Protein AF-A0A9R0Y7V6-F1 (afdb_monomer_lite)

Organism: Triticum turgidum subsp. durum (NCBI:txid4567)

Foldseek 3Di:
DPPDDDDDDPVVVVFQVVQQVLQVVLQVVLLVQQEFFDFLVNSQVVSQVSLVVVVKAQQQPCDVHQPTSKAKAKDPRPTRHHGDRDTDHQFIKIKIKTWIGTPLDIHTDIAIHGYHDNPPPLSCVLVVVVRVLVVVLQVQLVVQAADPDDNVVSVVSSVPSDPPVRVVSVVVPPPDDDDDDDDDDDDHDDDDPVNVVNNVSSVVSPVVDDDDDDDHHDPCVVVVVVVVVVDPDQDPVLLVLVLVVLVVLQVVCPPPQDLVNSVVSVVVVLVVLLVQLVCCCPDPDDPSNDDVVNSVNSNCCSVPVVVVSCVVSVNDRDDPPPPPPPPVDDPDDDDDDPPFPDDDADPQFAKAPLWDKDFAFLDWLVPPFDPGPNRLVVVLVVQQVPPDVPRARFFKKKAQCDCQAFDDPPPDGGHHRRITGGDDPDIDIPDHFADDPVRCVVVVPHDGTGRMMMGGGDD

Structure (mmCIF, N/CA/C/O backbone):
data_AF-A0A9R0Y7V6-F1
#
_entry.id   AF-A0A9R0Y7V6-F1
#
loop_
_atom_site.group_PDB
_atom_site.id
_atom_site.type_symbol
_atom_site.label_atom_id
_atom_site.label_alt_id
_atom_site.label_comp_id
_atom_site.label_asym_id
_atom_site.label_entity_id
_atom_site.label_seq_id
_atom_site.pdbx_PDB_ins_code
_atom_site.Cartn_x
_atom_site.Cartn_y
_atom_site.Cartn_z
_atom_site.occupancy
_atom_site.B_iso_or_equiv
_atom_site.auth_seq_id
_atom_site.auth_comp_id
_atom_site.auth_asym_id
_atom_site.auth_atom_id
_atom_site.pdbx_PDB_model_num
ATOM 1 N N . MET A 1 1 ? 1.507 26.975 -12.258 1.00 38.66 1 MET A N 1
ATOM 2 C CA . MET A 1 1 ? 0.428 26.614 -13.207 1.00 38.66 1 MET A CA 1
ATOM 3 C C . MET A 1 1 ? -0.887 26.986 -12.515 1.00 38.66 1 MET A C 1
ATOM 5 O O . MET A 1 1 ? -0.854 27.965 -11.778 1.00 38.66 1 MET A O 1
ATOM 9 N N . ASN A 1 2 ? -2.036 26.341 -12.754 1.00 37.69 2 ASN A N 1
ATOM 10 C CA . ASN A 1 2 ? -3.198 26.537 -11.872 1.00 37.69 2 ASN A CA 1
ATOM 11 C C . ASN A 1 2 ? -3.051 25.575 -10.688 1.00 37.69 2 ASN A C 1
ATOM 13 O O . ASN A 1 2 ? -3.513 24.443 -10.749 1.00 37.69 2 ASN A O 1
ATOM 17 N N . ASP A 1 3 ? -2.354 26.028 -9.648 1.00 45.00 3 ASP A N 1
ATOM 18 C CA . ASP A 1 3 ? -1.799 25.178 -8.585 1.00 45.00 3 ASP A CA 1
ATOM 19 C C . ASP A 1 3 ? -2.845 24.848 -7.491 1.00 45.00 3 ASP A C 1
ATOM 21 O O . ASP A 1 3 ? -2.666 25.162 -6.315 1.00 45.00 3 ASP A O 1
ATOM 25 N N . GLY A 1 4 ? -3.989 24.276 -7.888 1.00 49.12 4 GLY A N 1
ATOM 26 C CA . GLY A 1 4 ? -5.107 23.931 -6.999 1.00 49.12 4 GLY A CA 1
ATOM 27 C C . GLY A 1 4 ? -5.725 22.559 -7.304 1.00 49.12 4 GLY A C 1
ATOM 28 O O . GLY A 1 4 ? -5.550 22.052 -8.410 1.00 49.12 4 GLY A O 1
ATOM 29 N N . PRO A 1 5 ? -6.451 21.952 -6.343 1.00 57.53 5 PRO A N 1
ATOM 30 C CA . PRO A 1 5 ? -7.029 20.616 -6.495 1.00 57.53 5 PRO A CA 1
ATOM 31 C C . PRO A 1 5 ? -8.067 20.565 -7.622 1.00 57.53 5 PRO A C 1
ATOM 33 O O . PRO A 1 5 ? -8.820 21.524 -7.822 1.00 57.53 5 PRO A O 1
ATOM 36 N N . GLU A 1 6 ? -8.143 19.434 -8.329 1.00 72.50 6 GLU A N 1
ATOM 37 C CA . GLU A 1 6 ? -9.124 19.257 -9.400 1.00 72.50 6 GLU A CA 1
ATOM 38 C C . GLU A 1 6 ? -10.553 19.274 -8.835 1.00 72.50 6 GLU A C 1
ATOM 40 O O . GLU A 1 6 ? -10.913 18.519 -7.930 1.00 72.50 6 GLU A O 1
ATOM 45 N N . ILE A 1 7 ? -11.392 20.147 -9.394 1.00 77.25 7 ILE A N 1
ATOM 46 C CA . ILE A 1 7 ? -12.826 20.181 -9.111 1.00 77.25 7 ILE A CA 1
ATOM 47 C C . ILE A 1 7 ? -13.523 19.511 -10.290 1.00 77.25 7 ILE A C 1
ATOM 49 O O . ILE A 1 7 ? -13.836 20.166 -11.285 1.00 77.25 7 ILE A O 1
ATOM 53 N N . HIS A 1 8 ? -13.744 18.202 -10.179 1.00 77.69 8 HIS A N 1
ATOM 54 C CA . HIS A 1 8 ? -14.448 17.441 -11.207 1.00 77.69 8 HIS A CA 1
ATOM 55 C C . HIS A 1 8 ? -15.867 17.983 -11.443 1.00 77.69 8 HIS A C 1
ATOM 57 O O . HIS A 1 8 ? -16.583 18.357 -10.506 1.00 77.69 8 HIS A O 1
ATOM 63 N N . ASP A 1 9 ? -16.283 17.975 -12.707 1.00 82.62 9 ASP A N 1
ATOM 64 C CA . ASP A 1 9 ? -17.654 18.255 -13.115 1.00 82.62 9 ASP A CA 1
ATOM 65 C C . ASP A 1 9 ? -18.591 17.065 -12.820 1.00 82.62 9 ASP A C 1
ATOM 67 O O . ASP A 1 9 ? -18.187 16.022 -12.295 1.00 82.62 9 ASP A O 1
ATOM 71 N N . GLU A 1 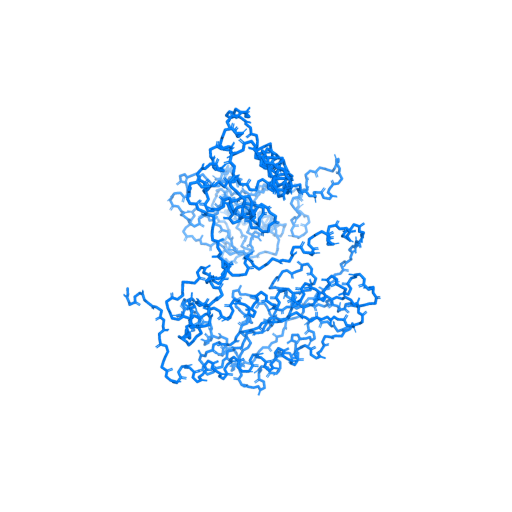10 ? -19.877 17.210 -13.151 1.00 90.19 10 GLU A N 1
ATOM 72 C CA . GLU A 1 10 ? -20.874 16.154 -12.923 1.00 90.19 10 GLU A CA 1
ATOM 73 C C . GLU A 1 10 ? -20.488 14.836 -13.615 1.00 90.19 10 GLU A C 1
ATOM 75 O O . GLU A 1 10 ? -20.657 13.765 -13.028 1.00 90.19 10 GLU A O 1
ATOM 80 N N . LYS A 1 11 ? -19.883 14.912 -14.808 1.00 88.69 11 LYS A N 1
ATOM 81 C CA . LYS A 1 11 ? -19.431 13.754 -15.585 1.00 88.69 11 LYS A CA 1
ATOM 82 C C . LYS A 1 11 ? -18.254 13.041 -14.916 1.00 88.69 11 LYS A C 1
ATOM 84 O O . LYS A 1 11 ? -18.290 11.819 -14.783 1.00 88.69 11 LYS A O 1
ATOM 89 N N . GLY A 1 12 ? -17.231 13.770 -14.468 1.00 82.56 12 GLY A N 1
ATOM 90 C CA . GLY A 1 12 ? -16.103 13.190 -13.737 1.00 82.56 12 GLY A CA 1
ATOM 91 C C . GLY A 1 12 ? -16.556 12.518 -12.440 1.00 82.56 12 GLY A C 1
ATOM 92 O O . GLY A 1 12 ? -16.155 11.394 -12.141 1.00 82.56 12 GLY A O 1
ATOM 93 N N . ILE A 1 13 ? -17.495 13.142 -11.721 1.00 82.56 13 ILE A N 1
ATOM 94 C CA . ILE A 1 13 ? -18.112 12.559 -10.523 1.00 82.56 13 ILE A CA 1
ATOM 95 C C . ILE A 1 13 ? -18.897 11.275 -10.851 1.00 82.56 13 ILE A C 1
ATOM 97 O O . ILE A 1 13 ? -18.851 10.316 -10.077 1.00 82.56 13 ILE A O 1
ATOM 101 N N . GLU A 1 14 ? -19.614 11.210 -11.975 1.00 88.38 14 GLU A N 1
ATOM 102 C CA . GLU A 1 14 ? -20.292 9.984 -12.421 1.00 88.38 14 GLU A CA 1
ATOM 103 C C . GLU A 1 14 ? -19.314 8.864 -12.794 1.00 88.38 14 GLU A C 1
ATOM 105 O O . GLU A 1 14 ? -19.520 7.720 -12.376 1.00 88.38 14 GLU A O 1
ATOM 110 N N . CYS A 1 15 ? -18.220 9.177 -13.492 1.00 85.56 15 CYS A N 1
ATOM 111 C CA . CYS A 1 15 ? -17.187 8.193 -13.809 1.00 85.56 15 CYS A CA 1
ATOM 112 C C . CYS A 1 15 ? -16.486 7.657 -12.549 1.00 85.56 15 CYS A C 1
ATOM 114 O O . CYS A 1 15 ? -16.358 6.441 -12.415 1.00 85.56 15 CYS A O 1
ATOM 116 N N . MET A 1 16 ? -16.131 8.517 -11.585 1.00 84.31 16 MET A N 1
ATOM 117 C CA . MET A 1 16 ? -15.582 8.089 -10.286 1.00 84.31 16 MET A CA 1
ATOM 118 C C . MET A 1 16 ? -16.558 7.217 -9.481 1.00 84.31 16 MET A C 1
ATOM 120 O O . MET A 1 16 ? -16.159 6.258 -8.821 1.00 84.31 16 MET A O 1
ATOM 124 N N . ARG A 1 17 ? -17.867 7.510 -9.532 1.00 82.81 17 ARG A N 1
ATOM 125 C CA . ARG A 1 17 ? -18.884 6.639 -8.914 1.00 82.81 17 ARG A CA 1
ATOM 126 C C . ARG A 1 17 ? -18.935 5.269 -9.586 1.00 82.81 17 ARG A C 1
ATOM 128 O O . ARG A 1 17 ? -19.175 4.281 -8.897 1.00 82.81 17 ARG A O 1
ATOM 135 N N . ALA A 1 18 ? -18.735 5.198 -10.902 1.00 87.00 18 ALA A N 1
ATOM 136 C CA . ALA A 1 18 ? -18.706 3.937 -11.634 1.00 87.00 18 ALA A CA 1
ATOM 137 C C . ALA A 1 18 ? -17.448 3.111 -11.307 1.00 87.00 18 ALA A C 1
ATOM 139 O O . ALA A 1 18 ? -17.585 1.933 -10.975 1.00 87.00 18 ALA A O 1
ATOM 140 N N . SER A 1 19 ? -16.256 3.721 -11.327 1.00 84.88 19 SER A N 1
ATOM 141 C CA . SER A 1 19 ? -14.996 3.047 -10.980 1.00 84.88 19 SER A CA 1
ATOM 142 C C . SER A 1 19 ? -14.996 2.565 -9.525 1.00 84.88 19 SER A C 1
ATOM 144 O O . SER A 1 19 ? -14.777 1.381 -9.275 1.00 84.88 19 SER A O 1
ATOM 146 N N . GLY A 1 20 ? -15.341 3.430 -8.563 1.00 83.38 20 GLY A N 1
ATOM 147 C CA . GLY A 1 20 ? -15.403 3.071 -7.141 1.00 83.38 20 GLY A CA 1
ATOM 148 C C . GLY A 1 20 ? -16.452 1.998 -6.829 1.00 83.38 20 GLY A C 1
ATOM 149 O O . GLY A 1 20 ? -16.217 1.111 -6.008 1.00 83.38 20 GLY A O 1
ATOM 150 N N . LYS A 1 21 ? -17.599 2.010 -7.526 1.00 88.38 21 LYS A N 1
ATOM 151 C CA . LYS A 1 21 ? -18.605 0.944 -7.408 1.00 88.38 21 LYS A CA 1
ATOM 152 C C . LYS A 1 21 ? -18.070 -0.397 -7.913 1.00 88.38 21 LYS A C 1
ATOM 154 O O . LYS A 1 21 ? -18.309 -1.407 -7.253 1.00 88.38 21 LYS A O 1
ATOM 159 N N . LEU A 1 22 ? -17.362 -0.416 -9.045 1.00 89.38 22 LEU A N 1
ATOM 160 C CA . LEU A 1 22 ? -16.763 -1.641 -9.571 1.00 89.38 22 LEU A CA 1
ATOM 161 C C . LEU A 1 22 ? -15.669 -2.171 -8.632 1.00 89.38 22 LEU A C 1
ATOM 163 O O . LEU A 1 22 ? -15.694 -3.355 -8.307 1.00 89.38 22 LEU A O 1
ATOM 167 N N . ALA A 1 23 ? -14.782 -1.310 -8.124 1.00 89.50 23 ALA A N 1
ATOM 168 C CA . ALA A 1 23 ? -13.759 -1.696 -7.148 1.00 89.50 23 ALA A CA 1
ATOM 169 C C . ALA A 1 23 ? -14.377 -2.365 -5.907 1.00 89.50 23 ALA A C 1
ATOM 171 O O . ALA A 1 23 ? -13.987 -3.469 -5.535 1.00 89.50 23 ALA A O 1
ATOM 172 N N . ALA A 1 24 ? -15.437 -1.779 -5.339 1.00 84.62 24 ALA A N 1
ATOM 173 C CA . ALA A 1 24 ? -16.161 -2.365 -4.209 1.00 84.62 24 ALA A CA 1
ATOM 174 C C . ALA A 1 24 ? -16.863 -3.701 -4.544 1.00 84.62 24 ALA A C 1
ATOM 176 O O . ALA A 1 24 ? -16.978 -4.574 -3.682 1.00 84.62 24 ALA A O 1
ATOM 177 N N . GLN A 1 25 ? -17.338 -3.888 -5.782 1.00 89.25 25 GLN A N 1
ATOM 178 C CA . GLN A 1 25 ? -17.901 -5.167 -6.237 1.00 89.25 25 GLN A CA 1
ATOM 179 C C . GLN A 1 25 ? -16.821 -6.248 -6.373 1.00 89.25 25 GLN A C 1
ATOM 181 O O . GLN A 1 25 ? -17.048 -7.380 -5.947 1.00 89.25 25 GLN A O 1
ATOM 186 N N . VAL A 1 26 ? -15.655 -5.891 -6.916 1.00 92.56 26 VAL A N 1
ATOM 187 C CA . VAL A 1 26 ? -14.498 -6.782 -7.075 1.00 92.56 26 VAL A CA 1
ATOM 188 C C . VAL A 1 26 ? -13.900 -7.156 -5.716 1.00 92.56 26 VAL A C 1
ATOM 190 O O . VAL A 1 26 ? -13.700 -8.338 -5.460 1.00 92.56 26 VAL A O 1
ATOM 193 N N . LEU A 1 27 ? -13.719 -6.200 -4.799 1.00 94.25 27 LEU A N 1
ATOM 194 C CA . LEU A 1 27 ? -13.271 -6.462 -3.425 1.00 94.25 27 LEU A CA 1
ATOM 195 C C . LEU A 1 27 ? -14.228 -7.402 -2.681 1.00 94.25 27 LEU A C 1
ATOM 197 O O . LEU A 1 27 ? -13.796 -8.342 -2.014 1.00 94.25 27 LEU A O 1
ATOM 201 N N . LYS A 1 28 ? -15.545 -7.195 -2.830 1.00 86.56 28 LYS A N 1
ATOM 202 C CA . LYS A 1 28 ? -16.546 -8.097 -2.249 1.00 86.56 28 LYS A CA 1
ATOM 203 C C . LYS A 1 28 ? -16.444 -9.511 -2.826 1.00 86.56 28 LYS A C 1
ATOM 205 O O . LYS A 1 28 ? -16.614 -10.465 -2.076 1.00 86.56 28 LYS A O 1
ATOM 210 N N . PHE A 1 29 ? -16.200 -9.650 -4.129 1.00 94.50 29 PHE A N 1
ATOM 211 C CA . PHE A 1 29 ? -15.989 -10.949 -4.768 1.00 94.50 29 PHE A CA 1
ATOM 212 C C . PHE A 1 29 ? -14.699 -11.618 -4.273 1.00 94.50 29 PHE A C 1
ATOM 214 O O . PHE A 1 29 ? -14.762 -12.762 -3.828 1.00 94.50 29 PHE A O 1
ATOM 221 N N . ALA A 1 30 ? -13.576 -10.895 -4.240 1.00 93.31 30 ALA A N 1
ATOM 222 C CA . ALA A 1 30 ? -12.298 -11.387 -3.725 1.00 93.31 30 ALA A CA 1
ATOM 223 C C . ALA A 1 30 ? -12.431 -11.939 -2.295 1.00 93.31 30 ALA A C 1
ATOM 225 O O . ALA A 1 30 ? -11.994 -13.051 -2.011 1.00 93.31 30 ALA A O 1
ATOM 226 N N . GLY A 1 31 ? -13.153 -11.221 -1.427 1.00 87.38 31 GLY A N 1
ATOM 227 C CA . GLY A 1 31 ? -13.466 -11.663 -0.067 1.00 87.38 31 GLY A CA 1
ATOM 228 C C . GLY A 1 31 ? -14.272 -12.966 0.037 1.00 87.38 31 GLY A C 1
ATOM 229 O O . GLY A 1 31 ? -14.225 -13.608 1.078 1.00 87.38 31 GLY A O 1
ATOM 230 N N . THR A 1 32 ? -14.991 -13.392 -1.012 1.00 91.75 32 THR A N 1
ATOM 231 C CA . THR A 1 32 ? -15.666 -14.712 -1.031 1.00 91.75 32 THR A CA 1
ATOM 232 C C . THR A 1 32 ? -14.737 -15.873 -1.383 1.00 91.75 32 THR A C 1
ATOM 234 O O . THR A 1 32 ? -15.095 -17.026 -1.152 1.00 91.75 32 THR A O 1
ATOM 237 N N . LEU A 1 33 ? -13.553 -15.580 -1.930 1.00 94.75 33 LEU A N 1
ATOM 238 C CA . LEU A 1 33 ? -12.556 -16.582 -2.305 1.00 94.75 33 LEU A CA 1
ATOM 239 C C . LEU A 1 33 ? -11.663 -16.977 -1.120 1.00 94.75 33 LEU A C 1
ATOM 241 O O . LEU A 1 33 ? -11.157 -18.095 -1.103 1.00 94.75 33 LEU A O 1
ATOM 245 N N . VAL A 1 34 ? -11.514 -16.095 -0.124 1.00 91.62 34 VAL A N 1
ATOM 246 C CA . VAL A 1 34 ? -10.680 -16.281 1.077 1.00 91.62 34 VAL A CA 1
ATOM 247 C C . VAL A 1 34 ? -11.137 -17.504 1.883 1.00 91.62 34 VAL A C 1
ATOM 249 O O . VAL A 1 34 ? -12.106 -17.443 2.635 1.00 91.62 34 VAL A O 1
ATOM 252 N N . ASN A 1 35 ? -10.434 -18.623 1.708 1.00 88.25 35 ASN A N 1
ATOM 253 C CA . ASN A 1 35 ? -10.667 -19.899 2.385 1.00 88.25 35 ASN A CA 1
ATOM 254 C C . ASN A 1 35 ? -9.322 -20.631 2.565 1.00 88.25 35 ASN A C 1
ATOM 256 O O . ASN A 1 35 ? -8.442 -20.461 1.716 1.00 88.25 35 ASN A O 1
ATOM 260 N N . PRO A 1 36 ? -9.153 -21.484 3.593 1.00 92.94 36 PRO A N 1
ATOM 261 C CA . PRO A 1 36 ? -7.915 -22.234 3.779 1.00 92.94 36 PRO A CA 1
ATOM 262 C C . PRO A 1 36 ? -7.565 -23.083 2.549 1.00 92.94 36 PRO A C 1
ATOM 264 O O . PRO A 1 36 ? -8.415 -23.776 1.986 1.00 92.94 36 PRO A O 1
ATOM 267 N N . GLY A 1 37 ? -6.302 -23.025 2.133 1.00 92.56 37 GLY A N 1
ATOM 268 C CA . GLY A 1 37 ? -5.758 -23.737 0.980 1.00 92.56 37 GLY A CA 1
ATOM 269 C C . GLY A 1 37 ? -5.760 -22.968 -0.346 1.00 92.56 37 GLY A C 1
ATOM 270 O O . GLY A 1 37 ? -5.005 -23.365 -1.231 1.00 92.56 37 GLY A O 1
ATOM 271 N N . ILE A 1 38 ? -6.528 -21.878 -0.502 1.00 96.56 38 ILE A N 1
ATOM 272 C CA . ILE A 1 38 ? -6.455 -21.049 -1.722 1.00 96.56 38 ILE A CA 1
ATOM 273 C C . ILE A 1 38 ? -5.149 -20.251 -1.743 1.00 96.56 38 ILE A C 1
ATOM 275 O O . ILE A 1 38 ? -4.744 -19.711 -0.716 1.00 96.56 38 ILE A O 1
ATOM 279 N N . THR A 1 39 ? -4.490 -20.139 -2.892 1.00 95.88 39 THR A N 1
ATOM 280 C CA . THR A 1 39 ? -3.319 -19.261 -3.038 1.00 95.88 39 THR A CA 1
ATOM 281 C C . THR A 1 39 ? -3.720 -17.810 -3.292 1.00 95.88 39 THR A C 1
ATOM 283 O O . THR A 1 39 ? -4.778 -17.519 -3.857 1.00 95.88 39 THR A O 1
ATOM 286 N N . THR A 1 40 ? -2.861 -16.866 -2.908 1.00 92.50 40 THR A N 1
ATOM 287 C CA . THR A 1 40 ? -3.078 -15.447 -3.229 1.00 92.50 40 THR A CA 1
ATOM 288 C C . THR A 1 40 ? -3.025 -15.193 -4.744 1.00 92.50 40 THR A C 1
ATOM 290 O O . THR A 1 40 ? -3.797 -14.381 -5.252 1.00 92.50 40 THR A O 1
ATOM 293 N N . ASP A 1 41 ? -2.217 -15.949 -5.494 1.00 96.12 41 ASP A N 1
ATOM 294 C CA . ASP A 1 41 ? -2.190 -15.955 -6.964 1.00 96.12 41 ASP A CA 1
ATOM 295 C C . ASP A 1 41 ? -3.511 -16.439 -7.610 1.00 96.12 41 ASP A C 1
ATOM 297 O O . ASP A 1 41 ? -3.919 -15.914 -8.647 1.00 96.12 41 ASP A O 1
ATOM 301 N N . GLU A 1 42 ? -4.239 -17.382 -7.002 1.00 97.75 42 GLU A N 1
ATOM 302 C CA . GLU A 1 42 ? -5.595 -17.755 -7.449 1.00 97.75 42 GLU A CA 1
ATOM 303 C C . GLU A 1 42 ? -6.617 -16.635 -7.205 1.00 97.75 42 GLU A C 1
ATOM 305 O O . GLU A 1 42 ? -7.479 -16.396 -8.059 1.00 97.75 42 GLU A O 1
ATOM 310 N N . ILE A 1 43 ? -6.494 -15.904 -6.090 1.00 96.62 43 ILE A N 1
ATOM 311 C CA . ILE A 1 43 ? -7.301 -14.702 -5.824 1.00 96.62 43 ILE A CA 1
ATOM 312 C C . ILE A 1 43 ? -6.993 -13.621 -6.874 1.00 96.62 43 ILE A C 1
ATOM 314 O O . ILE A 1 43 ? -7.927 -13.074 -7.461 1.00 96.62 43 ILE A O 1
ATOM 318 N N . ASP A 1 44 ? -5.715 -13.354 -7.172 1.00 97.94 44 ASP A N 1
ATOM 319 C CA . ASP A 1 44 ? -5.293 -12.404 -8.216 1.00 97.94 44 ASP A CA 1
ATOM 320 C C . ASP A 1 44 ? -5.860 -12.761 -9.591 1.00 97.94 44 ASP A C 1
ATOM 322 O O . ASP A 1 44 ? -6.456 -11.905 -10.242 1.00 97.94 44 ASP A O 1
ATOM 326 N N . LYS A 1 45 ? -5.758 -14.027 -10.012 1.00 96.38 45 LYS A N 1
ATOM 327 C CA . LYS A 1 45 ? -6.309 -14.507 -11.291 1.00 96.38 45 LYS A CA 1
ATOM 328 C C . LYS A 1 45 ? -7.819 -14.283 -11.391 1.00 96.38 45 LYS A C 1
ATOM 330 O O . LYS A 1 45 ? -8.305 -13.801 -12.417 1.00 96.38 45 LYS A O 1
ATOM 335 N N . ALA A 1 46 ? -8.566 -14.600 -10.334 1.00 96.88 46 ALA A N 1
ATOM 336 C CA . ALA A 1 46 ? -10.013 -14.409 -10.304 1.00 96.88 46 ALA A CA 1
ATOM 337 C C . ALA A 1 46 ? -10.401 -12.917 -10.297 1.00 96.88 46 ALA A C 1
ATOM 339 O O . ALA A 1 46 ? -11.316 -12.508 -11.017 1.00 96.88 46 ALA A O 1
ATOM 340 N N . VAL A 1 47 ? -9.684 -12.092 -9.527 1.00 96.62 47 VAL A N 1
ATOM 341 C CA . VAL A 1 47 ? -9.862 -10.633 -9.475 1.00 96.62 47 VAL A CA 1
ATOM 342 C C . VAL A 1 47 ? -9.534 -9.987 -10.822 1.00 96.62 47 VAL A C 1
ATOM 344 O O . VAL A 1 47 ? -10.341 -9.208 -11.329 1.00 96.62 47 VAL A O 1
ATOM 347 N N . HIS A 1 48 ? -8.409 -10.355 -11.442 1.00 96.56 48 HIS A N 1
ATOM 348 C CA . HIS A 1 48 ? -8.014 -9.916 -12.779 1.00 96.56 48 HIS A CA 1
ATOM 349 C C . HIS A 1 48 ? -9.130 -10.182 -13.788 1.00 96.56 48 HIS A C 1
ATOM 351 O O . HIS A 1 48 ? -9.579 -9.257 -14.465 1.00 96.56 48 HIS A O 1
ATOM 357 N N . GLN A 1 49 ? -9.618 -11.426 -13.852 1.00 94.06 49 GLN A N 1
ATOM 358 C CA . GLN A 1 49 ? -10.662 -11.802 -14.801 1.00 94.06 49 GLN A CA 1
ATOM 359 C C . GLN A 1 49 ? -11.943 -10.987 -14.580 1.00 94.06 49 GLN A C 1
ATOM 361 O O . GLN A 1 49 ? -12.463 -10.415 -15.533 1.00 94.06 49 GLN A O 1
ATOM 366 N N . MET A 1 50 ? -12.400 -10.828 -13.330 1.00 96.25 50 MET A N 1
ATOM 367 C CA . MET A 1 50 ? -13.588 -10.020 -13.035 1.00 96.25 50 MET A CA 1
ATOM 368 C C . MET A 1 50 ? -13.422 -8.547 -13.449 1.00 96.25 50 MET A C 1
ATOM 370 O O . MET A 1 50 ? -14.374 -7.943 -13.949 1.00 96.25 50 MET A O 1
ATOM 374 N N . ILE A 1 51 ? -12.239 -7.954 -13.261 1.00 90.25 51 ILE A N 1
ATOM 375 C CA . ILE A 1 51 ? -11.959 -6.569 -13.673 1.00 90.25 51 ILE A CA 1
ATOM 376 C C . ILE A 1 51 ? -12.019 -6.439 -15.204 1.00 90.25 51 ILE A C 1
ATOM 378 O O . ILE A 1 51 ? -12.692 -5.537 -15.713 1.00 90.25 51 ILE A O 1
ATOM 382 N N . ILE A 1 52 ? -11.378 -7.362 -15.931 1.00 94.12 52 ILE A N 1
ATOM 383 C CA . ILE A 1 52 ? -11.367 -7.395 -17.402 1.00 94.12 52 ILE A CA 1
ATOM 384 C C . ILE A 1 52 ? -12.777 -7.626 -17.970 1.00 94.12 52 ILE A C 1
ATOM 386 O O . ILE A 1 52 ? -13.189 -6.905 -18.882 1.00 94.12 52 ILE A O 1
ATOM 390 N N . ASP A 1 53 ? -13.550 -8.556 -17.400 1.00 93.25 53 ASP A N 1
ATOM 391 C CA . ASP A 1 53 ? -14.926 -8.871 -17.819 1.00 93.25 53 ASP A CA 1
ATOM 392 C C . ASP A 1 53 ? -15.884 -7.679 -17.646 1.00 93.25 53 ASP A C 1
ATOM 394 O O . ASP A 1 53 ? -16.844 -7.525 -18.403 1.00 93.25 53 ASP A O 1
ATOM 398 N N . ASN A 1 54 ? -15.608 -6.794 -16.682 1.00 92.25 54 ASN A N 1
ATOM 399 C CA . ASN A 1 54 ? -16.348 -5.544 -16.479 1.00 92.25 54 ASN A CA 1
ATOM 400 C C . ASN A 1 54 ? -15.800 -4.370 -17.320 1.00 92.25 54 ASN A C 1
ATOM 402 O O . ASN A 1 54 ? -16.200 -3.222 -17.121 1.00 92.25 54 ASN A O 1
ATOM 406 N N . GLY A 1 55 ? -14.900 -4.638 -18.272 1.00 89.69 55 GLY A N 1
ATOM 407 C CA . GLY A 1 55 ? -14.351 -3.647 -19.201 1.00 89.69 55 GLY A CA 1
ATOM 408 C C . GLY A 1 55 ? -13.330 -2.685 -18.587 1.00 89.69 55 GLY A C 1
ATOM 409 O O . GLY A 1 55 ? -12.942 -1.722 -19.249 1.00 89.69 55 GLY A O 1
ATOM 410 N N . ALA A 1 56 ? -12.889 -2.936 -17.355 1.00 93.00 56 ALA A N 1
ATOM 411 C CA . ALA A 1 56 ? -11.910 -2.127 -16.643 1.00 93.00 56 ALA A CA 1
ATOM 412 C C . ALA A 1 56 ? -10.485 -2.687 -16.793 1.00 93.00 56 ALA A C 1
ATOM 414 O O . ALA A 1 56 ? -10.265 -3.761 -17.352 1.00 93.00 56 ALA A O 1
ATOM 415 N N . TYR A 1 57 ? -9.504 -1.939 -16.292 1.00 89.31 57 TYR A N 1
ATOM 416 C CA . TYR A 1 57 ? -8.104 -2.349 -16.201 1.00 89.31 57 TYR A CA 1
ATOM 417 C C . TYR A 1 57 ? -7.676 -2.480 -14.723 1.00 89.31 57 TYR A C 1
ATOM 419 O O . TYR A 1 57 ? -8.000 -1.587 -13.934 1.00 89.31 57 TYR A O 1
ATOM 427 N N . PRO A 1 58 ? -6.976 -3.557 -14.313 1.00 90.06 58 PRO A N 1
ATOM 428 C CA . PRO A 1 58 ? -6.469 -3.700 -12.948 1.00 90.06 58 PRO A CA 1
ATOM 429 C C . PRO A 1 58 ? -5.309 -2.732 -12.719 1.00 90.06 58 PRO A C 1
ATOM 431 O O . PRO A 1 58 ? -4.235 -2.875 -13.295 1.00 90.06 58 PRO A O 1
ATOM 434 N N . SER A 1 59 ? -5.519 -1.710 -11.894 1.00 85.75 59 SER A N 1
ATOM 435 C CA . SER A 1 59 ? -4.592 -0.576 -11.823 1.00 85.75 59 SER A CA 1
ATOM 436 C C . SER A 1 59 ? -3.214 -0.906 -11.239 1.00 85.75 59 SER A C 1
ATOM 438 O O . SER A 1 59 ? -2.259 -0.309 -11.743 1.00 85.75 59 SER A O 1
ATOM 440 N N . PRO A 1 60 ? -3.048 -1.811 -10.250 1.00 86.31 60 PRO A N 1
ATOM 441 C CA . PRO A 1 60 ? -1.724 -2.188 -9.753 1.00 86.31 60 PRO A CA 1
ATOM 442 C C . PRO A 1 60 ? -0.839 -2.799 -10.843 1.00 86.31 60 PRO A C 1
ATOM 444 O O . PRO A 1 60 ? 0.374 -2.617 -10.819 1.00 86.31 60 PRO A O 1
ATOM 447 N N . LEU A 1 61 ? -1.430 -3.450 -11.849 1.00 80.38 61 LEU A N 1
ATOM 448 C CA . LEU A 1 61 ? -0.678 -4.157 -12.876 1.00 80.38 61 LEU A CA 1
ATOM 449 C C . LEU A 1 61 ? 0.216 -3.191 -13.671 1.00 80.38 61 LEU A C 1
ATOM 451 O O . LEU A 1 61 ? -0.249 -2.189 -14.223 1.00 80.38 61 LEU A O 1
ATOM 455 N N . GLY A 1 62 ? 1.519 -3.476 -13.694 1.00 73.25 62 GLY A N 1
ATOM 456 C CA . GLY A 1 62 ? 2.544 -2.650 -14.336 1.00 73.25 62 GLY A CA 1
ATOM 457 C C . GLY A 1 62 ? 2.847 -1.321 -13.629 1.00 73.25 62 GLY A C 1
ATOM 458 O O . GLY A 1 62 ? 3.742 -0.594 -14.068 1.00 73.25 62 GLY A O 1
ATOM 459 N N . TYR A 1 63 ? 2.154 -0.978 -12.538 1.00 69.69 63 TYR A N 1
ATOM 460 C CA . TYR A 1 63 ? 2.373 0.274 -11.817 1.00 69.69 63 TYR A CA 1
ATOM 461 C C . TYR A 1 63 ? 3.727 0.253 -11.108 1.00 69.69 63 TYR A C 1
ATOM 463 O O . TYR A 1 63 ? 3.952 -0.565 -10.223 1.00 69.69 63 TYR A O 1
ATOM 471 N N . CYS A 1 64 ? 4.656 1.116 -11.528 1.00 75.50 64 CYS A N 1
ATOM 472 C CA . CYS A 1 64 ? 6.046 1.103 -11.051 1.00 75.50 64 CYS A CA 1
ATOM 473 C C . CYS A 1 64 ? 6.721 -0.287 -11.140 1.00 75.50 64 CYS A C 1
ATOM 475 O O . CYS A 1 64 ? 7.601 -0.600 -10.347 1.00 75.50 64 CYS A O 1
ATOM 477 N N . GLY A 1 65 ? 6.308 -1.119 -12.107 1.00 70.75 65 GLY A N 1
ATOM 478 C CA . GLY A 1 65 ? 6.795 -2.495 -12.266 1.00 70.75 65 GLY A CA 1
ATOM 479 C C . GLY A 1 65 ? 6.070 -3.553 -11.422 1.00 70.75 65 GLY A C 1
ATOM 480 O O . GLY A 1 65 ? 6.437 -4.722 -11.503 1.00 70.75 65 GLY A O 1
ATOM 481 N N . PHE A 1 66 ? 5.036 -3.190 -10.653 1.00 71.62 66 PHE A N 1
ATOM 482 C CA . PHE A 1 66 ? 4.276 -4.139 -9.837 1.00 71.62 66 PHE A CA 1
ATOM 483 C C . PHE A 1 66 ? 3.646 -5.250 -10.714 1.00 71.62 66 PHE A C 1
ATOM 485 O O . PHE A 1 66 ? 2.955 -4.948 -11.695 1.00 71.62 66 PHE A O 1
ATOM 492 N N . PRO A 1 67 ? 3.890 -6.542 -10.412 1.00 80.69 67 PRO A N 1
ATOM 493 C CA . PRO A 1 67 ? 3.681 -7.626 -11.377 1.00 80.69 67 PRO A CA 1
ATOM 494 C C . PRO A 1 67 ? 2.261 -8.215 -11.393 1.00 80.69 67 PRO A C 1
ATOM 496 O O . PRO A 1 67 ? 1.995 -9.122 -12.183 1.00 80.69 67 PRO A O 1
ATOM 499 N N . LYS A 1 68 ? 1.367 -7.749 -10.513 1.00 92.38 68 LYS A N 1
ATOM 500 C CA . LYS A 1 68 ? 0.060 -8.362 -10.225 1.00 92.38 68 LYS A CA 1
ATOM 501 C C . LYS A 1 68 ? -1.096 -7.367 -10.314 1.00 92.38 68 LYS A C 1
ATOM 503 O O . LYS A 1 68 ? -0.895 -6.165 -10.439 1.00 92.38 68 LYS A O 1
ATOM 508 N N . SER A 1 69 ? -2.318 -7.883 -10.301 1.00 89.69 69 SER A N 1
ATOM 509 C CA . SER A 1 69 ? -3.563 -7.151 -10.573 1.00 89.69 69 SER A CA 1
ATOM 510 C C . SER A 1 69 ? -4.238 -6.608 -9.313 1.00 89.69 69 SER A C 1
ATOM 512 O O . SER A 1 69 ? -5.096 -5.731 -9.406 1.00 89.69 69 SER A O 1
ATOM 514 N N . VAL A 1 70 ? -3.856 -7.141 -8.154 1.00 93.81 70 VAL A N 1
ATOM 515 C CA . VAL A 1 70 ? -4.371 -6.837 -6.815 1.00 93.81 70 VAL A CA 1
ATOM 516 C C . VAL A 1 70 ? -3.211 -6.936 -5.813 1.00 93.81 70 VAL A C 1
ATOM 518 O O . VAL A 1 70 ? -2.236 -7.637 -6.091 1.00 93.81 70 VAL A O 1
ATOM 521 N N . CYS A 1 71 ? -3.299 -6.278 -4.655 1.00 93.44 71 CYS A N 1
ATOM 522 C CA . CYS A 1 71 ? -2.387 -6.563 -3.539 1.00 93.44 71 CYS A CA 1
ATOM 523 C C . CYS A 1 71 ? -3.051 -7.536 -2.555 1.00 93.44 71 CYS A C 1
ATOM 525 O O . CYS A 1 71 ? -4.242 -7.410 -2.264 1.00 93.44 71 CYS A O 1
ATOM 527 N N . THR A 1 72 ? -2.278 -8.475 -2.013 1.00 92.69 72 THR A N 1
ATOM 528 C CA . THR A 1 72 ? -2.708 -9.451 -1.000 1.00 92.69 72 THR A CA 1
ATOM 529 C C . THR A 1 72 ? -1.718 -9.459 0.157 1.00 92.69 72 THR A C 1
ATOM 531 O O . THR A 1 72 ? -0.648 -10.061 0.077 1.00 92.69 72 THR A O 1
ATOM 534 N N . SER A 1 73 ? -2.078 -8.778 1.237 1.00 88.38 73 SER A N 1
ATOM 535 C CA . SER A 1 73 ? -1.232 -8.556 2.406 1.00 88.38 73 SER A CA 1
ATOM 536 C C . SER A 1 73 ? -1.698 -9.437 3.564 1.00 88.38 73 SER A C 1
ATOM 538 O O . SER A 1 73 ? -2.708 -9.153 4.206 1.00 88.38 73 SER A O 1
ATOM 540 N N . VAL A 1 74 ? -0.987 -10.546 3.782 1.00 83.94 74 VAL A N 1
ATOM 541 C CA . VAL A 1 74 ? -1.301 -11.553 4.808 1.00 83.94 74 VAL A CA 1
ATOM 542 C C . VAL A 1 74 ? -0.547 -11.257 6.110 1.00 83.94 74 VAL A C 1
ATOM 544 O O . VAL A 1 74 ? 0.644 -10.956 6.073 1.00 83.94 74 VAL A O 1
ATOM 547 N N . ASN A 1 75 ? -1.238 -11.379 7.247 1.00 83.62 75 ASN A N 1
ATOM 548 C CA . ASN A 1 75 ? -0.708 -11.279 8.613 1.00 83.62 75 ASN A CA 1
ATOM 549 C C . ASN A 1 75 ? 0.180 -10.042 8.873 1.00 83.62 75 ASN A C 1
ATOM 551 O O . ASN A 1 75 ? -0.343 -8.940 9.024 1.00 83.62 75 ASN A O 1
ATOM 555 N N . GLU A 1 76 ? 1.500 -10.216 8.982 1.00 72.94 76 GLU A N 1
ATOM 556 C CA . GLU A 1 76 ? 2.479 -9.155 9.244 1.00 72.94 76 GLU A CA 1
ATOM 557 C C . GLU A 1 76 ? 2.754 -8.240 8.038 1.00 72.94 76 GLU A C 1
ATOM 559 O O . GLU A 1 76 ? 3.327 -7.160 8.193 1.00 72.94 76 GLU A O 1
ATOM 564 N N . CYS A 1 77 ? 2.330 -8.633 6.833 1.00 70.25 77 CYS A N 1
ATOM 565 C CA . CYS A 1 77 ? 2.429 -7.793 5.648 1.00 70.25 77 CYS A CA 1
ATOM 566 C C . CYS A 1 77 ? 1.471 -6.596 5.772 1.00 70.25 77 CYS A C 1
ATOM 568 O O . CYS A 1 77 ? 0.255 -6.758 5.722 1.00 70.25 77 CYS A O 1
ATOM 570 N N . ILE A 1 78 ? 2.017 -5.384 5.917 1.00 68.94 78 ILE A N 1
ATOM 571 C CA . ILE A 1 78 ? 1.231 -4.163 6.171 1.00 68.94 78 ILE A CA 1
ATOM 572 C C . ILE A 1 78 ? 0.410 -3.741 4.940 1.00 68.94 78 ILE A C 1
ATOM 574 O O . ILE A 1 78 ? -0.775 -3.433 5.058 1.00 68.94 78 ILE A O 1
ATOM 578 N N . CYS A 1 79 ? 1.044 -3.692 3.767 1.00 71.12 79 CYS A N 1
ATOM 579 C CA . CYS A 1 79 ? 0.435 -3.319 2.489 1.00 71.12 79 CYS A CA 1
ATOM 580 C C . CYS A 1 79 ? 1.296 -3.817 1.314 1.00 71.12 79 CYS A C 1
ATOM 582 O O . CYS A 1 79 ? 2.406 -4.311 1.520 1.00 71.12 79 CYS A O 1
ATOM 584 N N . HIS A 1 80 ? 0.783 -3.686 0.085 1.00 83.62 80 HIS A N 1
ATOM 585 C CA . HIS A 1 80 ? 1.480 -4.023 -1.170 1.00 83.62 80 HIS A CA 1
ATOM 586 C C . HIS A 1 80 ? 2.043 -5.457 -1.259 1.00 83.62 80 HIS A C 1
ATOM 588 O O . HIS A 1 80 ? 2.976 -5.709 -2.023 1.00 83.62 80 HIS A O 1
ATOM 594 N N . GLY A 1 81 ? 1.475 -6.412 -0.513 1.00 85.44 81 GLY A N 1
ATOM 595 C CA . GLY A 1 81 ? 1.837 -7.822 -0.640 1.00 85.44 81 GLY A CA 1
ATOM 596 C C . GLY A 1 81 ? 1.569 -8.314 -2.063 1.00 85.44 81 GLY A C 1
ATOM 597 O O . GLY A 1 81 ? 0.481 -8.094 -2.598 1.00 85.44 81 GLY A O 1
ATOM 598 N N . ILE A 1 82 ? 2.567 -8.937 -2.689 1.00 91.19 82 ILE A N 1
ATOM 599 C CA . ILE A 1 82 ? 2.473 -9.437 -4.064 1.00 91.19 82 ILE A CA 1
ATOM 600 C C . ILE A 1 82 ? 1.806 -10.823 -4.035 1.00 91.19 82 ILE A C 1
ATOM 602 O O . ILE A 1 82 ? 2.340 -11.710 -3.372 1.00 91.19 82 ILE A O 1
ATOM 606 N N . PRO A 1 83 ? 0.695 -11.039 -4.765 1.00 95.12 83 PRO A N 1
ATOM 607 C CA . PRO A 1 83 ? 0.112 -12.363 -4.959 1.00 95.12 83 PRO A CA 1
ATOM 608 C C . PRO A 1 83 ? 1.123 -13.404 -5.453 1.00 95.12 83 PRO A C 1
ATOM 610 O O . PRO A 1 83 ? 1.801 -13.204 -6.465 1.00 95.12 83 PRO A O 1
ATOM 613 N N . ASP A 1 84 ? 1.193 -14.530 -4.753 1.00 86.56 84 ASP A N 1
ATOM 614 C CA . ASP A 1 84 ? 2.175 -15.591 -4.928 1.00 86.56 84 ASP A CA 1
ATOM 615 C C . ASP A 1 84 ? 1.566 -16.991 -4.698 1.00 86.56 84 ASP A C 1
ATOM 617 O O . ASP A 1 84 ? 0.354 -17.179 -4.566 1.00 86.56 84 ASP A O 1
ATOM 621 N N . SER A 1 85 ? 2.422 -18.014 -4.683 1.00 92.12 85 SER A N 1
ATOM 622 C CA . SER A 1 85 ? 2.008 -19.403 -4.487 1.00 92.12 85 SER A CA 1
ATOM 623 C C . SER A 1 85 ? 1.740 -19.789 -3.024 1.00 92.12 85 SER A C 1
ATOM 625 O O . SER A 1 85 ? 1.622 -20.984 -2.752 1.00 92.12 85 SER A O 1
ATOM 627 N N . ARG A 1 86 ? 1.699 -18.850 -2.064 1.00 87.00 86 ARG A N 1
ATOM 628 C CA . ARG A 1 86 ? 1.408 -19.165 -0.657 1.00 87.00 86 ARG A CA 1
ATOM 629 C C . ARG A 1 86 ? -0.080 -19.519 -0.516 1.00 87.00 86 ARG A C 1
ATOM 631 O O . ARG A 1 86 ? -0.918 -18.642 -0.740 1.00 87.00 86 ARG A O 1
ATOM 638 N N . PRO A 1 87 ? -0.442 -20.755 -0.117 1.00 90.88 87 PRO A N 1
ATOM 639 C CA . PRO A 1 87 ? -1.812 -21.054 0.278 1.00 90.88 87 PRO A CA 1
ATOM 640 C C . PRO A 1 87 ? -2.145 -20.305 1.574 1.00 90.88 87 PRO A C 1
ATOM 642 O O . PRO A 1 87 ? -1.290 -20.159 2.448 1.00 90.88 87 PRO A O 1
ATOM 645 N N . LEU A 1 88 ? -3.378 -19.826 1.713 1.00 88.81 88 LEU A N 1
ATOM 646 C CA . LEU A 1 88 ? -3.863 -19.273 2.972 1.00 88.81 88 LEU A CA 1
ATOM 647 C C . LEU A 1 88 ? -4.043 -20.390 4.001 1.00 88.81 88 LEU A C 1
ATOM 649 O O . LEU A 1 88 ? -4.560 -21.464 3.685 1.00 88.81 88 LEU A O 1
ATOM 653 N N . GLU A 1 89 ? -3.630 -20.132 5.233 1.00 86.50 89 GLU A N 1
ATOM 654 C CA . GLU A 1 89 ? -3.790 -21.046 6.357 1.00 86.50 89 GLU A CA 1
ATOM 655 C C . GLU A 1 89 ? -5.058 -20.706 7.150 1.00 86.50 89 GLU A C 1
ATOM 657 O O . GLU A 1 89 ? -5.595 -19.596 7.088 1.00 86.50 89 GLU A O 1
ATOM 662 N N . ASP A 1 90 ? -5.571 -21.692 7.877 1.00 84.69 90 ASP A N 1
ATOM 663 C CA . ASP A 1 90 ? -6.708 -21.507 8.775 1.00 84.69 90 ASP A CA 1
ATOM 664 C C . ASP A 1 90 ? -6.295 -20.614 9.956 1.00 84.69 90 ASP A C 1
ATOM 666 O O . ASP A 1 90 ? -5.298 -20.874 10.634 1.00 84.69 90 ASP A O 1
ATOM 670 N N . GLY A 1 91 ? -7.023 -19.516 10.161 1.00 78.38 91 GLY A N 1
ATOM 671 C CA . GLY A 1 91 ? -6.648 -18.467 11.107 1.00 78.38 91 GLY A CA 1
ATOM 672 C C . GLY A 1 91 ? -5.750 -17.352 10.553 1.00 78.38 91 GLY A C 1
ATOM 673 O O . GLY A 1 91 ? -5.375 -16.475 11.332 1.00 78.38 91 GLY A O 1
ATOM 674 N N . ASP A 1 92 ? -5.415 -17.326 9.256 1.00 81.19 92 ASP A N 1
ATOM 675 C CA . ASP A 1 92 ? -4.780 -16.151 8.632 1.00 81.19 92 ASP A CA 1
ATOM 676 C C . ASP A 1 92 ? -5.724 -14.931 8.631 1.00 81.19 92 ASP A C 1
ATOM 678 O O . ASP A 1 92 ? -6.947 -15.057 8.499 1.00 81.19 92 ASP A O 1
ATOM 682 N N . ILE A 1 93 ? -5.147 -13.726 8.665 1.00 81.75 93 ILE A N 1
ATOM 683 C CA . ILE A 1 93 ? -5.826 -12.505 8.205 1.00 81.75 93 ILE A CA 1
ATOM 684 C C . ILE A 1 93 ? -5.206 -12.025 6.897 1.00 81.75 93 ILE A C 1
ATOM 686 O O . ILE A 1 93 ? -3.989 -12.050 6.736 1.00 81.75 93 ILE A O 1
ATOM 690 N N . ILE A 1 94 ? -6.034 -11.557 5.967 1.00 87.31 94 ILE A N 1
ATOM 691 C CA . ILE A 1 94 ? -5.585 -11.060 4.662 1.00 87.31 94 ILE A CA 1
ATOM 692 C C . ILE A 1 94 ? -6.275 -9.743 4.323 1.00 87.31 94 ILE A C 1
ATOM 694 O O . ILE A 1 94 ? -7.498 -9.683 4.206 1.00 87.31 94 ILE A O 1
ATOM 698 N N . ASN A 1 95 ? -5.493 -8.684 4.131 1.00 91.81 95 ASN A N 1
ATOM 699 C CA . ASN A 1 95 ? -5.949 -7.490 3.435 1.00 91.81 95 ASN A CA 1
ATOM 700 C C . ASN A 1 95 ? -5.873 -7.720 1.920 1.00 91.81 95 ASN A C 1
ATOM 702 O O . ASN A 1 95 ? -4.851 -8.180 1.410 1.00 91.81 95 ASN A O 1
ATOM 706 N N . ILE A 1 96 ? -6.960 -7.415 1.214 1.00 93.94 96 ILE A N 1
ATOM 707 C CA . ILE A 1 96 ? -7.002 -7.400 -0.250 1.00 93.94 96 ILE A CA 1
ATOM 708 C C . ILE A 1 96 ? -7.257 -5.960 -0.680 1.00 93.94 96 ILE A C 1
ATOM 710 O O . ILE A 1 96 ? -8.240 -5.363 -0.233 1.00 93.94 96 ILE A O 1
ATOM 714 N N . ASP A 1 97 ? -6.394 -5.427 -1.545 1.00 96.00 97 ASP A N 1
ATOM 715 C CA . ASP A 1 97 ? -6.446 -4.042 -2.022 1.00 96.00 97 ASP A CA 1
ATOM 716 C C . ASP A 1 97 ? -6.732 -3.980 -3.525 1.00 96.00 97 ASP A C 1
ATOM 718 O O . ASP A 1 97 ? -5.973 -4.519 -4.338 1.00 96.00 97 ASP A O 1
ATOM 722 N N . VAL A 1 98 ? -7.865 -3.371 -3.886 1.00 92.56 98 VAL A N 1
ATOM 723 C CA . VAL A 1 98 ? -8.455 -3.422 -5.225 1.00 92.56 98 VAL A CA 1
ATOM 724 C C . VAL A 1 98 ? -8.571 -2.023 -5.814 1.00 92.56 98 VAL A C 1
ATOM 726 O O . VAL A 1 98 ? -9.501 -1.273 -5.507 1.00 92.56 98 VAL A O 1
ATOM 729 N N . THR A 1 99 ? -7.712 -1.745 -6.792 1.00 92.69 99 THR A N 1
ATOM 730 C CA . THR A 1 99 ? -7.774 -0.526 -7.601 1.00 92.69 99 THR A CA 1
ATOM 731 C C . THR A 1 99 ? -8.149 -0.848 -9.052 1.00 92.69 99 THR A C 1
ATOM 733 O O . THR A 1 99 ? -7.387 -1.478 -9.788 1.00 92.69 99 THR A O 1
ATOM 736 N N . VAL A 1 100 ? -9.292 -0.364 -9.540 1.00 86.00 100 VAL A N 1
ATOM 737 C CA . VAL A 1 100 ? -9.737 -0.540 -10.941 1.00 86.00 100 VAL A CA 1
ATOM 738 C C . VAL A 1 100 ? -9.658 0.772 -11.713 1.00 86.00 100 VAL A C 1
ATOM 740 O O . VAL A 1 100 ? -9.875 1.840 -11.150 1.00 86.00 100 VAL A O 1
ATOM 743 N N . TYR A 1 101 ? -9.388 0.698 -13.012 1.00 86.19 101 TYR A N 1
ATOM 744 C CA . TYR A 1 101 ? -9.403 1.836 -13.926 1.00 86.19 101 TYR A CA 1
ATOM 745 C C . TYR A 1 101 ? -10.519 1.658 -14.959 1.00 86.19 101 TYR A C 1
ATOM 747 O O . TYR A 1 101 ? -10.515 0.695 -15.727 1.00 86.19 101 TYR A O 1
ATOM 755 N N . LEU A 1 102 ? -11.489 2.574 -14.964 1.00 85.06 102 LEU A N 1
ATOM 756 C CA . LEU A 1 102 ? -12.701 2.507 -15.781 1.00 85.06 102 LEU A CA 1
ATOM 757 C C . LEU A 1 102 ? -13.078 3.907 -16.289 1.00 85.06 102 LEU A C 1
ATOM 759 O O . LEU A 1 102 ? -13.141 4.860 -15.517 1.00 85.06 102 LEU A O 1
ATOM 763 N N . ASN A 1 103 ? -13.378 4.031 -17.586 1.00 86.38 103 ASN A N 1
ATOM 764 C CA . ASN A 1 103 ? -13.874 5.267 -18.218 1.00 86.38 103 ASN A CA 1
ATOM 765 C C . ASN A 1 103 ? -13.011 6.529 -17.984 1.00 86.38 103 ASN A C 1
ATOM 767 O O . ASN A 1 103 ? -13.546 7.638 -17.964 1.00 86.38 103 ASN A O 1
ATOM 771 N N . GLY A 1 104 ? -11.695 6.376 -17.806 1.00 82.38 104 GLY A N 1
ATOM 772 C CA . GLY A 1 104 ? -10.772 7.481 -17.516 1.00 82.38 104 GLY A CA 1
ATOM 773 C C . GLY A 1 104 ? -10.374 7.623 -16.044 1.00 82.38 104 GLY A C 1
ATOM 774 O O . GLY A 1 104 ? -9.426 8.345 -15.759 1.00 82.38 104 GLY A O 1
ATOM 775 N N . TYR A 1 105 ? -11.053 6.932 -15.122 1.00 88.38 105 TYR A N 1
ATOM 776 C CA . TYR A 1 105 ? -10.947 7.179 -13.683 1.00 88.38 105 TYR A CA 1
ATOM 777 C C . TYR A 1 105 ? -10.573 5.923 -12.903 1.00 88.38 105 TYR A C 1
ATOM 779 O O . TYR A 1 105 ? -11.032 4.817 -13.201 1.00 88.38 105 TYR A O 1
ATOM 787 N N . HIS A 1 106 ? -9.771 6.114 -11.859 1.00 86.19 106 HIS A N 1
ATOM 788 C CA . HIS A 1 106 ? -9.487 5.074 -10.880 1.00 86.19 106 HIS A CA 1
ATOM 789 C C . HIS A 1 106 ? -10.624 4.959 -9.854 1.00 86.19 106 HIS A C 1
ATOM 791 O O . HIS A 1 106 ? -11.377 5.905 -9.615 1.00 86.19 106 HIS A O 1
ATOM 797 N N . GLY A 1 107 ? -10.788 3.774 -9.281 1.00 85.31 107 GLY A N 1
ATOM 798 C CA . GLY A 1 107 ? -11.633 3.506 -8.123 1.00 85.31 107 GLY A CA 1
ATOM 799 C C . GLY A 1 107 ? -10.889 2.532 -7.229 1.00 85.31 107 GLY A C 1
ATOM 800 O O . GLY A 1 107 ? -10.411 1.518 -7.732 1.00 85.31 107 GLY A O 1
ATOM 801 N N . ASP A 1 108 ? -10.759 2.866 -5.950 1.00 93.88 108 ASP A N 1
ATOM 802 C CA . ASP A 1 108 ? -9.776 2.259 -5.054 1.00 93.88 108 ASP A CA 1
ATOM 803 C C . ASP A 1 108 ? -10.400 1.912 -3.700 1.00 93.88 108 ASP A C 1
ATOM 805 O O . ASP A 1 108 ? -11.171 2.712 -3.160 1.00 93.88 108 ASP A O 1
ATOM 809 N N . THR A 1 109 ? -10.139 0.708 -3.187 1.00 86.44 109 THR A N 1
ATOM 810 C CA . THR A 1 109 ? -10.624 0.254 -1.875 1.00 86.44 109 THR A CA 1
ATOM 811 C C . THR A 1 109 ? -9.969 -1.062 -1.450 1.00 86.44 109 THR A C 1
ATOM 813 O O . THR A 1 109 ? -9.895 -2.011 -2.230 1.00 86.44 109 THR A O 1
ATOM 816 N N . SER A 1 110 ? -9.659 -1.178 -0.156 1.00 93.00 110 SER A N 1
ATOM 817 C CA . SER A 1 110 ? -9.220 -2.425 0.478 1.00 93.00 110 SER A CA 1
ATOM 818 C C . SER A 1 110 ? -10.116 -2.856 1.639 1.00 93.00 110 SER A C 1
ATOM 820 O O . SER A 1 110 ? -10.917 -2.078 2.167 1.00 93.00 110 SER A O 1
ATOM 822 N N . ALA A 1 111 ? -9.999 -4.124 2.034 1.00 83.25 111 ALA A N 1
ATOM 823 C CA . ALA A 1 111 ? -10.567 -4.648 3.273 1.00 83.25 111 ALA A CA 1
ATOM 824 C C . ALA A 1 111 ? -9.763 -5.851 3.777 1.00 83.25 111 ALA A C 1
ATOM 826 O O . ALA A 1 111 ? -9.190 -6.599 2.986 1.00 83.25 111 ALA A O 1
ATOM 827 N N . THR A 1 112 ? -9.767 -6.052 5.097 1.00 82.62 112 THR A N 1
ATOM 828 C CA . THR A 1 112 ? -9.152 -7.216 5.747 1.00 82.62 112 THR A CA 1
ATOM 829 C C . THR A 1 112 ? -10.201 -8.283 6.047 1.00 82.62 112 THR A C 1
ATOM 831 O O . THR A 1 112 ? -11.225 -8.001 6.673 1.00 82.62 112 THR A O 1
ATOM 834 N N . PHE A 1 113 ? -9.926 -9.507 5.607 1.00 83.50 113 PHE A N 1
ATOM 835 C CA . PHE A 1 113 ? -10.755 -10.697 5.759 1.00 83.50 113 PHE A CA 1
ATOM 836 C C . PHE A 1 113 ? -10.088 -11.699 6.710 1.00 83.50 113 PHE A C 1
ATOM 838 O O . PHE A 1 113 ? -8.869 -11.681 6.888 1.00 83.50 113 PHE A O 1
ATOM 845 N N . LEU A 1 114 ? -10.897 -12.572 7.312 1.00 82.50 114 LEU A N 1
ATOM 846 C CA . LEU A 1 114 ? -10.435 -13.714 8.103 1.00 82.50 114 LEU A CA 1
ATOM 847 C C . LEU A 1 114 ? -10.459 -14.961 7.214 1.00 82.50 114 LEU A C 1
ATOM 849 O O . LEU A 1 114 ? -11.426 -15.154 6.476 1.00 82.50 114 LEU A O 1
ATOM 853 N N . CYS A 1 115 ? -9.426 -15.793 7.292 1.00 85.00 115 CYS A N 1
ATOM 854 C CA . CYS A 1 115 ? -9.354 -17.059 6.578 1.00 85.00 115 CYS A CA 1
ATOM 855 C C . CYS A 1 115 ? -9.791 -18.217 7.482 1.00 85.00 115 CYS A C 1
ATOM 857 O O . CYS A 1 115 ? -9.162 -18.477 8.507 1.00 85.00 115 CYS A O 1
ATOM 859 N N . GLY A 1 116 ? -10.855 -18.916 7.080 1.00 79.94 116 GLY A N 1
ATOM 860 C CA . GLY A 1 116 ? -11.351 -20.098 7.786 1.00 79.94 116 GLY A CA 1
ATOM 861 C C . GLY A 1 116 ? -11.947 -19.802 9.165 1.00 79.94 116 GLY A C 1
ATOM 862 O O . GLY A 1 116 ? -12.508 -18.726 9.399 1.00 79.94 116 GLY A O 1
ATOM 863 N N . ASP A 1 117 ? -11.858 -20.778 10.065 1.00 69.12 117 ASP A N 1
ATOM 864 C CA . ASP A 1 117 ? -12.361 -20.673 11.430 1.00 69.12 117 ASP A CA 1
ATOM 865 C C . ASP A 1 117 ? -11.199 -20.373 12.378 1.00 69.12 117 ASP A C 1
ATOM 867 O O . ASP A 1 117 ? -10.375 -21.219 12.702 1.00 69.12 117 ASP A O 1
ATOM 871 N N . VAL A 1 118 ? -11.137 -19.135 12.877 1.00 58.59 118 VAL A N 1
ATOM 872 C CA . VAL A 1 118 ? -10.153 -18.787 13.908 1.00 58.59 118 VAL A CA 1
ATOM 873 C C . VAL A 1 118 ? -10.549 -19.495 15.213 1.00 58.59 118 VAL A C 1
ATOM 875 O O . VAL A 1 118 ? -11.379 -18.983 15.971 1.00 58.59 118 VAL A O 1
ATOM 878 N N . ASP A 1 119 ? -10.026 -20.703 15.421 1.00 47.41 119 ASP A N 1
ATOM 879 C CA . ASP A 1 119 ? -10.427 -21.640 16.485 1.00 47.41 119 ASP A CA 1
ATOM 880 C C . ASP A 1 119 ? -9.870 -21.282 17.872 1.00 47.41 119 ASP A C 1
ATOM 882 O O . ASP A 1 119 ? -10.452 -21.618 18.904 1.00 47.41 119 ASP A O 1
ATOM 886 N N . ASP A 1 120 ? -8.750 -20.562 17.917 1.00 56.47 120 ASP A N 1
ATOM 887 C CA . ASP A 1 120 ? -8.186 -20.043 19.160 1.00 56.47 120 ASP A CA 1
ATOM 888 C C . ASP A 1 120 ? -8.938 -18.766 19.559 1.00 56.47 120 ASP A C 1
ATOM 890 O O . ASP A 1 120 ? -8.781 -17.712 18.941 1.00 56.47 120 ASP A O 1
ATOM 894 N N . GLU A 1 121 ? -9.766 -18.862 20.601 1.00 53.44 121 GLU A N 1
ATOM 895 C CA . GLU A 1 121 ? -10.643 -17.788 21.080 1.00 53.44 121 GLU A CA 1
ATOM 896 C C . GLU A 1 121 ? -9.873 -16.489 21.402 1.00 53.44 121 GLU A C 1
ATOM 898 O O . GLU A 1 121 ? -10.403 -15.394 21.204 1.00 53.44 121 GLU A O 1
ATOM 903 N N . ALA A 1 122 ? -8.594 -16.582 21.795 1.00 44.56 122 ALA A N 1
ATOM 904 C CA . ALA A 1 122 ? -7.737 -15.421 22.028 1.00 44.56 122 ALA A CA 1
ATOM 905 C C . ALA A 1 122 ? -7.194 -14.809 20.724 1.00 44.56 122 ALA A C 1
ATOM 907 O O . ALA A 1 122 ? -7.183 -13.581 20.588 1.00 44.56 122 ALA A O 1
ATOM 908 N N . LYS A 1 123 ? -6.797 -15.629 19.738 1.00 52.47 123 LYS A N 1
ATOM 909 C CA . LYS A 1 123 ? -6.399 -15.136 18.403 1.00 52.47 123 LYS A CA 1
ATOM 910 C C . LYS A 1 123 ? -7.588 -14.546 17.655 1.00 52.47 123 LYS A C 1
ATOM 912 O O . LYS A 1 123 ? -7.466 -13.452 17.113 1.00 52.47 123 LYS A O 1
ATOM 917 N N . LYS A 1 124 ? -8.748 -15.211 17.703 1.00 52.81 124 LYS A N 1
ATOM 918 C CA . LYS A 1 124 ? -10.021 -14.730 17.150 1.00 52.81 124 LYS A CA 1
ATOM 919 C C . LYS A 1 124 ? -10.366 -13.376 17.739 1.00 52.81 124 LYS A C 1
ATOM 921 O O . LYS A 1 124 ? -10.640 -12.448 16.986 1.00 52.81 124 LYS A O 1
ATOM 926 N N . LEU A 1 125 ? -10.276 -13.237 19.064 1.00 52.25 125 LEU A N 1
ATOM 927 C CA . LEU A 1 125 ? -10.490 -11.964 19.737 1.00 52.25 125 LEU A CA 1
ATOM 928 C C . LEU A 1 125 ? -9.527 -10.893 19.208 1.00 52.25 125 LEU A C 1
ATOM 930 O O . LEU A 1 125 ? -10.004 -9.865 18.747 1.00 52.25 125 LEU A O 1
ATOM 934 N N . VAL A 1 126 ? -8.213 -11.141 19.197 1.00 51.69 126 VAL A N 1
ATOM 935 C CA . VAL A 1 126 ? -7.182 -10.198 18.713 1.00 51.69 126 VAL A CA 1
ATOM 936 C C . VAL A 1 126 ? -7.371 -9.793 17.246 1.00 51.69 126 VAL A C 1
ATOM 938 O O . VAL A 1 126 ? -7.341 -8.603 16.930 1.00 51.69 126 VAL A O 1
ATOM 941 N N . GLN A 1 127 ? -7.596 -10.752 16.350 1.00 56.69 127 GLN A N 1
ATOM 942 C CA . GLN A 1 127 ? -7.744 -10.518 14.913 1.00 56.69 127 GLN A CA 1
ATOM 943 C C . GLN A 1 127 ? -9.052 -9.794 14.586 1.00 56.69 127 GLN A C 1
ATOM 945 O O . GLN A 1 127 ? -9.025 -8.760 13.917 1.00 56.69 127 GLN A O 1
ATOM 950 N N . VAL A 1 128 ? -10.188 -10.268 15.115 1.00 58.12 128 VAL A N 1
ATOM 951 C CA . VAL A 1 128 ? -11.494 -9.600 14.963 1.00 58.12 128 VAL A CA 1
ATOM 952 C C . VAL A 1 128 ? -11.415 -8.175 15.498 1.00 58.12 128 VAL A C 1
ATOM 954 O O . VAL A 1 128 ? -11.875 -7.246 14.842 1.00 58.12 128 VAL A O 1
ATOM 957 N N . ILE A 1 129 ? -10.783 -7.977 16.653 1.00 56.91 129 ILE A N 1
ATOM 958 C CA . ILE A 1 129 ? -10.547 -6.655 17.225 1.00 56.91 129 ILE A CA 1
ATOM 959 C C . ILE A 1 129 ? -9.690 -5.774 16.305 1.00 56.91 129 ILE A C 1
ATOM 961 O O . ILE A 1 129 ? -10.043 -4.614 16.109 1.00 56.91 129 ILE A O 1
ATOM 965 N N . SER A 1 130 ? -8.594 -6.284 15.740 1.00 56.53 130 SER A N 1
ATOM 966 C CA . SER A 1 130 ? -7.717 -5.510 14.849 1.00 56.53 130 SER A CA 1
ATOM 967 C C . SER A 1 130 ? -8.461 -5.047 13.591 1.00 56.53 130 SER A C 1
ATOM 969 O O . SER A 1 130 ? -8.413 -3.868 13.225 1.00 56.53 130 SER A O 1
ATOM 971 N N . VAL A 1 131 ? -9.259 -5.943 12.997 1.00 61.22 131 VAL A N 1
ATOM 972 C CA . VAL A 1 131 ? -10.142 -5.639 11.860 1.00 61.22 131 VAL A CA 1
ATOM 973 C C . VAL A 1 131 ? -11.217 -4.615 12.253 1.00 61.22 131 VAL A C 1
ATOM 975 O O . VAL A 1 131 ? -11.431 -3.642 11.529 1.00 61.22 131 VAL A O 1
ATOM 978 N N . LEU A 1 132 ? -11.864 -4.774 13.415 1.00 61.06 132 LEU A N 1
ATOM 979 C CA . LEU A 1 132 ? -12.897 -3.851 13.903 1.00 61.06 132 LEU A CA 1
ATOM 980 C C . LEU A 1 132 ? -12.345 -2.462 14.240 1.00 61.06 132 LEU A C 1
ATOM 982 O O . LEU A 1 132 ? -12.968 -1.469 13.876 1.00 61.06 132 LEU A O 1
ATOM 986 N N . VAL A 1 133 ? -11.188 -2.368 14.901 1.00 62.28 133 VAL A N 1
ATOM 987 C CA . VAL A 1 133 ? -10.557 -1.086 15.249 1.00 62.28 133 VAL A CA 1
ATOM 988 C C . VAL A 1 133 ? -10.072 -0.376 13.993 1.00 62.28 133 VAL A C 1
ATOM 990 O O . VAL A 1 133 ? -10.345 0.813 13.842 1.00 62.28 133 VAL A O 1
ATOM 993 N N . THR A 1 134 ? -9.441 -1.086 13.055 1.00 66.25 134 THR A N 1
ATOM 994 C CA . THR A 1 134 ? -9.070 -0.531 11.740 1.00 66.25 134 THR A CA 1
ATOM 995 C C . THR A 1 134 ? -10.302 0.002 11.006 1.00 66.25 134 THR A C 1
ATOM 997 O O . THR A 1 134 ? -10.315 1.153 10.564 1.00 66.25 134 THR A O 1
ATOM 1000 N N . LYS A 1 135 ? -11.387 -0.782 10.965 1.00 70.44 135 LYS A N 1
ATOM 1001 C CA . LYS A 1 135 ? -12.650 -0.366 10.352 1.00 70.44 135 LYS A CA 1
ATOM 1002 C C . LYS A 1 135 ? -13.283 0.847 11.039 1.00 70.44 135 LYS A C 1
ATOM 1004 O O . LYS A 1 135 ? -13.688 1.779 10.354 1.00 70.44 135 LYS A O 1
ATOM 1009 N N . GLU A 1 136 ? -13.370 0.870 12.367 1.00 69.06 136 GLU A N 1
ATOM 1010 C CA . GLU A 1 136 ? -13.973 1.989 13.100 1.00 69.06 136 GLU A CA 1
ATOM 1011 C C . GLU A 1 136 ? -13.111 3.262 13.005 1.00 69.06 136 GLU A C 1
ATOM 1013 O O . GLU A 1 136 ? -13.651 4.369 12.961 1.00 69.06 136 GLU A O 1
ATOM 1018 N N . SER A 1 137 ? -11.784 3.117 12.900 1.00 71.31 137 SER A N 1
ATOM 1019 C CA . SER A 1 137 ? -10.853 4.220 12.618 1.00 71.31 137 SER A CA 1
ATOM 1020 C C . SER A 1 137 ? -11.137 4.842 11.251 1.00 71.31 137 SER A C 1
ATOM 1022 O O . SER A 1 137 ? -11.287 6.061 11.147 1.00 71.31 137 SER A O 1
ATOM 1024 N N . LEU A 1 138 ? -11.274 4.001 10.219 1.00 74.69 138 LEU A N 1
ATOM 1025 C CA . LEU A 1 138 ? -11.614 4.407 8.856 1.00 74.69 138 LEU A CA 1
ATOM 1026 C C . LEU A 1 138 ? -13.009 5.047 8.784 1.00 74.69 138 LEU A C 1
ATOM 1028 O O . LEU A 1 138 ? -13.154 6.150 8.263 1.00 74.69 138 LEU A O 1
ATOM 1032 N N . ASP A 1 139 ? -14.030 4.412 9.365 1.00 72.00 139 ASP A N 1
ATOM 1033 C CA . ASP A 1 139 ? -15.401 4.938 9.379 1.00 72.00 139 ASP A CA 1
ATOM 1034 C C . ASP A 1 139 ? -15.460 6.311 10.095 1.00 72.00 139 ASP A C 1
ATOM 1036 O O . ASP A 1 139 ? -16.183 7.216 9.664 1.00 72.00 139 ASP A O 1
ATOM 1040 N N . LYS A 1 140 ? -14.648 6.526 11.145 1.00 72.31 140 LYS A N 1
ATOM 1041 C CA . LYS A 1 140 ? -14.505 7.832 11.821 1.00 72.31 140 LYS A CA 1
ATOM 1042 C C . LYS A 1 140 ? -13.760 8.860 10.983 1.00 72.31 140 LYS A C 1
ATOM 1044 O O . LYS A 1 140 ? -14.218 10.002 10.924 1.00 72.31 140 LYS A O 1
ATOM 1049 N N . ALA A 1 141 ? -12.672 8.474 10.325 1.00 72.62 141 ALA A N 1
ATOM 1050 C CA . ALA A 1 141 ? -11.944 9.323 9.388 1.00 72.62 141 ALA A CA 1
ATOM 1051 C C . ALA A 1 141 ? -12.864 9.821 8.259 1.00 72.62 141 ALA A C 1
ATOM 1053 O O . ALA A 1 141 ? -13.004 11.027 8.062 1.00 72.62 141 ALA A O 1
ATOM 1054 N N . ILE A 1 142 ? -13.605 8.912 7.617 1.00 72.94 142 ILE A N 1
ATOM 1055 C CA . ILE A 1 142 ? -14.608 9.233 6.590 1.00 72.94 142 ILE A CA 1
ATOM 1056 C C . ILE A 1 142 ? -15.686 10.180 7.146 1.00 72.94 142 ILE A C 1
ATOM 1058 O O . ILE A 1 142 ? -16.089 11.131 6.473 1.00 72.94 142 ILE A O 1
ATOM 1062 N N . SER A 1 143 ? -16.139 9.971 8.391 1.00 75.62 143 SER A N 1
ATOM 1063 C CA . SER A 1 143 ? -17.209 10.780 8.997 1.00 75.62 143 SER A CA 1
ATOM 1064 C C . SER A 1 143 ? -16.881 12.274 9.149 1.00 75.62 143 SER A C 1
ATOM 1066 O O . SER A 1 143 ? -17.806 13.087 9.258 1.00 75.62 143 SER A O 1
ATOM 1068 N N . ILE A 1 144 ? -15.594 12.653 9.146 1.00 73.19 144 ILE A N 1
ATOM 1069 C CA . ILE A 1 144 ? -15.164 14.049 9.310 1.00 73.19 144 ILE A CA 1
ATOM 1070 C C . ILE A 1 144 ? -14.891 14.790 7.992 1.00 73.19 144 ILE A C 1
ATOM 1072 O O . ILE A 1 144 ? -14.692 16.003 8.039 1.00 73.19 144 ILE A O 1
ATOM 1076 N N . CYS A 1 145 ? -14.908 14.129 6.829 1.00 70.56 145 CYS A N 1
ATOM 1077 C CA . CYS A 1 145 ? -14.582 14.745 5.534 1.00 70.56 145 CYS A CA 1
ATOM 1078 C C . CYS A 1 145 ? -15.623 15.821 5.122 1.00 70.56 145 CYS A C 1
ATOM 1080 O O . CYS A 1 145 ? -16.668 15.539 4.524 1.00 70.56 145 CYS A O 1
ATOM 1082 N N . ALA A 1 146 ? -15.369 17.090 5.482 1.00 69.31 146 ALA A N 1
ATOM 1083 C CA . ALA A 1 146 ? -16.374 18.167 5.492 1.00 69.31 146 ALA A CA 1
ATOM 1084 C C . ALA A 1 146 ? -15.857 19.575 5.092 1.00 69.31 146 ALA A C 1
ATOM 1086 O O . ALA A 1 146 ? -14.649 19.782 5.043 1.00 69.31 146 ALA A O 1
ATOM 1087 N N . PRO A 1 147 ? -16.722 20.574 4.774 1.00 73.06 147 PRO A N 1
ATOM 1088 C CA . PRO A 1 147 ? -16.276 21.825 4.180 1.00 73.06 147 PRO A CA 1
ATOM 1089 C C . PRO A 1 147 ? -15.511 22.702 5.148 1.00 73.06 147 PRO A C 1
ATOM 1091 O O . PRO A 1 147 ? -16.047 23.098 6.188 1.00 73.06 147 PRO A O 1
ATOM 1094 N N . GLY A 1 148 ? -14.277 23.019 4.759 1.00 68.50 148 GLY A N 1
ATOM 1095 C CA . GLY A 1 148 ? -13.294 23.652 5.632 1.00 68.50 148 GLY A CA 1
ATOM 1096 C C . GLY A 1 148 ? -12.701 22.703 6.679 1.00 68.50 148 GLY A C 1
ATOM 1097 O O . GLY A 1 148 ? -12.309 23.172 7.742 1.00 68.50 148 GLY A O 1
ATOM 1098 N N . VAL A 1 149 ? -12.682 21.388 6.430 1.00 60.94 149 VAL A N 1
ATOM 1099 C CA . VAL A 1 149 ? -11.870 20.438 7.205 1.00 60.94 149 VAL A CA 1
ATOM 1100 C C . VAL A 1 149 ? -10.521 20.272 6.519 1.00 60.94 149 VAL A C 1
ATOM 1102 O O . VAL A 1 149 ? -10.454 19.976 5.329 1.00 60.94 149 VAL A O 1
ATOM 1105 N N . GLU A 1 150 ? -9.463 20.496 7.290 1.00 70.88 150 GLU A N 1
ATOM 1106 C CA . GLU A 1 150 ? -8.071 20.305 6.887 1.00 70.88 150 GLU A CA 1
ATOM 1107 C C . GLU A 1 150 ? -7.750 18.805 6.781 1.00 70.88 150 GLU A C 1
ATOM 1109 O O . GLU A 1 150 ? -8.167 18.017 7.635 1.00 70.88 150 GLU A O 1
ATOM 1114 N N . ILE A 1 151 ? -6.980 18.415 5.760 1.00 70.94 151 ILE A N 1
ATOM 1115 C CA . ILE A 1 151 ? -6.631 17.009 5.472 1.00 70.94 151 ILE A CA 1
ATOM 1116 C C . ILE A 1 151 ? -5.909 16.356 6.665 1.00 70.94 151 ILE A C 1
ATOM 1118 O O . ILE A 1 151 ? -6.207 15.221 7.031 1.00 70.94 151 ILE A O 1
ATOM 1122 N N . ASN A 1 152 ? -5.049 17.099 7.372 1.00 74.81 152 ASN A N 1
ATOM 1123 C CA . ASN A 1 152 ? -4.348 16.616 8.572 1.00 74.81 152 ASN A CA 1
ATOM 1124 C C . ASN A 1 152 ? -5.290 16.102 9.690 1.00 74.81 152 ASN A C 1
ATOM 1126 O O . ASN A 1 152 ? -4.879 15.283 10.517 1.00 74.81 152 ASN A O 1
ATOM 1130 N N . ARG A 1 153 ? -6.565 16.525 9.722 1.00 70.12 153 ARG A N 1
ATOM 1131 C CA . ARG A 1 153 ? -7.539 16.071 10.727 1.00 70.12 153 ARG A CA 1
ATOM 1132 C C . ARG A 1 153 ? -7.992 14.637 10.483 1.00 70.12 153 ARG A C 1
ATOM 1134 O O . ARG A 1 153 ? -8.442 14.012 11.442 1.00 70.12 153 ARG A O 1
ATOM 1141 N N . ILE A 1 154 ? -7.850 14.114 9.261 1.00 69.25 154 ILE A N 1
ATOM 1142 C CA . ILE A 1 154 ? -8.095 12.705 8.913 1.00 69.25 154 ILE A CA 1
ATOM 1143 C C . ILE A 1 154 ? -7.110 11.838 9.704 1.00 69.25 154 ILE A C 1
ATOM 1145 O O . ILE A 1 154 ? -7.529 11.080 10.581 1.00 69.25 154 ILE A O 1
ATOM 1149 N N . GLY A 1 155 ? -5.805 12.072 9.522 1.00 64.88 155 GLY A N 1
ATOM 1150 C CA . GLY A 1 155 ? -4.748 11.416 10.298 1.00 64.88 155 GLY A CA 1
ATOM 1151 C C . GLY A 1 155 ? -4.897 11.628 11.808 1.00 64.88 155 GLY A C 1
ATOM 1152 O O . GLY A 1 155 ? -4.823 10.668 12.574 1.00 64.88 155 GLY A O 1
ATOM 1153 N N . ARG A 1 156 ? -5.216 12.853 12.259 1.00 71.88 156 ARG A N 1
ATOM 1154 C CA . ARG A 1 156 ? -5.453 13.125 13.690 1.00 71.88 156 ARG A CA 1
ATOM 1155 C C . ARG A 1 156 ? -6.666 12.368 14.252 1.00 71.88 156 ARG A C 1
ATOM 1157 O O . ARG A 1 156 ? -6.636 11.971 15.409 1.00 71.88 156 ARG A O 1
ATOM 1164 N N . THR A 1 157 ? -7.721 12.150 13.467 1.00 70.88 157 THR A N 1
ATOM 1165 C CA . THR A 1 157 ? -8.919 11.399 13.896 1.00 70.88 157 THR A CA 1
ATOM 1166 C C . THR A 1 157 ? -8.638 9.905 14.018 1.00 70.88 157 THR A C 1
ATOM 1168 O O . THR A 1 157 ? -9.109 9.293 14.973 1.00 70.88 157 THR A O 1
ATOM 1171 N N . ILE A 1 158 ? -7.836 9.346 13.108 1.00 68.12 158 ILE A N 1
ATOM 1172 C CA . ILE A 1 158 ? -7.344 7.964 13.193 1.00 68.12 158 ILE A CA 1
ATOM 1173 C C . ILE A 1 158 ? -6.454 7.813 14.435 1.00 68.12 158 ILE A C 1
ATOM 1175 O O . ILE A 1 158 ? -6.735 6.988 15.297 1.00 68.12 158 ILE A O 1
ATOM 1179 N N . HIS A 1 159 ? -5.444 8.675 14.585 1.00 64.38 159 HIS A N 1
ATOM 1180 C CA . HIS A 1 159 ? -4.487 8.624 15.695 1.00 64.38 159 HIS A CA 1
ATOM 1181 C C . HIS A 1 159 ? -5.131 8.825 17.080 1.00 64.38 159 HIS A C 1
ATOM 1183 O O . HIS A 1 159 ? -4.741 8.178 18.049 1.00 64.38 159 HIS A O 1
ATOM 1189 N N . LEU A 1 160 ? -6.128 9.711 17.193 1.00 60.12 160 LEU A N 1
ATOM 1190 C CA . LEU A 1 160 ? -6.835 9.965 18.453 1.00 60.12 160 LEU A CA 1
ATOM 1191 C C . LEU A 1 160 ? -7.934 8.943 18.771 1.00 60.12 160 LEU A C 1
ATOM 1193 O O . LEU A 1 160 ? -8.534 9.047 19.845 1.00 60.12 160 LEU A O 1
ATOM 1197 N N . PHE A 1 161 ? -8.247 7.991 17.884 1.00 54.03 161 PHE A N 1
ATOM 1198 C CA . PHE A 1 161 ? -9.202 6.940 18.220 1.00 54.03 161 PHE A CA 1
ATOM 1199 C C . PHE A 1 161 ? -8.519 5.897 19.124 1.00 54.03 161 PHE A C 1
ATOM 1201 O O . PHE A 1 161 ? -7.605 5.219 18.667 1.00 54.03 161 PHE A O 1
ATOM 1208 N N . PRO A 1 162 ? -8.908 5.756 20.410 1.00 49.62 162 PRO A N 1
ATOM 1209 C CA . PRO A 1 162 ? -8.089 5.033 21.370 1.00 49.62 162 PRO A CA 1
ATOM 1210 C C . PRO A 1 162 ? -8.583 3.597 21.586 1.00 49.62 162 PRO A C 1
ATOM 1212 O O . PRO A 1 162 ? -9.626 3.402 22.219 1.00 49.62 162 PRO A O 1
ATOM 1215 N N . PRO A 1 163 ? -7.798 2.571 21.220 1.00 48.00 163 PRO A N 1
ATOM 1216 C CA . PRO A 1 163 ? -8.050 1.204 21.634 1.00 48.00 163 PRO A CA 1
ATOM 1217 C C . PRO A 1 163 ? -7.342 0.966 22.991 1.00 48.00 163 PRO A C 1
ATOM 1219 O O . PRO A 1 163 ? -6.464 0.123 23.140 1.00 48.00 163 PRO A O 1
ATOM 1222 N N . GLN A 1 164 ? -7.688 1.750 24.021 1.00 41.03 164 GLN A N 1
ATOM 1223 C CA . GLN A 1 164 ? -6.986 1.724 25.324 1.00 41.03 164 GLN A CA 1
ATOM 1224 C C . GLN A 1 164 ? -7.164 0.408 26.108 1.00 41.03 164 GLN A C 1
ATOM 1226 O O . GLN A 1 164 ? -6.332 0.084 26.948 1.00 41.03 164 GLN A O 1
ATOM 1231 N N . PHE A 1 165 ? -8.205 -0.376 25.813 1.00 38.81 165 PHE A N 1
ATOM 1232 C CA . PHE A 1 165 ? -8.394 -1.734 26.354 1.00 38.81 165 PHE A CA 1
ATOM 1233 C C . PHE A 1 165 ? -7.617 -2.822 25.584 1.00 38.81 165 PHE A C 1
ATOM 1235 O O . PHE A 1 165 ? -7.574 -3.975 26.010 1.00 38.81 165 PHE A O 1
ATOM 1242 N N . LEU A 1 166 ? -7.026 -2.475 24.439 1.00 42.12 166 LEU A N 1
ATOM 1243 C CA . LEU A 1 166 ? -6.445 -3.427 23.492 1.00 42.12 166 LEU A CA 1
ATOM 1244 C C . LEU A 1 166 ? -4.964 -3.666 23.729 1.00 42.12 166 LEU A C 1
ATOM 1246 O O . LEU A 1 166 ? -4.553 -4.819 23.784 1.00 42.12 166 LEU A O 1
ATOM 1250 N N . TRP A 1 167 ? -4.167 -2.599 23.867 1.00 39.09 167 TRP A N 1
ATOM 1251 C CA . TRP A 1 167 ? -2.713 -2.751 23.983 1.00 39.09 167 TRP A CA 1
ATOM 1252 C C . TRP A 1 167 ? -2.330 -3.589 25.207 1.00 39.09 167 TRP A C 1
ATOM 1254 O O . TRP A 1 167 ? -1.574 -4.544 25.072 1.00 39.09 167 TRP A O 1
ATOM 1264 N N . ALA A 1 168 ? -2.991 -3.356 26.345 1.00 35.72 168 ALA A N 1
ATOM 1265 C CA . ALA A 1 168 ? -2.838 -4.157 27.565 1.00 35.72 168 ALA A CA 1
ATOM 1266 C C . ALA A 1 168 ? -3.293 -5.634 27.438 1.00 35.72 168 ALA A C 1
ATOM 1268 O O . ALA A 1 168 ? -3.032 -6.441 28.335 1.00 35.72 168 ALA A O 1
ATOM 1269 N N . THR A 1 169 ? -3.999 -5.984 26.356 1.00 37.16 169 THR A N 1
ATOM 1270 C CA . THR A 1 169 ? -4.421 -7.355 26.028 1.00 37.16 169 THR A CA 1
ATOM 1271 C C . THR A 1 169 ? -3.456 -8.001 25.025 1.00 37.16 169 THR A C 1
ATOM 1273 O O . THR A 1 169 ? -3.065 -9.152 25.207 1.00 37.16 169 THR A O 1
ATOM 1276 N N . LEU A 1 170 ? -3.019 -7.250 24.008 1.00 38.69 170 LEU A N 1
ATOM 1277 C CA . LEU A 1 170 ? -2.077 -7.684 22.968 1.00 38.69 170 LEU A CA 1
ATOM 1278 C C . LEU A 1 170 ? -0.682 -7.992 23.532 1.00 38.69 170 LEU A C 1
ATOM 1280 O O . LEU A 1 170 ? -0.102 -9.029 23.213 1.00 38.69 170 LEU A O 1
ATOM 1284 N N . GLU A 1 171 ? -0.191 -7.146 24.441 1.00 34.94 171 GLU A N 1
ATOM 1285 C CA . GLU A 1 171 ? 1.117 -7.274 25.105 1.00 34.94 171 GLU A CA 1
ATOM 1286 C C . GLU A 1 171 ? 1.261 -8.579 25.920 1.00 34.94 171 GLU A C 1
ATOM 1288 O O . GLU A 1 171 ? 2.368 -9.039 26.186 1.00 34.94 171 GLU A O 1
ATOM 1293 N N . LYS A 1 172 ? 0.144 -9.232 26.273 1.00 33.38 172 LYS A N 1
ATOM 1294 C CA . LYS A 1 172 ? 0.124 -10.516 26.999 1.00 33.38 172 LYS A CA 1
ATOM 1295 C C . LYS A 1 172 ? 0.081 -11.762 26.111 1.00 33.38 172 LYS A C 1
ATOM 1297 O O . LYS A 1 172 ? 0.243 -12.858 26.640 1.00 33.38 172 LYS A O 1
ATOM 1302 N N . LEU A 1 173 ? -0.182 -11.622 24.810 1.00 35.16 173 LEU A N 1
ATOM 1303 C CA . LEU A 1 173 ? -0.486 -12.751 23.918 1.00 35.16 173 LEU A CA 1
ATOM 1304 C C . LEU A 1 173 ? 0.617 -13.068 22.898 1.00 35.16 173 LEU A C 1
ATOM 1306 O O . LEU A 1 173 ? 0.688 -14.197 22.423 1.00 35.16 173 LEU A O 1
ATOM 1310 N N . PHE A 1 174 ? 1.501 -12.119 22.583 1.00 36.75 174 PHE A N 1
ATOM 1311 C CA . PHE A 1 174 ? 2.420 -12.226 21.437 1.00 36.75 174 PHE A CA 1
ATOM 1312 C C . PHE A 1 174 ? 3.721 -13.025 21.664 1.00 36.75 174 PHE A C 1
ATOM 1314 O O . PHE A 1 174 ? 4.639 -12.969 20.851 1.00 36.75 174 PHE A O 1
ATOM 1321 N N . LEU A 1 175 ? 3.812 -13.804 22.744 1.00 29.02 175 LEU A N 1
ATOM 1322 C CA . LEU A 1 175 ? 5.042 -14.488 23.167 1.00 29.02 175 LEU A CA 1
ATOM 1323 C C . LEU A 1 175 ? 5.055 -16.005 22.892 1.00 29.02 175 LEU A C 1
ATOM 1325 O O . LEU A 1 175 ? 5.498 -16.761 23.754 1.00 29.02 175 LEU A O 1
ATOM 1329 N N . HIS A 1 176 ? 4.632 -16.483 21.706 1.00 29.50 176 HIS A N 1
ATOM 1330 C CA . HIS A 1 176 ? 5.026 -17.832 21.239 1.00 29.50 176 HIS A CA 1
ATOM 1331 C C . HIS A 1 176 ? 4.934 -18.113 19.715 1.00 29.50 176 HIS A C 1
ATOM 1333 O O . HIS A 1 176 ? 3.851 -18.309 19.174 1.00 29.50 176 HIS A O 1
ATOM 1339 N N . LYS A 1 177 ? 6.122 -18.336 19.120 1.00 29.12 177 LYS A N 1
ATOM 1340 C CA . LYS A 1 177 ? 6.467 -19.249 17.999 1.00 29.12 177 LYS A CA 1
ATOM 1341 C C . LYS A 1 177 ? 5.899 -19.017 16.586 1.00 29.12 177 LYS A C 1
ATOM 1343 O O . LYS A 1 177 ? 4.746 -19.335 16.321 1.00 29.12 177 LYS A O 1
ATOM 1348 N N . LEU A 1 178 ? 6.817 -18.775 15.641 1.00 27.70 178 LEU A N 1
ATOM 1349 C CA . LEU A 1 178 ? 6.751 -19.240 14.244 1.00 27.70 178 LEU A CA 1
ATOM 1350 C C . LEU A 1 178 ? 8.133 -19.773 13.793 1.00 27.70 178 LEU A C 1
ATOM 1352 O O . LEU A 1 178 ? 9.150 -19.442 14.401 1.00 27.70 178 LEU A O 1
ATOM 1356 N N . GLN A 1 179 ? 8.168 -20.631 12.765 1.00 26.30 179 GLN A N 1
ATOM 1357 C CA . GLN A 1 179 ? 9.388 -21.107 12.085 1.00 26.30 179 GLN A CA 1
ATOM 1358 C C . GLN A 1 179 ? 9.183 -21.121 10.553 1.00 26.30 179 GLN A C 1
ATOM 1360 O O . GLN A 1 179 ? 8.048 -21.313 10.117 1.00 26.30 179 GLN A O 1
ATOM 1365 N N . PRO A 1 180 ? 10.239 -20.964 9.726 1.00 27.16 180 PRO A N 1
ATOM 1366 C CA . PRO A 1 180 ? 10.095 -20.704 8.287 1.00 27.16 180 PRO A CA 1
ATOM 1367 C C . PRO A 1 180 ? 10.314 -21.929 7.375 1.00 27.16 180 PRO A C 1
ATOM 1369 O O . PRO A 1 180 ? 11.142 -22.791 7.678 1.00 27.16 180 PRO A O 1
ATOM 1372 N N . LYS A 1 181 ? 9.692 -21.940 6.177 1.00 26.98 181 LYS A N 1
ATOM 1373 C CA . LYS A 1 181 ? 10.163 -22.706 4.995 1.00 26.98 181 LYS A CA 1
ATOM 1374 C C . LYS A 1 181 ? 9.894 -22.016 3.638 1.00 26.98 181 LYS A C 1
ATOM 1376 O O . LYS A 1 181 ? 8.825 -21.478 3.394 1.00 26.98 181 LYS A O 1
ATOM 1381 N N . ARG A 1 182 ? 10.907 -22.111 2.762 1.00 29.06 182 ARG A N 1
ATOM 1382 C CA . ARG A 1 182 ? 11.014 -21.758 1.317 1.00 29.06 182 ARG A CA 1
ATOM 1383 C C . ARG A 1 182 ? 10.251 -22.759 0.405 1.00 29.06 182 ARG A C 1
ATOM 1385 O O . ARG A 1 182 ? 9.944 -23.840 0.895 1.00 29.06 182 ARG A O 1
ATOM 1392 N N . THR A 1 183 ? 9.999 -22.608 -0.913 1.00 30.19 183 THR A N 1
ATOM 1393 C CA . THR A 1 183 ? 10.152 -21.571 -1.988 1.00 30.19 183 THR A CA 1
ATOM 1394 C C . THR A 1 183 ? 9.385 -22.057 -3.242 1.00 30.19 183 THR A C 1
ATOM 1396 O O . THR A 1 183 ? 9.300 -23.270 -3.434 1.00 30.19 183 THR A O 1
ATOM 1399 N N . GLY A 1 184 ? 8.964 -21.172 -4.163 1.00 25.33 184 GLY A N 1
ATOM 1400 C CA . GLY A 1 184 ? 8.379 -21.537 -5.473 1.00 25.33 184 GLY A CA 1
ATOM 1401 C C . GLY A 1 184 ? 8.653 -20.500 -6.581 1.00 25.33 184 GLY A C 1
ATOM 1402 O O . GLY A 1 184 ? 8.851 -19.329 -6.278 1.00 25.33 184 GLY A O 1
ATOM 1403 N N . ARG A 1 185 ? 8.725 -20.923 -7.856 1.00 24.56 185 ARG A N 1
ATOM 1404 C CA . ARG A 1 185 ? 9.016 -20.053 -9.025 1.00 24.56 185 ARG A CA 1
ATOM 1405 C C . ARG A 1 185 ? 7.746 -19.424 -9.617 1.00 24.56 185 ARG A C 1
ATOM 1407 O O . ARG A 1 185 ? 6.701 -20.063 -9.633 1.00 24.56 185 ARG A O 1
ATOM 1414 N N . VAL A 1 186 ? 7.885 -18.223 -10.184 1.00 29.30 186 VAL A N 1
ATOM 1415 C CA . VAL A 1 186 ? 6.822 -17.473 -10.882 1.00 29.30 186 VAL A CA 1
ATOM 1416 C C . VAL A 1 186 ? 6.864 -17.741 -12.394 1.00 29.30 186 VAL A C 1
ATOM 1418 O O . VAL A 1 186 ? 7.938 -17.696 -12.994 1.00 29.30 186 VAL A O 1
ATOM 1421 N N . GLU A 1 187 ? 5.704 -17.965 -13.020 1.00 27.05 187 GLU A N 1
ATOM 1422 C CA . GLU A 1 187 ? 5.529 -17.941 -14.483 1.00 27.05 187 GLU A CA 1
ATOM 1423 C C . GLU A 1 187 ? 4.870 -16.626 -14.938 1.00 27.05 187 GLU A C 1
ATOM 1425 O O . GLU A 1 187 ? 4.024 -16.063 -14.242 1.00 27.05 187 GLU A O 1
ATOM 1430 N N . VAL A 1 188 ? 5.257 -16.130 -16.119 1.00 29.22 188 VAL A N 1
ATOM 1431 C CA . VAL A 1 188 ? 4.801 -14.840 -16.666 1.00 29.22 188 VAL A CA 1
ATOM 1432 C C . VAL A 1 188 ? 3.666 -15.048 -17.671 1.00 29.22 188 VAL A C 1
ATOM 1434 O O . VAL A 1 188 ? 3.820 -15.766 -18.658 1.00 29.22 188 VAL A O 1
ATOM 1437 N N . VAL A 1 189 ? 2.533 -14.379 -17.441 1.00 34.19 189 VAL A N 1
ATOM 1438 C CA . VAL A 1 189 ? 1.347 -14.411 -18.315 1.00 34.19 189 VAL A CA 1
ATOM 1439 C C . VAL A 1 189 ? 1.522 -13.456 -19.507 1.00 34.19 189 VAL A C 1
ATOM 1441 O O . VAL A 1 189 ? 2.069 -12.364 -19.359 1.00 34.19 189 VAL A O 1
ATOM 1444 N N . GLN A 1 190 ? 1.051 -13.857 -20.693 1.00 28.72 190 GLN A N 1
ATOM 1445 C CA . GLN A 1 190 ? 1.073 -13.034 -21.912 1.00 28.72 190 GLN A CA 1
ATOM 1446 C C . GLN A 1 190 ? -0.246 -12.267 -22.112 1.00 28.72 190 GLN A C 1
ATOM 1448 O O . GLN A 1 190 ? -1.324 -12.805 -21.861 1.00 28.72 190 GLN A O 1
ATOM 1453 N N . TYR A 1 191 ? -0.159 -11.028 -22.607 1.00 39.00 191 TYR A N 1
ATOM 1454 C CA . TYR A 1 191 ? -1.293 -10.109 -22.787 1.00 39.00 191 TYR A CA 1
ATOM 1455 C C . TYR A 1 191 ? -1.647 -9.875 -24.261 1.00 39.00 191 TYR A C 1
ATOM 1457 O O . TYR A 1 191 ? -0.806 -10.000 -25.150 1.00 39.00 191 TYR A O 1
ATOM 1465 N N . THR A 1 192 ? -2.896 -9.479 -24.515 1.00 49.81 192 THR A N 1
ATOM 1466 C CA . THR A 1 192 ? -3.382 -9.050 -25.840 1.00 49.81 192 THR A CA 1
ATOM 1467 C C . THR A 1 192 ? -3.084 -7.570 -26.117 1.00 49.81 192 THR A C 1
ATOM 1469 O O . THR A 1 192 ? -2.951 -6.772 -25.190 1.00 49.81 192 THR A O 1
ATOM 1472 N N . GLU A 1 193 ? -3.032 -7.166 -27.393 1.00 43.34 193 GLU A N 1
ATOM 1473 C CA . GLU A 1 193 ? -2.729 -5.776 -27.797 1.00 43.34 193 GLU A CA 1
ATOM 1474 C C . GLU A 1 193 ? -3.686 -4.734 -27.187 1.00 43.34 193 GLU A C 1
ATOM 1476 O O . GLU A 1 193 ? -3.257 -3.660 -26.774 1.00 43.34 193 GLU A O 1
ATOM 1481 N N . GLU A 1 194 ? -4.977 -5.054 -27.063 1.00 40.00 194 GLU A N 1
ATOM 1482 C CA . GLU A 1 194 ? -5.974 -4.160 -26.453 1.00 40.00 194 GLU A CA 1
ATOM 1483 C C . GLU A 1 194 ? -5.801 -4.048 -24.926 1.00 40.00 194 GLU A C 1
ATOM 1485 O O . GLU A 1 194 ? -6.072 -2.992 -24.354 1.00 40.00 194 GLU A O 1
ATOM 1490 N N . GLN A 1 195 ? -5.295 -5.091 -24.254 1.00 41.19 195 GLN A N 1
ATOM 1491 C CA . GLN A 1 195 ? -4.892 -4.987 -22.846 1.00 41.19 195 GLN A CA 1
ATOM 1492 C C . GLN A 1 195 ? -3.654 -4.095 -22.710 1.00 41.19 195 GLN A C 1
ATOM 1494 O O . GLN A 1 195 ? -3.682 -3.168 -21.906 1.00 41.19 195 GLN A O 1
ATOM 1499 N N . ILE A 1 196 ? -2.621 -4.305 -23.537 1.00 43.06 196 ILE A N 1
ATOM 1500 C CA . ILE A 1 196 ? -1.399 -3.477 -23.560 1.00 43.06 196 ILE A CA 1
ATOM 1501 C C . ILE A 1 196 ? -1.755 -2.000 -23.773 1.00 43.06 196 ILE A C 1
ATOM 1503 O O . ILE A 1 196 ? -1.327 -1.142 -23.006 1.00 43.06 196 ILE A O 1
ATOM 1507 N N . ARG A 1 197 ? -2.642 -1.697 -24.723 1.00 51.03 197 ARG A N 1
ATOM 1508 C CA . ARG A 1 197 ? -3.113 -0.330 -24.974 1.00 51.03 197 ARG A CA 1
ATOM 1509 C C . ARG A 1 197 ? -3.787 0.316 -23.755 1.00 51.03 197 ARG A C 1
ATOM 1511 O O . ARG A 1 197 ? -3.634 1.514 -23.536 1.00 51.03 197 ARG A O 1
ATOM 1518 N N . ARG A 1 198 ? -4.524 -0.454 -22.943 1.00 44.00 198 ARG A N 1
ATOM 1519 C CA . ARG A 1 198 ? -5.151 0.035 -21.696 1.00 44.00 198 ARG A CA 1
ATOM 1520 C C . ARG A 1 198 ? -4.140 0.217 -20.561 1.00 44.00 198 ARG A C 1
ATOM 1522 O O . ARG A 1 198 ? -4.298 1.154 -19.780 1.00 44.00 198 ARG A O 1
ATOM 1529 N N . VAL A 1 199 ? -3.095 -0.617 -20.506 1.00 40.94 199 VAL A N 1
ATOM 1530 C CA . VAL A 1 199 ? -1.923 -0.414 -19.630 1.00 40.94 199 VAL A CA 1
ATOM 1531 C C . VAL A 1 199 ? -1.287 0.940 -19.959 1.00 40.94 199 VAL A C 1
ATOM 1533 O O . VAL A 1 199 ? -1.146 1.788 -19.082 1.00 40.94 199 VAL A O 1
ATOM 1536 N N . GLU A 1 200 ? -0.961 1.172 -21.233 1.00 47.84 200 GLU A N 1
ATOM 1537 C CA . GLU A 1 200 ? -0.316 2.397 -21.719 1.00 47.84 200 GLU A CA 1
ATOM 1538 C C . GLU A 1 200 ? -1.177 3.647 -21.484 1.00 47.84 200 GLU A C 1
ATOM 1540 O O . GLU A 1 200 ? -0.664 4.665 -21.019 1.00 47.84 200 GLU A O 1
ATOM 1545 N N . GLU A 1 201 ? -2.487 3.565 -21.732 1.00 45.50 201 GLU A N 1
ATOM 1546 C CA . GLU A 1 201 ? -3.455 4.635 -21.455 1.00 45.50 201 GLU A CA 1
ATOM 1547 C C . GLU A 1 201 ? -3.504 4.986 -19.958 1.00 45.50 201 GLU A C 1
ATOM 1549 O O . GLU A 1 201 ? -3.423 6.158 -19.587 1.00 45.50 201 GLU A O 1
ATOM 1554 N N . SER A 1 202 ? -3.573 3.975 -19.083 1.00 41.94 202 SER A N 1
ATOM 1555 C CA . SER A 1 202 ? -3.611 4.175 -17.630 1.00 41.94 202 SER A CA 1
ATOM 1556 C C . SER A 1 202 ? -2.279 4.701 -17.080 1.00 41.94 202 SER A C 1
ATOM 1558 O O . SER A 1 202 ? -2.280 5.554 -16.192 1.00 41.94 202 SER A O 1
ATOM 1560 N N . ILE A 1 203 ? -1.141 4.255 -17.626 1.00 41.19 203 ILE A N 1
ATOM 1561 C CA . ILE A 1 203 ? 0.187 4.798 -17.302 1.00 41.19 203 ILE A CA 1
ATOM 1562 C C . ILE A 1 203 ? 0.309 6.250 -17.775 1.00 41.19 203 ILE A C 1
ATOM 1564 O O . ILE A 1 203 ? 0.863 7.069 -17.043 1.00 41.19 203 ILE A O 1
ATOM 1568 N N . ARG A 1 204 ? -0.209 6.598 -18.962 1.00 54.06 204 ARG A N 1
ATOM 1569 C CA . ARG A 1 204 ? -0.190 7.984 -19.450 1.00 54.06 204 ARG A CA 1
ATOM 1570 C C . ARG A 1 204 ? -0.998 8.892 -18.525 1.00 54.06 204 ARG A C 1
ATOM 1572 O O . ARG A 1 204 ? -0.453 9.873 -18.038 1.00 54.06 204 ARG A O 1
ATOM 1579 N N . ILE A 1 205 ? -2.230 8.511 -18.196 1.00 47.41 205 ILE A N 1
ATOM 1580 C CA . ILE A 1 205 ? -3.110 9.312 -17.334 1.00 47.41 205 ILE A CA 1
ATOM 1581 C C . ILE A 1 205 ? -2.555 9.446 -15.908 1.00 47.41 205 ILE A C 1
ATOM 1583 O O . ILE A 1 205 ? -2.616 10.530 -15.340 1.00 47.41 205 ILE A O 1
ATOM 1587 N N . ARG A 1 206 ? -1.909 8.410 -15.352 1.00 42.25 206 ARG A N 1
ATOM 1588 C CA . ARG A 1 206 ? -1.202 8.514 -14.058 1.00 42.25 206 ARG A CA 1
ATOM 1589 C C . ARG A 1 206 ? 0.081 9.348 -14.104 1.00 42.25 206 ARG A C 1
ATOM 1591 O O . ARG A 1 206 ? 0.472 9.898 -13.086 1.00 42.25 206 ARG A O 1
ATOM 1598 N N . ARG A 1 207 ? 0.742 9.462 -15.260 1.00 39.19 207 ARG A N 1
ATOM 1599 C CA . ARG A 1 207 ? 1.858 10.408 -15.465 1.00 39.19 207 ARG A CA 1
ATOM 1600 C C . ARG A 1 207 ? 1.380 11.843 -15.699 1.00 39.19 207 ARG A C 1
ATOM 1602 O O . ARG A 1 207 ? 2.160 12.769 -15.509 1.00 39.19 207 ARG A O 1
ATOM 1609 N N . GLU A 1 208 ? 0.132 12.016 -16.126 1.00 44.62 208 GLU A N 1
ATOM 1610 C CA . GLU A 1 208 ? -0.520 13.312 -16.343 1.00 44.62 208 GLU A CA 1
ATOM 1611 C C . GLU A 1 208 ? -1.241 13.837 -15.079 1.00 44.62 208 GLU A C 1
ATOM 1613 O O . GLU A 1 208 ? -1.525 15.032 -15.013 1.00 44.62 208 GLU A O 1
ATOM 1618 N N . ALA A 1 209 ? -1.496 12.990 -14.070 1.00 36.91 209 ALA A N 1
ATOM 1619 C CA . ALA A 1 209 ? -2.212 13.334 -12.837 1.00 36.91 209 ALA A CA 1
ATOM 1620 C C . ALA A 1 209 ? -1.385 13.070 -11.557 1.00 36.91 209 ALA A C 1
ATOM 1622 O O . ALA A 1 209 ? -1.221 11.924 -11.137 1.00 36.91 209 ALA A O 1
ATOM 1623 N N . GLU A 1 210 ? -0.923 14.136 -10.892 1.00 30.81 210 GLU A N 1
ATOM 1624 C CA . GLU A 1 210 ? -0.387 14.062 -9.521 1.00 30.81 210 GLU A CA 1
ATOM 1625 C C . GLU A 1 210 ? -1.529 13.947 -8.478 1.00 30.81 210 GLU A C 1
ATOM 1627 O O . GLU A 1 210 ? -2.584 14.563 -8.656 1.00 30.81 210 GLU A O 1
ATOM 1632 N N . PRO A 1 211 ? -1.365 13.173 -7.384 1.00 35.94 211 PRO A N 1
ATOM 1633 C CA . PRO A 1 211 ? -2.477 12.812 -6.496 1.00 35.94 211 PRO A CA 1
ATOM 1634 C C . PRO A 1 211 ? -2.728 13.813 -5.349 1.00 35.94 211 PRO A C 1
ATOM 1636 O O . PRO A 1 211 ? -1.850 14.018 -4.512 1.00 35.94 211 PRO A O 1
ATOM 1639 N N . VAL A 1 212 ? -3.955 14.356 -5.223 1.00 34.44 212 VAL A N 1
ATOM 1640 C CA . VAL A 1 212 ? -4.419 15.071 -4.005 1.00 34.44 212 VAL A CA 1
ATOM 1641 C C . VAL A 1 212 ? -5.930 14.879 -3.726 1.00 34.44 212 VAL A C 1
ATOM 1643 O O . VAL A 1 212 ? -6.772 15.074 -4.598 1.00 34.44 212 VAL A O 1
ATOM 1646 N N . GLU A 1 213 ? -6.265 14.533 -2.478 1.00 38.47 213 GLU A N 1
ATOM 1647 C CA . GLU A 1 213 ? -7.607 14.308 -1.882 1.00 38.47 213 GLU A CA 1
ATOM 1648 C C . GLU A 1 213 ? -8.379 15.602 -1.486 1.00 38.47 213 GLU A C 1
ATOM 1650 O O . GLU A 1 213 ? -7.809 16.690 -1.473 1.00 38.47 213 GLU A O 1
ATOM 1655 N N . LEU A 1 214 ? -9.602 15.574 -0.915 1.00 29.44 214 LEU A N 1
ATOM 1656 C CA . LEU A 1 214 ? -10.916 15.033 -1.346 1.00 29.44 214 LEU A CA 1
ATOM 1657 C C . LEU A 1 214 ? -12.043 15.730 -0.522 1.00 29.44 214 LEU A C 1
ATOM 1659 O O . LEU A 1 214 ? -11.768 16.350 0.512 1.00 29.44 214 LEU A O 1
ATOM 1663 N N . VAL A 1 215 ? -13.313 15.710 -0.988 1.00 35.91 215 VAL A N 1
ATOM 1664 C CA . VAL A 1 215 ? -14.292 16.783 -0.663 1.00 35.91 215 VAL A CA 1
ATOM 1665 C C . VAL A 1 215 ? -15.784 16.385 -0.545 1.00 35.91 215 VAL A C 1
ATOM 1667 O O . VAL A 1 215 ? -16.242 15.572 -1.336 1.00 35.91 215 VAL A O 1
ATOM 1670 N N . GLN A 1 216 ? -16.691 16.971 0.282 1.00 37.94 216 GLN A N 1
ATOM 1671 C CA . GLN A 1 216 ? -16.707 17.655 1.616 1.00 37.94 216 GLN A CA 1
ATOM 1672 C C . GLN A 1 216 ? -18.221 17.906 2.040 1.00 37.94 216 GLN A C 1
ATOM 1674 O O . GLN A 1 216 ? -18.926 18.623 1.331 1.00 37.94 216 GLN A O 1
ATOM 1679 N N . VAL A 1 217 ? -18.774 17.434 3.192 1.00 32.38 217 VAL A N 1
ATOM 1680 C CA . VAL A 1 217 ? -20.222 17.608 3.620 1.00 32.38 217 VAL A CA 1
ATOM 1681 C C . VAL A 1 217 ? -20.578 18.556 4.819 1.00 32.38 217 VAL A C 1
ATOM 1683 O O . VAL A 1 217 ? -20.190 18.349 5.964 1.00 32.38 217 VAL A O 1
ATOM 1686 N N . LYS A 1 218 ? -21.426 19.588 4.606 1.00 36.75 218 LYS A N 1
ATOM 1687 C CA . LYS A 1 218 ? -21.695 20.723 5.551 1.00 36.75 218 LYS A CA 1
ATOM 1688 C C . LYS A 1 218 ? -22.768 20.520 6.654 1.00 36.75 218 LYS A C 1
ATOM 1690 O O . LYS A 1 218 ? -22.994 21.437 7.447 1.00 36.75 218 LYS A O 1
ATOM 1695 N N . LYS A 1 219 ? -23.483 19.384 6.706 1.00 40.22 219 LYS A N 1
ATOM 1696 C CA . LYS A 1 219 ? -24.742 19.241 7.491 1.00 40.22 219 LYS A CA 1
ATOM 1697 C C . LYS A 1 219 ? -24.595 18.824 8.968 1.00 40.22 219 LYS A C 1
ATOM 1699 O O . LYS A 1 219 ? -25.482 19.146 9.756 1.00 40.22 219 LYS A O 1
ATOM 1704 N N . LEU A 1 220 ? -23.504 18.169 9.375 1.00 40.44 220 LEU A N 1
ATOM 1705 C CA . LEU A 1 220 ? -23.373 17.583 10.726 1.00 40.44 220 LEU A CA 1
ATOM 1706 C C . LEU A 1 220 ? -22.930 18.570 11.831 1.00 40.44 220 LEU A C 1
ATOM 1708 O O . LEU A 1 220 ? -23.102 18.282 13.017 1.00 40.44 220 LEU A O 1
ATOM 1712 N N . ARG A 1 221 ? -22.450 19.774 11.471 1.00 40.28 221 ARG A N 1
ATOM 1713 C CA . ARG A 1 221 ? -21.951 20.817 12.404 1.00 40.28 221 ARG A CA 1
ATOM 1714 C C . ARG A 1 221 ? -22.863 21.103 13.611 1.00 40.28 221 ARG A C 1
ATOM 1716 O O . ARG A 1 221 ? -22.368 21.377 14.699 1.00 40.28 221 ARG A O 1
ATOM 1723 N N . LYS A 1 222 ? -24.192 21.041 13.443 1.00 40.59 222 LYS A N 1
ATOM 1724 C CA . LYS A 1 222 ? -25.161 21.339 14.520 1.00 40.59 222 LYS A CA 1
ATOM 1725 C C . LYS A 1 222 ? -25.274 20.243 15.587 1.00 40.59 222 LYS A C 1
ATOM 1727 O O . LYS A 1 222 ? -25.740 20.536 16.685 1.00 40.59 222 LYS A O 1
ATOM 1732 N N . VAL A 1 223 ? -24.872 19.008 15.280 1.00 41.72 223 VAL A N 1
ATOM 1733 C CA . VAL A 1 223 ? -24.872 17.893 16.242 1.00 41.72 223 VAL A CA 1
ATOM 1734 C C . VAL A 1 223 ? -23.591 17.932 17.077 1.00 41.72 223 VAL A C 1
ATOM 1736 O O . VAL A 1 223 ? -23.664 17.896 18.302 1.00 41.72 223 VAL A O 1
ATOM 1739 N N . PHE A 1 224 ? -22.434 18.136 16.440 1.00 36.31 224 PHE A N 1
ATOM 1740 C CA . PHE A 1 224 ? -21.145 18.214 17.139 1.00 36.31 224 PHE A CA 1
ATOM 1741 C C . PHE A 1 224 ? -21.044 19.391 18.119 1.00 36.31 224 PHE A C 1
ATOM 1743 O O . PHE A 1 224 ? -20.569 19.196 19.233 1.00 36.31 224 PHE A O 1
ATOM 1750 N N . ALA A 1 225 ? -21.625 20.554 17.803 1.00 47.62 225 ALA A N 1
ATOM 1751 C CA . ALA A 1 225 ? -21.687 21.695 18.728 1.00 47.62 225 ALA A CA 1
ATOM 1752 C C . ALA A 1 225 ? -22.452 21.416 20.052 1.00 47.62 225 ALA A C 1
ATOM 1754 O O . ALA A 1 225 ? -22.396 22.225 20.982 1.00 47.62 225 ALA A O 1
ATOM 1755 N N . ARG A 1 226 ? -23.189 20.295 20.163 1.00 44.97 226 ARG A N 1
ATOM 1756 C CA . ARG A 1 226 ? -23.777 19.811 21.431 1.00 44.97 226 ARG A CA 1
ATOM 1757 C C . ARG A 1 226 ? -22.839 18.898 22.227 1.00 44.97 226 ARG A C 1
ATOM 1759 O O . ARG A 1 226 ? -22.885 18.943 23.452 1.00 44.97 226 ARG A O 1
ATOM 1766 N N . GLU A 1 227 ? -22.014 18.097 21.558 1.00 42.19 227 GLU A N 1
ATOM 1767 C CA . GLU A 1 227 ? -21.041 17.191 22.193 1.00 42.19 227 GLU A CA 1
ATOM 1768 C C . GLU A 1 227 ? -19.755 17.924 22.598 1.00 42.19 227 GLU A C 1
ATOM 1770 O O . GLU A 1 227 ? -19.228 17.707 23.685 1.00 42.19 227 GLU A O 1
ATOM 1775 N N . GLU A 1 228 ? -19.303 18.885 21.794 1.00 46.28 228 GLU A N 1
ATOM 1776 C CA . GLU A 1 228 ? -18.199 19.790 22.130 1.00 46.28 228 GLU A CA 1
ATOM 1777 C C . GLU A 1 228 ? -18.509 20.582 23.413 1.00 46.28 228 GLU A C 1
ATOM 1779 O O . GLU A 1 228 ? -17.704 20.609 24.340 1.00 46.28 228 GLU A O 1
ATOM 1784 N N . LYS A 1 229 ? -19.758 21.050 23.573 1.00 47.91 229 LYS A N 1
ATOM 1785 C CA . LYS A 1 229 ? -20.279 21.643 24.823 1.00 47.91 229 LYS A CA 1
ATOM 1786 C C . LYS A 1 229 ? -20.258 20.719 26.055 1.00 47.91 229 LYS A C 1
ATOM 1788 O O . LYS A 1 229 ? -20.520 21.198 27.158 1.00 47.91 229 LYS A O 1
ATOM 1793 N N . ARG A 1 230 ? -19.983 19.416 25.910 1.00 47.97 230 ARG A N 1
ATOM 1794 C CA . ARG A 1 230 ? -19.825 18.457 27.024 1.00 47.97 230 ARG A CA 1
ATOM 1795 C C . ARG A 1 230 ? -18.360 18.226 27.422 1.00 47.97 230 ARG A C 1
ATOM 1797 O O . ARG A 1 230 ? -18.112 17.658 28.494 1.00 47.97 230 ARG A O 1
ATOM 1804 N N . ARG A 1 231 ? -17.388 18.703 26.631 1.00 54.72 231 ARG A N 1
ATOM 1805 C CA . ARG A 1 231 ? -15.995 18.864 27.072 1.00 54.72 231 ARG A CA 1
ATOM 1806 C C . ARG A 1 231 ? -15.896 20.155 27.891 1.00 54.72 231 ARG A C 1
ATOM 1808 O O . ARG A 1 231 ? -15.845 21.245 27.341 1.00 54.72 231 ARG A O 1
ATOM 1815 N N . LYS A 1 232 ? -15.874 20.035 29.223 1.00 59.44 232 LYS A N 1
ATOM 1816 C CA . LYS A 1 232 ? -15.307 21.095 30.069 1.00 59.44 232 LYS A CA 1
ATOM 1817 C C . LYS A 1 232 ? -13.788 20.944 30.016 1.00 59.44 232 LYS A C 1
ATOM 1819 O O . LYS A 1 232 ? -13.268 19.973 30.564 1.00 59.44 232 LYS A O 1
ATOM 1824 N N . GLU A 1 233 ? -13.117 21.860 29.328 1.00 64.00 233 GLU A N 1
ATOM 1825 C CA . GLU A 1 233 ? -11.659 22.003 29.382 1.00 64.00 233 GLU A CA 1
ATOM 1826 C C . GLU A 1 233 ? -11.202 22.395 30.796 1.00 64.00 233 GLU A C 1
ATOM 1828 O O . GLU A 1 233 ? -11.996 22.883 31.608 1.00 64.00 233 GLU A O 1
ATOM 1833 N N . LEU A 1 234 ? -9.921 22.175 31.104 1.00 75.25 234 LEU A N 1
ATOM 1834 C CA . LEU A 1 234 ? -9.334 22.711 32.332 1.00 75.25 234 LEU A CA 1
ATOM 1835 C C . LEU A 1 234 ? -9.178 24.236 32.205 1.00 75.25 234 LEU A C 1
ATOM 1837 O O . LEU A 1 234 ? -8.682 24.688 31.170 1.00 75.25 234 LEU A O 1
ATOM 1841 N N . PRO A 1 235 ? -9.540 25.020 33.243 1.00 82.12 235 PRO A N 1
ATOM 1842 C CA . PRO A 1 235 ? -9.265 26.454 33.291 1.00 82.12 235 PRO A CA 1
ATOM 1843 C C . PRO A 1 235 ? -7.786 26.761 33.045 1.00 82.12 235 PRO A C 1
ATOM 1845 O O . PRO A 1 235 ? -6.914 25.980 33.438 1.00 82.12 235 PRO A O 1
ATOM 1848 N N . LEU A 1 236 ? -7.495 27.910 32.433 1.00 74.31 236 LEU A N 1
ATOM 1849 C CA . LEU A 1 236 ? -6.131 28.299 32.069 1.00 74.31 236 LEU A CA 1
ATOM 1850 C C . LEU A 1 236 ? -5.219 28.387 33.302 1.00 74.31 236 LEU A C 1
ATOM 1852 O O . LEU A 1 236 ? -4.090 27.912 33.275 1.00 74.31 236 LEU A O 1
ATOM 1856 N N . GLU A 1 237 ? -5.733 28.890 34.420 1.00 79.56 237 GLU A N 1
ATOM 1857 C CA . GLU A 1 237 ? -5.038 28.979 35.707 1.00 79.56 237 GLU A CA 1
ATOM 1858 C C . GLU A 1 237 ? -4.695 27.595 36.276 1.00 79.56 237 GLU A C 1
ATOM 1860 O O . GLU A 1 237 ? -3.746 27.447 37.046 1.00 79.56 237 GLU A O 1
ATOM 1865 N N . LEU A 1 238 ? -5.487 26.573 35.944 1.00 81.00 238 LEU A N 1
ATOM 1866 C CA . LEU A 1 238 ? -5.249 25.192 36.355 1.00 81.00 238 LEU A CA 1
ATOM 1867 C C . LEU A 1 238 ? -4.259 24.501 35.406 1.00 81.00 238 LEU A C 1
ATOM 1869 O O . LEU A 1 238 ? -3.356 23.822 35.886 1.00 81.00 238 LEU A O 1
ATOM 1873 N N . LYS A 1 239 ? -4.360 24.748 34.091 1.00 80.31 239 LYS A N 1
ATOM 1874 C CA . LYS A 1 239 ? -3.352 24.341 33.094 1.00 80.31 239 LYS A CA 1
ATOM 1875 C C . LYS A 1 239 ? -1.965 24.897 33.445 1.00 80.31 239 LYS A C 1
ATOM 1877 O O . LYS A 1 239 ? -1.010 24.132 33.496 1.00 80.31 239 LYS A O 1
ATOM 1882 N N . LEU A 1 240 ? -1.877 26.188 33.784 1.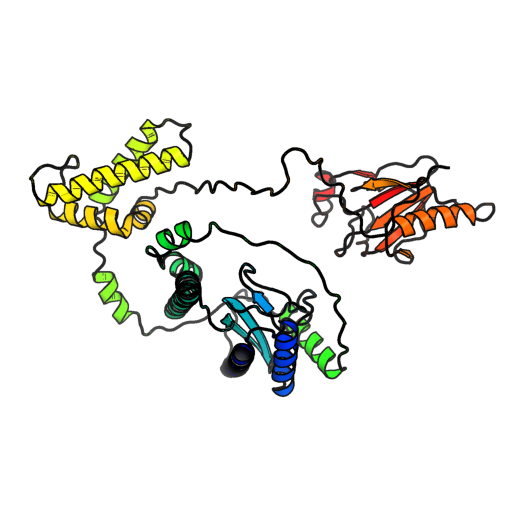00 76.62 240 LEU A N 1
ATOM 1883 C CA . LEU A 1 240 ? -0.631 26.856 34.180 1.00 76.62 240 LEU A CA 1
ATOM 1884 C C . LEU A 1 240 ? -0.034 26.283 35.475 1.00 76.62 240 LEU A C 1
ATOM 1886 O O . LEU A 1 240 ? 1.168 26.041 35.538 1.00 76.62 240 LEU A O 1
ATOM 1890 N N . ARG A 1 241 ? -0.855 26.018 36.504 1.00 82.44 241 ARG A N 1
ATOM 1891 C CA . ARG A 1 241 ? -0.389 25.342 37.732 1.00 82.44 241 ARG A CA 1
ATOM 1892 C C . ARG A 1 241 ? 0.193 23.961 37.425 1.00 82.44 241 ARG A C 1
ATOM 1894 O O . ARG A 1 241 ? 1.296 23.663 37.866 1.00 82.44 241 ARG A O 1
ATOM 1901 N N . VAL A 1 242 ? -0.505 23.158 36.618 1.00 83.88 242 VAL A N 1
ATOM 1902 C CA . VAL A 1 242 ? -0.014 21.842 36.179 1.00 83.88 242 VAL A CA 1
ATOM 1903 C C . VAL A 1 242 ? 1.298 21.968 35.397 1.00 83.88 242 VAL A C 1
ATOM 1905 O O . VAL A 1 242 ? 2.236 21.235 35.692 1.00 83.88 242 VAL A O 1
ATOM 1908 N N . SER A 1 243 ? 1.419 22.913 34.458 1.00 81.62 243 SER A N 1
ATOM 1909 C CA . SER A 1 243 ? 2.666 23.087 33.702 1.00 81.62 243 SER A CA 1
ATOM 1910 C C . SER A 1 243 ? 3.843 23.514 34.582 1.00 81.62 243 SER A C 1
ATOM 1912 O O . SER A 1 243 ? 4.941 23.007 34.382 1.00 81.62 243 SER A O 1
ATOM 1914 N N . TYR A 1 244 ? 3.640 24.393 35.572 1.00 81.19 244 TYR A N 1
ATOM 1915 C CA . TYR A 1 244 ? 4.719 24.801 36.481 1.00 81.19 244 TYR A CA 1
ATOM 1916 C C . TYR A 1 244 ? 5.198 23.657 37.381 1.00 81.19 244 TYR A C 1
ATOM 1918 O O . TYR A 1 244 ? 6.405 23.488 37.537 1.00 81.19 244 TYR A O 1
ATOM 1926 N N . GLU A 1 245 ? 4.284 22.846 37.921 1.00 84.56 245 GLU A N 1
ATOM 1927 C CA . GLU A 1 245 ? 4.636 21.652 38.704 1.00 84.56 245 GLU A CA 1
ATOM 1928 C C . GLU A 1 245 ? 5.426 20.637 37.864 1.00 84.56 245 GLU A C 1
ATOM 1930 O O . GLU A 1 245 ? 6.474 20.147 38.288 1.00 84.56 245 GLU A O 1
ATOM 1935 N N . LEU A 1 246 ? 4.970 20.366 36.638 1.00 84.88 246 LEU A N 1
ATOM 1936 C CA . LEU A 1 246 ? 5.629 19.428 35.729 1.00 84.88 246 LEU A CA 1
ATOM 1937 C C . LEU A 1 246 ? 7.007 19.915 35.269 1.00 84.88 246 LEU A C 1
ATOM 1939 O O . LEU A 1 246 ? 7.968 19.149 35.318 1.00 84.88 246 LEU A O 1
ATOM 1943 N N . VAL A 1 247 ? 7.138 21.188 34.887 1.00 81.69 247 VAL A N 1
ATOM 1944 C CA . VAL A 1 247 ? 8.434 21.794 34.539 1.00 81.69 247 VAL A CA 1
ATOM 1945 C C . VAL A 1 247 ? 9.364 21.825 35.755 1.00 81.69 247 VAL A C 1
ATOM 1947 O O . VAL A 1 247 ? 10.545 21.522 35.622 1.00 81.69 247 VAL A O 1
ATOM 1950 N N . GLY A 1 248 ? 8.851 22.106 36.957 1.00 81.44 248 GLY A N 1
ATOM 1951 C CA . GLY A 1 248 ? 9.624 22.015 38.198 1.00 81.44 248 GLY A CA 1
ATOM 1952 C C . GLY A 1 248 ? 10.147 20.599 38.466 1.00 81.44 248 GLY A C 1
ATOM 1953 O O . GLY A 1 248 ? 11.312 20.431 38.829 1.00 81.44 248 GLY A O 1
ATOM 1954 N N . ARG A 1 249 ? 9.318 19.574 38.226 1.00 84.50 249 ARG A N 1
ATOM 1955 C CA . ARG A 1 249 ? 9.697 18.160 38.369 1.00 84.50 249 ARG A CA 1
ATOM 1956 C C . ARG A 1 249 ? 10.740 17.730 37.333 1.00 84.50 249 ARG A C 1
ATOM 1958 O O . ARG A 1 249 ? 11.672 17.022 37.701 1.00 84.50 249 ARG A O 1
ATOM 1965 N N . LEU A 1 250 ? 10.619 18.186 36.083 1.00 82.19 250 LEU A N 1
ATOM 1966 C CA . LEU A 1 250 ? 11.601 17.939 35.020 1.00 82.19 250 LEU A CA 1
ATOM 1967 C C . LEU A 1 250 ? 12.938 18.643 35.289 1.00 82.19 250 LEU A C 1
ATOM 1969 O O . LEU A 1 250 ? 13.982 18.005 35.214 1.00 82.19 250 LEU A O 1
ATOM 1973 N N . ASN A 1 251 ? 12.921 19.919 35.686 1.00 81.00 251 ASN A N 1
ATOM 1974 C CA . ASN A 1 251 ? 14.134 20.669 36.034 1.00 81.00 251 ASN A CA 1
ATOM 1975 C C . ASN A 1 251 ? 14.895 20.032 37.214 1.00 81.00 251 ASN A C 1
ATOM 1977 O O . ASN A 1 251 ? 16.116 20.148 37.300 1.00 81.00 251 ASN A O 1
ATOM 1981 N N . GLY A 1 252 ? 14.193 19.318 38.103 1.00 79.56 252 GLY A N 1
ATOM 1982 C CA . GLY A 1 252 ? 14.796 18.533 39.185 1.00 79.56 252 GLY A CA 1
ATOM 1983 C C . GLY A 1 252 ? 15.639 17.331 38.730 1.00 79.56 252 GLY A C 1
ATOM 1984 O O . GLY A 1 252 ? 16.393 16.800 39.542 1.00 79.56 252 GLY A O 1
ATOM 1985 N N . LEU A 1 253 ? 15.545 16.912 37.460 1.00 78.06 253 LEU A N 1
ATOM 1986 C CA . LEU A 1 253 ? 16.377 15.854 36.865 1.00 78.06 253 LEU A CA 1
ATOM 1987 C C . LEU A 1 253 ? 17.727 16.380 36.335 1.00 78.06 253 LEU A C 1
ATOM 1989 O O . LEU A 1 253 ? 18.648 15.591 36.124 1.00 78.06 253 LEU A O 1
ATOM 1993 N N . GLY A 1 254 ? 17.855 17.699 36.142 1.00 67.50 254 GLY A N 1
ATOM 1994 C CA . GLY A 1 254 ? 19.010 18.344 35.510 1.00 67.50 254 GLY A CA 1
ATOM 1995 C C . GLY A 1 254 ? 19.067 18.179 33.983 1.00 67.50 254 GLY A C 1
ATOM 1996 O O . GLY A 1 254 ? 18.373 17.348 33.399 1.00 67.50 254 GLY A O 1
ATOM 1997 N N . ASP A 1 255 ? 19.940 18.957 33.336 1.00 63.34 255 ASP A N 1
ATOM 1998 C CA . ASP A 1 255 ? 20.008 19.110 31.867 1.00 63.34 255 ASP A CA 1
ATOM 1999 C C . ASP A 1 255 ? 20.364 17.823 31.082 1.00 63.34 255 ASP A C 1
ATOM 2001 O O . ASP A 1 255 ? 20.280 17.809 29.857 1.00 63.34 255 ASP A O 1
ATOM 2005 N N . ASN A 1 256 ? 20.739 16.737 31.772 1.00 59.81 256 ASN A N 1
ATOM 2006 C CA . ASN A 1 256 ? 21.122 15.442 31.189 1.00 59.81 256 ASN A CA 1
ATOM 2007 C C . ASN A 1 256 ? 20.084 14.316 31.412 1.00 59.81 256 ASN A C 1
ATOM 2009 O O . ASN A 1 256 ? 20.393 13.153 31.150 1.00 59.81 256 ASN A O 1
ATOM 2013 N N . GLY A 1 257 ? 18.882 14.610 31.923 1.00 64.25 257 GLY A N 1
ATOM 2014 C CA . GLY A 1 257 ? 17.853 13.584 32.145 1.00 64.25 257 GLY A CA 1
ATOM 2015 C C . GLY A 1 257 ? 17.366 12.948 30.835 1.00 64.25 257 GLY A C 1
ATOM 2016 O O . GLY A 1 257 ? 16.886 13.662 29.955 1.00 64.25 257 GLY A O 1
ATOM 2017 N N . SER A 1 258 ? 17.452 11.618 30.704 1.00 73.38 258 SER A N 1
ATOM 2018 C CA . SER A 1 258 ? 17.044 10.901 29.481 1.00 73.38 258 SER A CA 1
ATOM 2019 C C . SER A 1 258 ? 15.532 10.965 29.237 1.00 73.38 258 SER A C 1
ATOM 2021 O O . SER A 1 258 ? 14.750 11.178 30.168 1.00 73.38 258 SER A O 1
ATOM 2023 N N . ALA A 1 259 ? 15.079 10.727 27.998 1.00 72.75 259 ALA A N 1
ATOM 2024 C CA . ALA A 1 259 ? 13.649 10.777 27.676 1.00 72.75 259 ALA A CA 1
ATOM 2025 C C . ALA A 1 259 ? 12.822 9.774 28.508 1.00 72.75 259 ALA A C 1
ATOM 2027 O O . ALA A 1 259 ? 11.667 10.046 28.842 1.00 72.75 259 ALA A O 1
ATOM 2028 N N . ILE A 1 260 ? 13.419 8.640 28.894 1.00 75.00 260 ILE A N 1
ATOM 2029 C CA . ILE A 1 260 ? 12.829 7.665 29.822 1.00 75.00 260 ILE A CA 1
ATOM 2030 C C . ILE A 1 260 ? 12.646 8.282 31.218 1.00 75.00 260 ILE A C 1
ATOM 2032 O O . ILE A 1 260 ? 11.526 8.300 31.724 1.00 75.00 260 ILE A O 1
ATOM 2036 N N . GLN A 1 261 ? 13.698 8.863 31.804 1.00 78.44 261 GLN A N 1
ATOM 2037 C CA . GLN A 1 261 ? 13.647 9.481 33.140 1.00 78.44 261 GLN A CA 1
ATOM 2038 C C . GLN A 1 261 ? 12.645 10.643 33.203 1.00 78.44 261 GLN A C 1
ATOM 2040 O O . GLN A 1 261 ? 11.908 10.792 34.180 1.00 78.44 261 GLN A O 1
ATOM 2045 N N . GLN A 1 262 ? 12.566 11.442 32.135 1.00 78.81 262 GLN A N 1
ATOM 2046 C CA . GLN A 1 262 ? 11.575 12.509 32.008 1.00 78.81 262 GLN A CA 1
ATOM 2047 C C . GLN A 1 262 ? 10.141 11.946 31.980 1.00 78.81 262 GLN A C 1
ATOM 2049 O O . GLN A 1 262 ? 9.273 12.457 32.689 1.00 78.81 262 GLN A O 1
ATOM 2054 N N . ARG A 1 263 ? 9.879 10.862 31.227 1.00 78.94 263 ARG A N 1
ATOM 2055 C CA . ARG A 1 263 ? 8.565 10.183 31.207 1.00 78.94 263 ARG A CA 1
ATOM 2056 C C . ARG A 1 263 ? 8.198 9.564 32.556 1.00 78.94 263 ARG A C 1
ATOM 2058 O O . ARG A 1 263 ? 7.047 9.682 32.973 1.00 78.94 263 ARG A O 1
ATOM 2065 N N . GLU A 1 264 ? 9.148 8.942 33.248 1.00 82.69 264 GLU A N 1
ATOM 2066 C CA . GLU A 1 264 ? 8.931 8.360 34.580 1.00 82.69 264 GLU A CA 1
ATOM 2067 C C . GLU A 1 264 ? 8.583 9.433 35.621 1.00 82.69 264 GLU A C 1
ATOM 2069 O O . GLU A 1 264 ? 7.661 9.238 36.416 1.00 82.69 264 GLU A O 1
ATOM 2074 N N . ALA A 1 265 ? 9.242 10.598 35.581 1.00 84.38 265 ALA A N 1
ATOM 2075 C CA . ALA A 1 265 ? 8.877 11.756 36.401 1.00 84.38 265 ALA A CA 1
ATOM 2076 C C . ALA A 1 265 ? 7.469 12.292 36.055 1.00 84.38 265 ALA A C 1
ATOM 2078 O O . ALA A 1 265 ? 6.675 12.549 36.966 1.00 84.38 265 ALA A O 1
ATOM 2079 N N . LEU A 1 266 ? 7.165 12.365 34.749 1.00 86.56 266 LEU A N 1
ATOM 2080 C CA . LEU A 1 266 ? 5.843 12.471 34.104 1.00 86.56 266 LEU A CA 1
ATOM 2081 C C . LEU A 1 266 ? 4.733 11.718 34.843 1.00 86.56 266 LEU A C 1
ATOM 2083 O O . LEU A 1 266 ? 3.818 12.270 35.464 1.00 86.56 266 LEU A O 1
ATOM 2087 N N . GLU A 1 267 ? 4.826 10.402 34.717 1.00 85.38 267 GLU A N 1
ATOM 2088 C CA . GLU A 1 267 ? 3.791 9.474 35.142 1.00 85.38 267 GLU A CA 1
ATOM 2089 C C . GLU A 1 267 ? 3.749 9.330 36.670 1.00 85.38 267 GLU A C 1
ATOM 2091 O O . GLU A 1 267 ? 2.664 9.228 37.243 1.00 85.38 267 GLU A O 1
ATOM 2096 N N . SER A 1 268 ? 4.894 9.436 37.356 1.00 87.56 268 SER A N 1
ATOM 2097 C CA . SER A 1 268 ? 4.944 9.463 38.826 1.00 87.56 268 SER A CA 1
ATOM 2098 C C . SER A 1 268 ? 4.155 10.648 39.387 1.00 87.56 268 SER A C 1
ATOM 2100 O O . SER A 1 268 ? 3.273 10.459 40.227 1.00 87.56 268 SER A O 1
ATOM 2102 N N . TRP A 1 269 ? 4.386 11.861 38.864 1.00 91.62 269 TRP A N 1
ATOM 2103 C CA . TRP A 1 269 ? 3.622 13.051 39.256 1.00 91.62 269 TRP A CA 1
ATOM 2104 C C . TRP A 1 269 ? 2.125 12.895 38.954 1.00 91.62 269 TRP A C 1
ATOM 2106 O O . TRP A 1 269 ? 1.278 13.266 39.772 1.00 91.62 269 TRP A O 1
ATOM 2116 N N . ARG A 1 270 ? 1.772 12.307 37.802 1.00 90.88 270 ARG A N 1
ATOM 2117 C CA . ARG A 1 270 ? 0.375 12.048 37.421 1.00 90.88 270 ARG A CA 1
ATOM 2118 C C . ARG A 1 270 ? -0.307 11.100 38.408 1.00 90.88 270 ARG A C 1
ATOM 2120 O O . ARG A 1 270 ? -1.433 11.373 38.820 1.00 90.88 270 ARG A O 1
ATOM 2127 N N . VAL A 1 271 ? 0.350 10.007 38.800 1.00 87.12 271 VAL A N 1
ATOM 2128 C CA . VAL A 1 271 ? -0.185 9.019 39.753 1.00 87.12 271 VAL A CA 1
ATOM 2129 C C . VAL A 1 271 ? -0.328 9.620 41.156 1.00 87.12 271 VAL A C 1
ATOM 2131 O O . VAL A 1 271 ? -1.376 9.443 41.785 1.00 87.12 271 VAL A O 1
ATOM 2134 N N . GLU A 1 272 ? 0.668 10.383 41.620 1.00 87.19 272 GLU A N 1
ATOM 2135 C CA . GLU A 1 272 ? 0.625 11.148 42.877 1.00 87.19 272 GLU A CA 1
ATOM 2136 C C . GLU A 1 272 ? -0.569 12.126 42.883 1.00 87.19 272 GLU A C 1
ATOM 2138 O O . GLU A 1 272 ? -1.465 12.033 43.729 1.00 87.19 272 GLU A O 1
ATOM 2143 N N . THR A 1 273 ? -0.661 12.986 41.867 1.00 85.00 273 THR A N 1
ATOM 2144 C CA . THR A 1 273 ? -1.695 14.029 41.752 1.00 85.00 273 THR A CA 1
ATOM 2145 C C . THR A 1 273 ? -3.092 13.448 41.525 1.00 85.00 273 THR A C 1
ATOM 2147 O O . THR A 1 273 ? -4.078 13.972 42.042 1.00 85.00 273 THR A O 1
ATOM 2150 N N . LEU A 1 274 ? -3.220 12.322 40.814 1.00 85.75 274 LEU A N 1
ATOM 2151 C CA . LEU A 1 274 ? -4.499 11.627 40.649 1.00 85.75 274 LEU A CA 1
ATOM 2152 C C . LEU A 1 274 ? -4.978 11.012 41.973 1.00 85.75 274 LEU A C 1
ATOM 2154 O O . LEU A 1 274 ? -6.182 11.007 42.246 1.00 85.75 274 LEU A O 1
ATOM 2158 N N . LYS A 1 275 ? -4.061 10.515 42.812 1.00 84.88 275 LYS A N 1
ATOM 2159 C CA . LYS A 1 275 ? -4.371 10.018 44.160 1.00 84.88 275 LYS A CA 1
ATOM 2160 C C . LYS A 1 275 ? -4.801 11.160 45.085 1.00 84.88 275 LYS A C 1
ATOM 2162 O O . LYS A 1 275 ? -5.788 11.000 45.809 1.00 84.88 275 LYS A O 1
ATOM 2167 N N . GLU A 1 276 ? -4.152 12.322 45.007 1.00 81.38 276 GLU A N 1
ATOM 2168 C CA . GLU A 1 276 ? -4.601 13.539 45.696 1.00 81.38 276 GLU A CA 1
ATOM 2169 C C . GLU A 1 276 ? -5.980 13.998 45.207 1.00 81.38 276 GLU A C 1
ATOM 2171 O O . GLU A 1 276 ? -6.890 14.142 46.017 1.00 81.38 276 GLU A O 1
ATOM 2176 N N . ALA A 1 277 ? -6.197 14.133 43.896 1.00 79.31 277 ALA A N 1
ATOM 2177 C CA . ALA A 1 277 ? -7.474 14.575 43.325 1.00 79.31 277 ALA A CA 1
ATOM 2178 C C . ALA A 1 277 ? -8.638 13.602 43.613 1.00 79.31 277 ALA A C 1
ATOM 2180 O O . ALA A 1 277 ? -9.794 14.017 43.713 1.00 79.31 277 ALA A O 1
ATOM 2181 N N . LYS A 1 278 ? -8.351 12.303 43.791 1.00 79.38 278 LYS A N 1
ATOM 2182 C CA . LYS A 1 278 ? -9.319 11.311 44.293 1.00 79.38 278 LYS A CA 1
ATOM 2183 C C . LYS A 1 278 ? -9.616 11.485 45.788 1.00 79.38 278 LYS A C 1
ATOM 2185 O O . LYS A 1 278 ? -10.762 11.292 46.183 1.00 79.38 278 LYS A O 1
ATOM 2190 N N . SER A 1 279 ? -8.629 11.875 46.594 1.00 70.44 279 SER A N 1
ATOM 2191 C CA . SER A 1 279 ? -8.746 12.027 48.057 1.00 70.44 279 SER A CA 1
ATOM 2192 C C . SER A 1 279 ? -9.329 13.384 48.484 1.00 70.44 279 SER A C 1
ATOM 2194 O O . SER A 1 279 ? -10.082 13.459 49.453 1.00 70.44 279 SER A O 1
ATOM 2196 N N . ALA A 1 280 ? -9.069 14.445 47.715 1.00 61.47 280 ALA A N 1
ATOM 2197 C CA . ALA A 1 280 ? -9.626 15.790 47.893 1.00 61.47 280 ALA A CA 1
ATOM 2198 C C . ALA A 1 280 ? -11.149 15.853 47.648 1.00 61.47 280 ALA A C 1
ATOM 2200 O O . ALA A 1 280 ? -11.815 16.813 48.025 1.00 61.47 280 ALA A O 1
ATOM 2201 N N . SER A 1 281 ? -11.731 14.797 47.066 1.00 55.72 281 SER A N 1
ATOM 2202 C CA . SER A 1 281 ? -13.184 14.583 47.035 1.00 55.72 281 SER A CA 1
ATOM 2203 C C . SER A 1 281 ? -13.770 14.184 48.403 1.00 55.72 281 SER A C 1
ATOM 2205 O O . SER A 1 281 ? -14.989 14.031 48.506 1.00 55.72 281 SER A O 1
ATOM 2207 N N . THR A 1 282 ? -12.926 13.979 49.422 1.00 56.09 282 THR A N 1
ATOM 2208 C CA . THR A 1 282 ? -13.295 13.389 50.720 1.00 56.09 282 THR A CA 1
ATOM 2209 C C . THR A 1 282 ? -12.726 14.153 51.926 1.00 56.09 282 THR A C 1
ATOM 2211 O O . THR A 1 282 ? -13.303 14.066 53.007 1.00 56.09 282 THR A O 1
ATOM 2214 N N . GLN A 1 283 ? -11.627 14.908 51.772 1.00 52.69 283 GLN A N 1
ATOM 2215 C CA . GLN A 1 283 ? -11.080 15.810 52.800 1.00 52.69 283 GLN A CA 1
ATOM 2216 C C . GLN A 1 283 ? -10.524 17.119 52.211 1.00 52.69 283 GLN A C 1
ATOM 2218 O O . GLN A 1 283 ? -10.105 17.179 51.060 1.00 52.69 283 GLN A O 1
ATOM 2223 N N . ASN A 1 284 ? -10.514 18.169 53.036 1.00 50.84 284 ASN A N 1
ATOM 2224 C CA . ASN A 1 284 ? -10.391 19.578 52.636 1.00 50.84 284 ASN A CA 1
ATOM 2225 C C . ASN A 1 284 ? -8.942 20.105 52.461 1.00 50.84 284 ASN A C 1
ATOM 2227 O O . ASN A 1 284 ? -8.690 21.285 52.700 1.00 50.84 284 ASN A O 1
ATOM 2231 N N . SER A 1 285 ? -7.979 19.268 52.058 1.00 49.12 285 SER A N 1
ATOM 2232 C CA . SER A 1 285 ? -6.614 19.730 51.749 1.00 49.12 285 SER A CA 1
ATOM 2233 C C . SER A 1 285 ? -5.949 18.921 50.631 1.00 49.12 285 SER A C 1
ATOM 2235 O O . SER A 1 285 ? -5.710 17.725 50.782 1.00 49.12 285 SER A O 1
ATOM 2237 N N . SER A 1 286 ? -5.599 19.607 49.544 1.00 52.81 286 SER A N 1
ATOM 2238 C CA . SER A 1 286 ? -4.737 19.137 48.446 1.00 52.81 286 SER A CA 1
ATOM 2239 C C . SER A 1 286 ? -3.506 20.037 48.359 1.00 52.81 286 SER A C 1
ATOM 2241 O O . SER A 1 286 ? -3.668 21.247 48.547 1.00 52.81 286 SER A O 1
ATOM 2243 N N . ASN A 1 287 ? -2.336 19.519 47.976 1.00 57.28 287 ASN A N 1
ATOM 2244 C CA . ASN A 1 287 ? -1.118 20.337 47.906 1.00 57.28 287 ASN A CA 1
ATOM 2245 C C . ASN A 1 287 ? -1.218 21.482 46.873 1.00 57.28 287 ASN A C 1
ATOM 2247 O O . ASN A 1 287 ? -0.688 22.564 47.104 1.00 57.28 287 ASN A O 1
ATOM 2251 N N . LEU A 1 288 ? -2.002 21.305 45.800 1.00 62.41 288 LEU A N 1
ATOM 2252 C CA . LEU A 1 288 ? -2.283 22.343 44.789 1.00 62.41 288 LEU A CA 1
ATOM 2253 C C . LEU A 1 288 ? -3.355 23.391 45.184 1.00 62.41 288 LEU A C 1
ATOM 2255 O O . LEU A 1 288 ? -3.723 24.226 44.354 1.00 62.41 288 LEU A O 1
ATOM 2259 N N . GLY A 1 289 ? -3.903 23.348 46.406 1.00 67.44 289 GLY A N 1
ATOM 2260 C CA . GLY A 1 289 ? -4.920 24.310 46.868 1.00 67.44 289 GLY A CA 1
ATOM 2261 C C . GLY A 1 289 ? -6.198 24.356 46.013 1.00 67.44 289 GLY A C 1
ATOM 2262 O O . GLY A 1 289 ? -6.737 25.433 45.767 1.00 67.44 289 GLY A O 1
ATOM 2263 N N . LEU A 1 290 ? -6.657 23.206 45.510 1.00 73.44 290 LEU A N 1
ATOM 2264 C CA . LEU A 1 290 ? -7.745 23.113 44.534 1.00 73.44 290 LEU A CA 1
ATOM 2265 C C . LEU A 1 290 ? -9.130 23.228 45.178 1.00 73.44 290 LEU A C 1
ATOM 2267 O O . LEU A 1 290 ? -9.412 22.606 46.202 1.00 73.44 290 LEU A O 1
ATOM 2271 N N . SER A 1 291 ? -10.045 23.931 44.510 1.00 78.69 291 SER A N 1
ATOM 2272 C CA . SER A 1 291 ? -11.476 23.823 44.802 1.00 78.69 291 SER A CA 1
ATOM 2273 C C . SER A 1 291 ? -12.037 22.454 44.389 1.00 78.69 291 SER A C 1
ATOM 2275 O O . SER A 1 291 ? -11.476 21.743 43.553 1.00 78.69 291 SER A O 1
ATOM 2277 N N . SER A 1 292 ? -13.204 22.090 44.929 1.00 76.06 292 SER A N 1
ATOM 2278 C CA . SER A 1 292 ? -13.865 20.811 44.622 1.00 76.06 292 SER A CA 1
ATOM 2279 C C . SER A 1 292 ? -14.186 20.630 43.1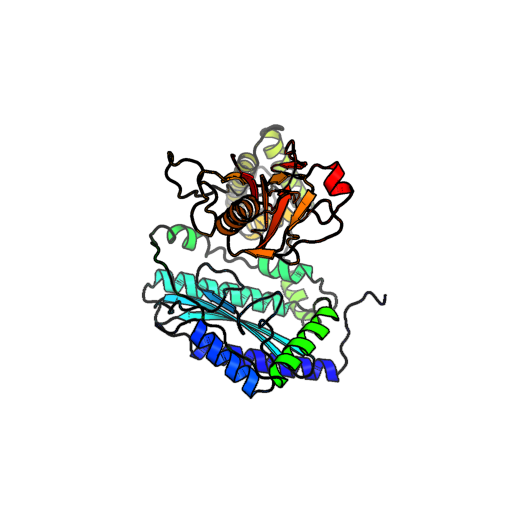25 1.00 76.06 292 SER A C 1
ATOM 2281 O O . SER A 1 292 ? -14.073 19.518 42.601 1.00 76.06 292 SER A O 1
ATOM 2283 N N . GLU A 1 293 ? -14.528 21.703 42.395 1.00 79.75 293 GLU A N 1
ATOM 2284 C CA . GLU A 1 293 ? -14.755 21.608 40.944 1.00 79.75 293 GLU A CA 1
ATOM 2285 C C . GLU A 1 293 ? -13.440 21.451 40.164 1.00 79.75 293 GLU A C 1
ATOM 2287 O O . GLU A 1 293 ? -13.375 20.609 39.265 1.00 79.75 293 GLU A O 1
ATOM 2292 N N . GLU A 1 294 ? -12.376 22.170 40.538 1.00 81.38 294 GLU A N 1
ATOM 2293 C CA . GLU A 1 294 ? -11.047 22.006 39.933 1.00 81.38 294 GLU A CA 1
ATOM 2294 C C . GLU A 1 294 ? -10.483 20.605 40.172 1.00 81.38 294 GLU A C 1
ATOM 2296 O O . GLU A 1 294 ? -10.022 19.976 39.224 1.00 81.38 294 GLU A O 1
ATOM 2301 N N . ALA A 1 295 ? -10.590 20.067 41.391 1.00 81.38 295 ALA A N 1
ATOM 2302 C CA . ALA A 1 295 ? -10.181 18.699 41.703 1.00 81.38 295 ALA A CA 1
ATOM 2303 C C . ALA A 1 295 ? -10.943 17.668 40.850 1.00 81.38 295 ALA A C 1
ATOM 2305 O O . ALA A 1 295 ? -10.356 16.702 40.361 1.00 81.38 295 ALA A O 1
ATOM 2306 N N . ARG A 1 296 ? -12.241 17.890 40.592 1.00 80.62 296 ARG A N 1
ATOM 2307 C CA . ARG A 1 296 ? -13.057 17.011 39.737 1.00 80.62 296 ARG A CA 1
ATOM 2308 C C . ARG A 1 296 ? -12.688 17.112 38.253 1.00 80.62 296 ARG A C 1
ATOM 2310 O O . ARG A 1 296 ? -12.710 16.095 37.556 1.00 80.62 296 ARG A O 1
ATOM 2317 N N . LEU A 1 297 ? -12.364 18.311 37.762 1.00 82.69 297 LEU A N 1
ATOM 2318 C CA . LEU A 1 297 ? -11.891 18.532 36.391 1.00 82.69 297 LEU A CA 1
ATOM 2319 C C . LEU A 1 297 ? -10.486 17.949 36.192 1.00 82.69 297 LEU A C 1
ATOM 2321 O O . LEU A 1 297 ? -10.283 17.184 35.250 1.00 82.69 297 LEU A O 1
ATOM 2325 N N . LEU A 1 298 ? -9.560 18.225 37.114 1.00 84.44 298 LEU A N 1
ATOM 2326 C CA . LEU A 1 298 ? -8.199 17.694 37.103 1.00 84.44 298 LEU A CA 1
ATOM 2327 C C . LEU A 1 298 ? -8.198 16.169 37.199 1.00 84.44 298 LEU A C 1
ATOM 2329 O O . LEU A 1 298 ? -7.577 15.529 36.359 1.00 84.44 298 LEU A O 1
ATOM 2333 N N . LYS A 1 299 ? -8.969 15.571 38.123 1.00 84.56 299 LYS A N 1
ATOM 2334 C CA . LYS A 1 299 ? -9.161 14.112 38.174 1.00 84.56 299 LYS A CA 1
ATOM 2335 C C . LYS A 1 299 ? -9.572 13.571 36.806 1.00 84.56 299 LYS A C 1
ATOM 2337 O O . LYS A 1 299 ? -8.959 12.628 36.325 1.00 84.56 299 LYS A O 1
ATOM 2342 N N . ARG A 1 300 ? -10.583 14.170 36.161 1.00 79.75 300 ARG A N 1
ATOM 2343 C CA . ARG A 1 300 ? -11.053 13.710 34.845 1.00 79.75 300 ARG A CA 1
ATOM 2344 C C . ARG A 1 300 ? -9.964 13.823 33.774 1.00 79.75 300 ARG A C 1
ATOM 2346 O O . ARG A 1 300 ? -9.877 12.939 32.928 1.00 79.75 300 ARG A O 1
ATOM 2353 N N . ALA A 1 301 ? -9.141 14.869 33.806 1.00 82.75 301 ALA A N 1
ATOM 2354 C CA . ALA A 1 301 ? -8.050 15.024 32.852 1.00 82.75 301 ALA A CA 1
ATOM 2355 C C . ALA A 1 301 ? -6.889 14.054 33.108 1.00 82.75 301 ALA A C 1
ATOM 2357 O O . ALA A 1 301 ? -6.476 13.377 32.176 1.00 82.75 301 ALA A O 1
ATOM 2358 N N . LEU A 1 302 ? -6.426 13.902 34.350 1.00 84.31 302 LEU A N 1
ATOM 2359 C CA . LEU A 1 302 ? -5.366 12.950 34.702 1.00 84.31 302 LEU A CA 1
ATOM 2360 C C . LEU A 1 302 ? -5.797 11.489 34.487 1.00 84.31 302 LEU A C 1
ATOM 2362 O O . LEU A 1 302 ? -4.984 10.656 34.091 1.00 84.31 302 LEU A O 1
ATOM 2366 N N . GLU A 1 303 ? -7.068 11.163 34.724 1.00 79.19 303 GLU A N 1
ATOM 2367 C CA . GLU A 1 303 ? -7.596 9.801 34.589 1.00 79.19 303 GLU A CA 1
ATOM 2368 C C . GLU A 1 303 ? -7.915 9.434 33.129 1.00 79.19 303 GLU A C 1
ATOM 2370 O O . GLU A 1 303 ? -7.569 8.335 32.708 1.00 79.19 303 GLU A O 1
ATOM 2375 N N . PHE A 1 304 ? -8.502 10.346 32.336 1.00 69.31 304 PHE A N 1
ATOM 2376 C CA . PHE A 1 304 ? -9.032 10.023 30.996 1.00 69.31 304 PHE A CA 1
ATOM 2377 C C . PHE A 1 304 ? -8.450 10.837 29.825 1.00 69.31 304 PHE A C 1
ATOM 2379 O O . PHE A 1 304 ? -8.545 10.386 28.688 1.00 69.31 304 PHE A O 1
ATOM 2386 N N . ASN A 1 305 ? -7.846 12.008 30.064 1.00 75.75 305 ASN A N 1
ATOM 2387 C CA . ASN A 1 305 ? -7.366 12.914 29.005 1.00 75.75 305 ASN A CA 1
ATOM 2388 C C . ASN A 1 305 ? -5.873 13.287 29.159 1.00 75.75 305 ASN A C 1
ATOM 2390 O O . ASN A 1 305 ? -5.478 14.360 28.715 1.00 75.75 305 ASN A O 1
ATOM 2394 N N . TRP A 1 306 ? -5.047 12.454 29.803 1.00 81.56 306 TRP A N 1
ATOM 2395 C CA . TRP A 1 306 ? -3.692 12.845 30.234 1.00 81.56 306 TRP A CA 1
ATOM 2396 C C . TRP A 1 306 ? -2.803 13.348 29.090 1.00 81.56 306 TRP A C 1
ATOM 2398 O O . TRP A 1 306 ? -2.283 14.456 29.159 1.00 81.56 306 TRP A O 1
ATOM 2408 N N . HIS A 1 307 ? -2.722 12.593 27.994 1.00 69.62 307 HIS A N 1
ATOM 2409 C CA . HIS A 1 307 ? -1.955 12.983 26.807 1.00 69.62 307 HIS A CA 1
ATOM 2410 C C . HIS A 1 307 ? -2.472 14.277 26.159 1.00 69.62 307 HIS A C 1
ATOM 2412 O O . HIS A 1 307 ? -1.678 15.111 25.743 1.00 69.62 307 HIS A O 1
ATOM 2418 N N . ALA A 1 308 ? -3.793 14.491 26.141 1.00 67.81 308 ALA A N 1
ATOM 2419 C CA . ALA A 1 308 ? -4.374 15.740 25.651 1.00 67.81 308 ALA A CA 1
ATOM 2420 C C . ALA A 1 308 ? -4.097 16.920 26.600 1.00 67.81 308 ALA A C 1
ATOM 2422 O O . ALA A 1 308 ? -3.974 18.044 26.136 1.00 67.81 308 ALA A O 1
ATOM 2423 N N . LEU A 1 309 ? -3.961 16.681 27.912 1.00 79.06 309 LEU A N 1
ATOM 2424 C CA . LEU A 1 309 ? -3.522 17.702 28.865 1.00 79.06 309 LEU A CA 1
ATOM 2425 C C . LEU A 1 309 ? -2.045 18.067 28.658 1.00 79.06 309 LEU A C 1
ATOM 2427 O O . LEU A 1 309 ? -1.724 19.247 28.725 1.00 79.06 309 LEU A O 1
ATOM 2431 N N . LEU A 1 310 ? -1.173 17.088 28.386 1.00 77.12 310 LEU A N 1
ATOM 2432 C CA . LEU A 1 310 ? 0.236 17.322 28.040 1.00 77.12 310 LEU A CA 1
ATOM 2433 C C . LEU A 1 310 ? 0.379 18.116 26.728 1.00 77.12 310 LEU A C 1
ATOM 2435 O O . LEU A 1 310 ? 1.145 19.078 26.681 1.00 77.12 310 LEU A O 1
ATOM 2439 N N . GLU A 1 311 ? -0.412 17.777 25.703 1.00 70.06 311 GLU A N 1
ATOM 2440 C CA . GLU A 1 311 ? -0.493 18.533 24.444 1.00 70.06 311 GLU A CA 1
ATOM 2441 C C . GLU A 1 311 ? -0.996 19.973 24.687 1.00 70.06 311 GLU A C 1
ATOM 2443 O O . GLU A 1 311 ? -0.350 20.932 24.270 1.00 70.06 311 GLU A O 1
ATOM 2448 N N . ASP A 1 312 ? -2.090 20.137 25.445 1.00 71.06 312 ASP A N 1
ATOM 2449 C CA . ASP A 1 312 ? -2.697 21.431 25.804 1.00 71.06 312 ASP A CA 1
ATOM 2450 C C . ASP A 1 312 ? -1.760 22.378 26.580 1.00 71.06 312 ASP A C 1
ATOM 2452 O O . ASP A 1 312 ? -1.999 23.588 26.591 1.00 71.06 312 ASP A O 1
ATOM 2456 N N . ILE A 1 313 ? -0.747 21.845 27.273 1.00 76.19 313 ILE A N 1
ATOM 2457 C CA . ILE A 1 313 ? 0.254 22.621 28.030 1.00 76.19 313 ILE A CA 1
ATOM 2458 C C . ILE A 1 313 ? 1.636 22.648 27.360 1.00 76.19 313 ILE A C 1
ATOM 2460 O O . ILE A 1 313 ? 2.582 23.172 27.945 1.00 76.19 313 ILE A O 1
ATOM 2464 N N . GLY A 1 314 ? 1.760 22.114 26.140 1.00 67.19 314 GLY A N 1
ATOM 2465 C CA . GLY A 1 314 ? 2.988 22.168 25.343 1.00 67.19 314 GLY A CA 1
ATOM 2466 C C . GLY A 1 314 ? 4.133 21.274 25.834 1.00 67.19 314 GLY A C 1
ATOM 2467 O O . GLY A 1 314 ? 5.280 21.512 25.460 1.00 67.19 314 GLY A O 1
ATOM 2468 N N . LEU A 1 315 ? 3.855 20.257 26.658 1.00 72.12 315 LEU A N 1
ATOM 2469 C CA . LEU A 1 315 ? 4.862 19.303 27.133 1.00 72.12 315 LEU A CA 1
ATOM 2470 C C . LEU A 1 315 ? 4.916 18.077 26.215 1.00 72.12 315 LEU A C 1
ATOM 2472 O O . LEU A 1 315 ? 4.105 17.158 26.328 1.00 72.12 315 LEU A O 1
ATOM 2476 N N . TRP A 1 316 ? 5.907 18.057 25.323 1.00 60.12 316 TRP A N 1
ATOM 2477 C CA . TRP A 1 316 ? 6.181 16.944 24.414 1.00 60.12 316 TRP A CA 1
ATOM 2478 C C . TRP A 1 316 ? 7.560 16.340 24.702 1.00 60.12 316 TRP A C 1
ATOM 2480 O O . TRP A 1 316 ? 8.577 17.014 24.552 1.00 60.12 316 TRP A O 1
ATOM 2490 N N . ILE A 1 317 ? 7.591 15.067 25.105 1.00 64.38 317 ILE A N 1
ATOM 2491 C CA . ILE A 1 317 ? 8.822 14.279 25.254 1.00 64.38 317 ILE A CA 1
ATOM 2492 C C . ILE A 1 317 ? 8.834 13.252 24.127 1.00 64.38 317 ILE A C 1
ATOM 2494 O O . ILE A 1 317 ? 7.910 12.441 24.024 1.00 64.38 317 ILE A O 1
ATOM 2498 N N . SER A 1 318 ? 9.878 13.275 23.299 1.00 46.12 318 SER A N 1
ATOM 2499 C CA . SER A 1 318 ? 9.999 12.354 22.169 1.00 46.12 318 SER A CA 1
ATOM 2500 C C . SER A 1 318 ? 9.990 10.893 22.645 1.00 46.12 318 SER A C 1
ATOM 2502 O O . SER A 1 318 ? 10.706 10.555 23.599 1.00 46.12 318 SER A O 1
ATOM 2504 N N . PRO A 1 319 ? 9.217 9.996 22.006 1.00 47.94 319 PRO A N 1
ATOM 2505 C CA . PRO A 1 319 ? 9.368 8.573 22.229 1.00 47.94 319 PRO A CA 1
ATOM 2506 C C . PRO A 1 319 ? 10.710 8.116 21.645 1.00 47.94 319 PRO A C 1
ATOM 2508 O O . PRO A 1 319 ? 10.815 7.776 20.470 1.00 47.94 319 PRO A O 1
ATOM 2511 N N . GLU A 1 320 ? 11.735 8.038 22.495 1.00 39.34 320 GLU A N 1
ATOM 2512 C CA . GLU A 1 320 ? 12.729 6.967 22.389 1.00 39.34 320 GLU A CA 1
ATOM 2513 C C . GLU A 1 320 ? 11.960 5.642 22.389 1.00 39.34 320 GLU A C 1
ATOM 2515 O O . GLU A 1 320 ? 11.616 5.110 23.447 1.00 39.34 320 GLU A O 1
ATOM 2520 N N . ILE A 1 321 ? 11.627 5.172 21.188 1.00 36.62 321 ILE A N 1
ATOM 2521 C CA . ILE A 1 321 ? 11.318 3.778 20.913 1.00 36.62 321 ILE A CA 1
ATOM 2522 C C . ILE A 1 321 ? 12.667 3.074 21.041 1.00 36.62 321 ILE A C 1
ATOM 2524 O O . ILE A 1 321 ? 13.530 3.342 20.199 1.00 36.62 321 ILE A O 1
ATOM 2528 N N . PRO A 1 322 ? 12.895 2.216 22.052 1.00 32.25 322 PRO A N 1
ATOM 2529 C CA . PRO A 1 322 ? 14.029 1.314 22.015 1.00 32.25 322 PRO A CA 1
ATOM 2530 C C . PRO A 1 322 ? 13.768 0.341 20.867 1.00 32.25 322 PRO A C 1
ATOM 2532 O O . PRO A 1 322 ? 13.078 -0.663 21.017 1.00 32.25 322 PRO A O 1
ATOM 2535 N N . HIS A 1 323 ? 14.295 0.675 19.693 1.00 27.28 323 HIS A N 1
ATOM 2536 C CA . HIS A 1 323 ? 14.510 -0.281 18.626 1.00 27.28 323 HIS A CA 1
ATOM 2537 C C . HIS A 1 323 ? 15.659 -1.166 19.095 1.00 27.28 323 HIS A C 1
ATOM 2539 O O . HIS A 1 323 ? 16.821 -0.967 18.758 1.00 27.28 323 HIS A O 1
ATOM 2545 N N . THR A 1 324 ? 15.314 -2.135 19.940 1.00 31.94 324 THR A N 1
ATOM 2546 C CA . THR A 1 324 ? 16.044 -3.389 19.948 1.00 31.94 324 THR A CA 1
ATOM 2547 C C . THR A 1 324 ? 15.744 -4.004 18.590 1.00 31.94 324 THR A C 1
ATOM 2549 O O . THR A 1 324 ? 14.682 -4.593 18.393 1.00 31.94 324 THR A O 1
ATOM 2552 N N . GLU A 1 325 ? 16.638 -3.788 17.624 1.00 28.62 325 GLU A N 1
ATOM 2553 C CA . GLU A 1 325 ? 16.743 -4.726 16.516 1.00 28.62 325 GLU A CA 1
ATOM 2554 C C . GLU A 1 325 ? 16.946 -6.091 17.170 1.00 28.62 325 GLU A C 1
ATOM 2556 O O . GLU A 1 325 ? 17.963 -6.347 17.817 1.00 28.62 325 GLU A O 1
ATOM 2561 N N . HIS A 1 326 ? 15.918 -6.934 17.086 1.00 28.36 326 HIS A N 1
ATOM 2562 C CA . HIS A 1 326 ? 16.086 -8.357 17.296 1.00 28.36 326 HIS A CA 1
ATOM 2563 C C . HIS A 1 326 ? 16.833 -8.871 16.073 1.00 28.36 326 HIS A C 1
ATOM 2565 O O . HIS A 1 326 ? 16.244 -9.388 15.128 1.00 28.36 326 HIS A O 1
ATOM 2571 N N . ASP A 1 327 ? 18.141 -8.633 16.088 1.00 34.25 327 ASP A N 1
ATOM 2572 C CA . ASP A 1 327 ? 19.069 -9.318 15.219 1.00 34.25 327 ASP A CA 1
ATOM 2573 C C . ASP A 1 327 ? 19.045 -10.784 15.668 1.00 34.25 327 ASP A C 1
ATOM 2575 O O . ASP A 1 327 ? 19.640 -11.160 16.678 1.00 34.25 327 ASP A O 1
ATOM 2579 N N . ASP A 1 328 ? 18.265 -11.610 14.963 1.00 42.09 328 ASP A N 1
ATOM 2580 C CA . ASP A 1 328 ? 18.136 -13.055 15.213 1.00 42.09 328 ASP A CA 1
ATOM 2581 C C . ASP A 1 328 ? 19.455 -13.812 14.925 1.00 42.09 328 ASP A C 1
ATOM 2583 O O . ASP A 1 328 ? 19.520 -15.045 15.008 1.00 42.09 328 ASP A O 1
ATOM 2587 N N . LYS A 1 329 ? 20.525 -13.080 14.593 1.00 36.72 329 LYS A N 1
ATOM 2588 C CA . LYS A 1 329 ? 21.866 -13.595 14.375 1.00 36.72 329 LYS A CA 1
ATOM 2589 C C . LYS A 1 329 ? 22.493 -14.055 15.700 1.00 36.72 329 LYS A C 1
ATOM 2591 O O . LYS A 1 329 ? 22.592 -13.278 16.651 1.00 36.72 329 LYS A O 1
ATOM 2596 N N . PRO A 1 330 ? 22.947 -15.317 15.809 1.00 39.16 330 PRO A N 1
ATOM 2597 C CA . PRO A 1 330 ? 23.620 -15.786 17.015 1.00 39.16 330 PRO A CA 1
ATOM 2598 C C . PRO A 1 330 ? 24.926 -15.002 17.240 1.00 39.16 330 PRO A C 1
ATOM 2600 O O . PRO A 1 330 ? 25.691 -14.805 16.300 1.00 39.16 330 PRO A O 1
ATOM 2603 N N . GLU A 1 331 ? 25.206 -14.621 18.497 1.00 37.72 331 GLU A N 1
ATOM 2604 C CA . GLU A 1 331 ? 26.245 -13.658 18.945 1.00 37.72 331 GLU A CA 1
ATOM 2605 C C . GLU A 1 331 ? 27.722 -13.940 18.543 1.00 37.72 331 GLU A C 1
ATOM 2607 O O . GLU A 1 331 ? 28.634 -13.323 19.088 1.00 37.72 331 GLU A O 1
ATOM 2612 N N . ASN A 1 332 ? 28.015 -14.884 17.642 1.00 44.00 332 ASN A N 1
ATOM 2613 C CA . ASN A 1 332 ? 29.372 -15.186 17.162 1.00 44.00 332 ASN A CA 1
ATOM 2614 C C . ASN A 1 332 ? 29.466 -15.556 15.662 1.00 44.00 332 ASN A C 1
ATOM 2616 O O . ASN A 1 332 ? 30.483 -16.119 15.252 1.00 44.00 332 ASN A O 1
ATOM 2620 N N . GLU A 1 333 ? 28.458 -15.275 14.828 1.00 40.31 333 GLU A N 1
ATOM 2621 C CA . GLU A 1 333 ? 28.636 -15.391 13.370 1.00 40.31 333 GLU A CA 1
ATOM 2622 C C . GLU A 1 333 ? 29.307 -14.137 12.780 1.00 40.31 333 GLU A C 1
ATOM 2624 O O . GLU A 1 333 ? 28.966 -13.019 13.172 1.00 40.31 333 GLU A O 1
ATOM 2629 N N . PRO A 1 334 ? 30.274 -14.289 11.851 1.00 39.16 334 PRO A N 1
ATOM 2630 C CA . PRO A 1 334 ? 30.892 -13.150 11.181 1.00 39.16 334 PRO A CA 1
ATOM 2631 C C . PRO A 1 334 ? 29.866 -12.340 10.368 1.00 39.16 334 PRO A C 1
ATOM 2633 O O . PRO A 1 334 ? 28.757 -12.800 10.068 1.00 39.16 334 PRO A O 1
ATOM 2636 N N . GLU A 1 335 ? 30.246 -11.114 10.005 1.00 38.88 335 GLU A N 1
ATOM 2637 C CA . GLU A 1 335 ? 29.498 -10.297 9.044 1.00 38.88 335 GLU A CA 1
ATOM 2638 C C . GLU A 1 335 ? 29.213 -11.135 7.787 1.00 38.88 335 GLU A C 1
ATOM 2640 O O . GLU A 1 335 ? 30.097 -11.828 7.281 1.00 38.88 335 GLU A O 1
ATOM 2645 N N . GLU A 1 336 ? 27.958 -11.141 7.331 1.00 41.88 336 GLU A N 1
ATOM 2646 C CA . GLU A 1 336 ? 27.591 -11.914 6.144 1.00 41.88 336 GLU A CA 1
ATOM 2647 C C . GLU A 1 336 ? 28.237 -11.264 4.923 1.00 41.88 336 GLU A C 1
ATOM 2649 O O . GLU A 1 336 ? 27.932 -10.118 4.593 1.00 41.88 336 GLU A O 1
ATOM 2654 N N . GLU A 1 337 ? 29.126 -11.999 4.252 1.00 45.03 337 GLU A N 1
ATOM 2655 C CA . GLU A 1 337 ? 29.592 -11.632 2.916 1.00 45.03 337 GLU A CA 1
ATOM 2656 C C . GLU A 1 337 ? 28.358 -11.452 2.018 1.00 45.03 337 GLU A C 1
ATOM 2658 O O . GLU A 1 337 ? 27.549 -12.378 1.908 1.00 45.03 337 GLU A O 1
ATOM 2663 N N . GLU A 1 338 ? 28.196 -10.276 1.394 1.00 49.97 338 GLU A N 1
ATOM 2664 C CA . GLU A 1 338 ? 27.068 -10.007 0.491 1.00 49.97 338 GLU A CA 1
ATOM 2665 C C . GLU A 1 338 ? 26.954 -11.137 -0.541 1.00 49.97 338 GLU A C 1
ATOM 2667 O O . GLU A 1 338 ? 27.830 -11.309 -1.394 1.00 49.97 338 GLU A O 1
ATOM 2672 N N . ILE A 1 339 ? 25.881 -11.932 -0.460 1.00 47.75 339 ILE A N 1
ATOM 2673 C CA . ILE A 1 339 ? 25.738 -13.137 -1.282 1.00 47.75 339 ILE A CA 1
ATOM 2674 C C . ILE A 1 339 ? 25.493 -12.723 -2.736 1.00 47.75 339 ILE A C 1
ATOM 2676 O O . ILE A 1 339 ? 24.373 -12.429 -3.155 1.00 47.75 339 ILE A O 1
ATOM 2680 N N . ILE A 1 340 ? 26.572 -12.727 -3.516 1.00 57.22 340 ILE A N 1
ATOM 2681 C CA . ILE A 1 340 ? 26.570 -12.369 -4.932 1.00 57.22 340 ILE A CA 1
ATOM 2682 C C . ILE A 1 340 ? 25.724 -13.385 -5.707 1.00 57.22 340 ILE A C 1
ATOM 2684 O O . ILE A 1 340 ? 26.015 -14.582 -5.716 1.00 57.22 340 ILE A O 1
ATOM 2688 N N . ALA A 1 341 ? 24.696 -12.910 -6.410 1.00 56.41 341 ALA A N 1
ATOM 2689 C CA . ALA A 1 341 ? 23.898 -13.758 -7.285 1.00 56.41 341 ALA A CA 1
ATOM 2690 C C . ALA A 1 341 ? 24.732 -14.258 -8.483 1.00 56.41 341 ALA A C 1
ATOM 2692 O O . ALA A 1 341 ? 25.199 -13.468 -9.308 1.00 56.41 341 ALA A O 1
ATOM 2693 N N . GLY A 1 342 ? 24.896 -15.579 -8.591 1.00 68.38 342 GLY A N 1
ATOM 2694 C CA . GLY A 1 342 ? 25.550 -16.241 -9.723 1.00 68.38 342 GLY A CA 1
ATOM 2695 C C . GLY A 1 342 ? 26.493 -17.381 -9.318 1.00 68.38 342 GLY A C 1
ATOM 2696 O O . GLY A 1 342 ? 26.520 -17.791 -8.156 1.00 68.38 342 GLY A O 1
ATOM 2697 N N . PRO A 1 343 ? 27.261 -17.929 -10.276 1.00 79.88 343 PRO A N 1
ATOM 2698 C CA . PRO A 1 343 ? 28.365 -18.844 -9.994 1.00 79.88 343 PRO A CA 1
ATOM 2699 C C . PRO A 1 343 ? 29.470 -18.164 -9.162 1.00 79.88 343 PRO A C 1
ATOM 2701 O O . PRO A 1 343 ? 29.630 -16.944 -9.246 1.00 79.88 343 PRO A O 1
ATOM 2704 N N . PRO A 1 344 ? 30.290 -18.925 -8.413 1.00 82.94 344 PRO A N 1
ATOM 2705 C CA . PRO A 1 344 ? 31.457 -18.367 -7.738 1.00 82.94 344 PRO A CA 1
ATOM 2706 C C . PRO A 1 344 ? 32.453 -17.782 -8.751 1.00 82.94 344 PRO A C 1
ATOM 2708 O O . PRO A 1 344 ? 32.683 -18.346 -9.825 1.00 82.94 344 PRO A O 1
ATOM 2711 N N . LEU A 1 345 ? 33.067 -16.656 -8.388 1.00 84.31 345 LEU A N 1
ATOM 2712 C CA . LEU A 1 345 ? 34.073 -15.973 -9.201 1.00 84.31 345 LEU A CA 1
ATOM 2713 C C . LEU A 1 345 ? 35.307 -16.859 -9.434 1.00 84.31 345 LEU A C 1
ATOM 2715 O O . LEU A 1 345 ? 35.762 -17.583 -8.547 1.00 84.31 345 LEU A O 1
ATOM 2719 N N . HIS A 1 346 ? 35.871 -16.794 -10.643 1.00 85.00 346 HIS A N 1
ATOM 2720 C CA . HIS A 1 346 ? 37.082 -17.544 -10.981 1.00 85.00 346 HIS A CA 1
ATOM 2721 C C . HIS A 1 346 ? 38.273 -17.040 -10.133 1.00 85.00 346 HIS A C 1
ATOM 2723 O O . HIS A 1 346 ? 38.390 -15.830 -9.950 1.00 85.00 346 HIS A O 1
ATOM 2729 N N . PRO A 1 347 ? 39.216 -17.891 -9.674 1.00 86.56 347 PRO A N 1
ATOM 2730 C CA . PRO A 1 347 ? 40.315 -17.468 -8.788 1.00 86.56 347 PRO A CA 1
ATOM 2731 C C . PRO A 1 347 ? 41.264 -16.392 -9.343 1.00 86.56 347 PRO A C 1
ATOM 2733 O O . PRO A 1 347 ? 42.075 -15.847 -8.603 1.00 86.56 347 PRO A O 1
ATOM 2736 N N . GLN A 1 348 ? 41.192 -16.093 -10.645 1.00 87.75 348 GLN A N 1
ATOM 2737 C CA . GLN A 1 348 ? 41.932 -14.984 -11.261 1.00 87.75 348 GLN A CA 1
ATOM 2738 C C . GLN A 1 348 ? 41.204 -13.631 -11.161 1.00 87.75 348 GLN A C 1
ATOM 2740 O O . GLN A 1 348 ? 41.788 -12.601 -11.479 1.00 87.75 348 GLN A O 1
ATOM 2745 N N . CYS A 1 349 ? 39.939 -13.611 -10.740 1.00 89.25 349 CYS A N 1
ATOM 2746 C CA . CYS A 1 349 ? 39.107 -12.419 -10.603 1.00 89.25 349 CYS A CA 1
ATOM 2747 C C . CYS A 1 349 ? 39.335 -11.776 -9.229 1.00 89.25 349 CYS A C 1
ATOM 2749 O O . CYS A 1 349 ? 38.576 -12.025 -8.292 1.00 89.25 349 CYS A O 1
ATOM 2751 N N . ASN A 1 350 ? 40.370 -10.942 -9.093 1.00 90.75 350 ASN A N 1
ATOM 2752 C CA . ASN A 1 350 ? 40.580 -10.177 -7.860 1.00 90.75 350 ASN A CA 1
ATOM 2753 C C . ASN A 1 350 ? 39.464 -9.130 -7.775 1.00 90.75 350 ASN A C 1
ATOM 2755 O O . ASN A 1 350 ? 39.493 -8.143 -8.509 1.00 90.75 350 ASN A O 1
ATOM 2759 N N . THR A 1 351 ? 38.445 -9.423 -6.971 1.00 88.81 351 THR A N 1
ATOM 2760 C CA . THR A 1 351 ? 37.155 -8.725 -6.977 1.00 88.81 351 THR A CA 1
ATOM 2761 C C . THR A 1 351 ? 37.088 -7.727 -5.833 1.00 88.81 351 THR A C 1
ATOM 2763 O O . THR A 1 351 ? 37.438 -8.055 -4.702 1.00 8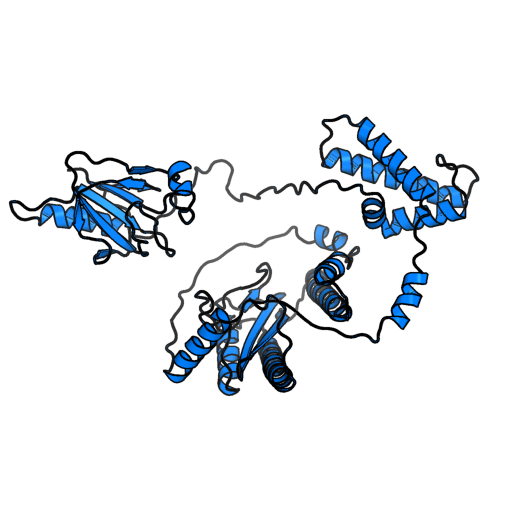8.81 351 THR A O 1
ATOM 2766 N N . GLU A 1 352 ? 36.594 -6.529 -6.122 1.00 89.12 352 GLU A N 1
ATOM 2767 C CA . GLU A 1 352 ? 36.232 -5.515 -5.144 1.00 89.12 352 GLU A CA 1
ATOM 2768 C C . GLU A 1 352 ? 34.735 -5.182 -5.292 1.00 89.12 352 GLU A C 1
ATOM 2770 O O . GLU A 1 352 ? 34.239 -4.875 -6.383 1.00 89.12 352 GLU A O 1
ATOM 2775 N N . LEU A 1 353 ? 34.006 -5.271 -4.177 1.00 87.88 353 LEU A N 1
ATOM 2776 C CA . LEU A 1 353 ? 32.634 -4.777 -4.063 1.00 87.88 353 LEU A CA 1
ATOM 2777 C C . LEU A 1 353 ? 32.640 -3.243 -4.006 1.00 87.88 353 LEU A C 1
ATOM 2779 O O . LEU A 1 353 ? 33.622 -2.633 -3.577 1.00 87.88 353 LEU A O 1
ATOM 2783 N N . HIS A 1 354 ? 31.542 -2.628 -4.445 1.00 89.56 354 HIS A N 1
ATOM 2784 C CA . HIS A 1 354 ? 31.335 -1.175 -4.457 1.00 89.56 354 HIS A CA 1
ATOM 2785 C C . HIS A 1 354 ? 32.499 -0.388 -5.081 1.00 89.56 354 HIS A C 1
ATOM 2787 O O . HIS A 1 354 ? 32.952 0.625 -4.545 1.00 89.56 354 HIS A O 1
ATOM 2793 N N . ALA A 1 355 ? 32.998 -0.860 -6.222 1.00 89.81 355 ALA A N 1
ATOM 2794 C CA . ALA A 1 355 ? 34.225 -0.376 -6.843 1.00 89.81 355 ALA A CA 1
ATOM 2795 C C . ALA A 1 355 ? 34.048 -0.131 -8.348 1.00 89.81 355 ALA A C 1
ATOM 2797 O O . ALA A 1 355 ? 33.457 -0.959 -9.042 1.00 89.81 355 ALA A O 1
ATOM 2798 N N . ASP A 1 356 ? 34.638 0.947 -8.877 1.00 87.75 356 ASP A N 1
ATOM 2799 C CA . ASP A 1 356 ? 34.862 1.133 -10.323 1.00 87.75 356 ASP A CA 1
ATOM 2800 C C . ASP A 1 356 ? 36.344 1.395 -10.616 1.00 87.75 356 ASP A C 1
ATOM 2802 O O . ASP A 1 356 ? 36.974 2.248 -9.986 1.00 87.75 356 ASP A O 1
ATOM 2806 N N . TYR A 1 357 ? 36.879 0.709 -11.628 1.00 89.50 357 TYR A N 1
ATOM 2807 C CA . TYR A 1 357 ? 38.227 0.929 -12.152 1.00 89.50 357 TYR A CA 1
ATOM 2808 C C . TYR A 1 357 ? 38.204 1.680 -13.486 1.00 89.50 357 TYR A C 1
ATOM 2810 O O . TYR A 1 357 ? 37.464 1.338 -14.415 1.00 89.50 357 TYR A O 1
ATOM 2818 N N . GLY A 1 358 ? 39.104 2.649 -13.631 1.00 85.81 358 GLY A N 1
ATOM 2819 C CA . GLY A 1 358 ? 39.379 3.317 -14.899 1.00 85.81 358 GLY A CA 1
ATOM 2820 C C . GLY A 1 358 ? 40.152 2.429 -15.880 1.00 85.81 358 GLY A C 1
ATOM 2821 O O . GLY A 1 358 ? 40.947 1.577 -15.487 1.00 85.81 358 GLY A O 1
ATOM 2822 N N . GLY A 1 359 ? 39.947 2.658 -17.177 1.00 88.94 359 GLY A N 1
ATOM 2823 C CA . GLY A 1 359 ? 40.663 1.974 -18.255 1.00 88.94 359 GLY A CA 1
ATOM 2824 C C . GLY A 1 359 ? 40.035 2.234 -19.623 1.00 88.94 359 GLY A C 1
ATOM 2825 O O . GLY A 1 359 ? 38.925 2.757 -19.718 1.00 88.94 359 GLY A O 1
ATOM 2826 N N . ALA A 1 360 ? 40.736 1.862 -20.693 1.00 89.94 360 ALA A N 1
ATOM 2827 C CA . ALA A 1 360 ? 40.208 1.909 -22.051 1.00 89.94 360 ALA A CA 1
ATOM 2828 C C . ALA A 1 360 ? 39.241 0.735 -22.279 1.00 89.94 360 ALA A C 1
ATOM 2830 O O . ALA A 1 360 ? 39.616 -0.421 -22.085 1.00 89.94 360 ALA A O 1
ATOM 2831 N N . ALA A 1 361 ? 38.002 1.004 -22.694 1.00 89.25 361 ALA A N 1
ATOM 2832 C CA . ALA A 1 361 ? 37.018 -0.047 -22.948 1.00 89.25 361 ALA A CA 1
ATOM 2833 C C . ALA A 1 361 ? 37.410 -0.903 -24.170 1.00 89.25 361 ALA A C 1
ATOM 2835 O O . ALA A 1 361 ? 37.472 -0.407 -25.296 1.00 89.25 361 ALA A O 1
ATOM 2836 N N . VAL A 1 362 ? 37.623 -2.205 -23.952 1.00 91.38 362 VAL A N 1
ATOM 2837 C CA . VAL A 1 362 ? 37.802 -3.214 -25.012 1.00 91.38 362 VAL A CA 1
ATOM 2838 C C . VAL A 1 362 ? 36.474 -3.873 -25.404 1.00 91.38 362 VAL A C 1
ATOM 2840 O O . VAL A 1 362 ? 36.332 -4.349 -26.531 1.00 91.38 362 VAL A O 1
ATOM 2843 N N . ARG A 1 363 ? 35.466 -3.846 -24.515 1.00 90.88 363 ARG A N 1
ATOM 2844 C CA . ARG A 1 363 ? 34.039 -4.047 -24.833 1.00 90.88 363 ARG A CA 1
ATOM 2845 C C . ARG A 1 363 ? 33.173 -3.069 -24.036 1.00 90.88 363 ARG A C 1
ATOM 2847 O O . ARG A 1 363 ? 33.412 -2.851 -22.852 1.00 90.88 363 ARG A O 1
ATOM 2854 N N . TRP A 1 364 ? 32.161 -2.519 -24.704 1.00 87.44 364 TRP A N 1
ATOM 2855 C CA . TRP A 1 364 ? 31.219 -1.537 -24.161 1.00 87.44 364 TRP A CA 1
ATOM 2856 C C . TRP A 1 364 ? 29.983 -2.241 -23.587 1.00 87.44 364 TRP A C 1
ATOM 2858 O O . TRP A 1 364 ? 29.298 -2.954 -24.330 1.00 87.44 364 TRP A O 1
ATOM 2868 N N . GLY A 1 365 ? 29.680 -2.018 -22.302 1.00 80.62 365 GLY A N 1
ATOM 2869 C CA . GLY A 1 365 ? 28.607 -2.718 -21.576 1.00 80.62 365 GLY A CA 1
ATOM 2870 C C . GLY A 1 365 ? 27.211 -2.517 -22.166 1.00 80.62 365 GLY A C 1
ATOM 2871 O O . GLY A 1 365 ? 26.461 -3.482 -22.265 1.00 80.62 365 GLY A O 1
ATOM 2872 N N . LEU A 1 366 ? 26.933 -1.342 -22.748 1.00 81.06 366 LEU A N 1
ATOM 2873 C CA . LEU A 1 366 ? 25.729 -1.057 -23.555 1.00 81.06 366 LEU A CA 1
ATOM 2874 C C . LEU A 1 366 ? 25.419 -2.120 -24.633 1.00 81.06 366 LEU A C 1
ATOM 2876 O O . LEU A 1 366 ? 24.281 -2.251 -25.077 1.00 81.06 366 LEU A O 1
ATOM 2880 N N . THR A 1 367 ? 26.435 -2.865 -25.082 1.00 84.25 367 THR A N 1
ATOM 2881 C CA . THR A 1 367 ? 26.332 -3.943 -26.085 1.00 84.25 367 THR A CA 1
ATOM 2882 C C . THR A 1 367 ? 26.771 -5.311 -25.554 1.00 84.25 367 THR A C 1
ATOM 2884 O O . THR A 1 367 ? 26.838 -6.278 -26.312 1.00 84.25 367 THR A O 1
ATOM 2887 N N . HIS A 1 368 ? 27.097 -5.411 -24.264 1.00 89.25 368 HIS A N 1
ATOM 2888 C CA . HIS A 1 368 ? 27.693 -6.591 -23.653 1.00 89.25 368 HIS A CA 1
ATOM 2889 C C . HIS A 1 368 ? 27.095 -6.831 -22.263 1.00 89.25 368 HIS A C 1
ATOM 2891 O O . HIS A 1 368 ? 27.555 -6.277 -21.269 1.00 89.25 368 HIS A O 1
ATOM 2897 N N . HIS A 1 369 ? 26.054 -7.662 -22.218 1.00 92.12 369 HIS A N 1
ATOM 2898 C CA . HIS A 1 369 ? 25.347 -8.015 -20.988 1.00 92.12 369 HIS A CA 1
ATOM 2899 C C . HIS A 1 369 ? 25.762 -9.413 -20.511 1.00 92.12 369 HIS A C 1
ATOM 2901 O O . HIS A 1 369 ? 26.124 -10.271 -21.329 1.00 92.12 369 HIS A O 1
ATOM 2907 N N . LYS A 1 370 ? 25.736 -9.630 -19.194 1.00 92.88 370 LYS A N 1
ATOM 2908 C CA . LYS A 1 370 ? 26.114 -10.883 -18.525 1.00 92.88 370 LYS A CA 1
ATOM 2909 C C . LYS A 1 370 ? 25.202 -11.139 -17.332 1.00 92.88 370 LYS A C 1
ATOM 2911 O O . LYS A 1 370 ? 24.849 -10.199 -16.645 1.00 92.88 370 LYS A O 1
ATOM 2916 N N . GLU A 1 371 ? 24.845 -12.396 -17.084 1.00 86.62 371 GLU A N 1
ATOM 2917 C CA . GLU A 1 371 ? 23.896 -12.758 -16.016 1.00 86.62 371 GLU A CA 1
ATOM 2918 C C . GLU A 1 371 ? 24.505 -12.626 -14.608 1.00 86.62 371 GLU A C 1
ATOM 2920 O O . GLU A 1 371 ? 23.776 -12.461 -13.632 1.00 86.62 371 GLU A O 1
ATOM 2925 N N . SER A 1 372 ? 25.837 -12.671 -14.492 1.00 91.31 372 SER A N 1
ATOM 2926 C CA . SER A 1 372 ? 26.550 -12.533 -13.222 1.00 91.31 372 SER A CA 1
ATOM 2927 C C . SER A 1 372 ? 27.910 -11.836 -13.352 1.00 91.31 372 SER A C 1
ATOM 2929 O O . SER A 1 372 ? 28.508 -11.743 -14.432 1.00 91.31 372 SER A O 1
ATOM 2931 N N . ALA A 1 373 ? 28.452 -11.417 -12.206 1.00 91.19 373 ALA A N 1
ATOM 2932 C CA . ALA A 1 373 ? 29.820 -10.918 -12.090 1.00 91.19 373 ALA A CA 1
ATOM 2933 C C . ALA A 1 373 ? 30.866 -11.967 -12.518 1.00 91.19 373 ALA A C 1
ATOM 2935 O O . ALA A 1 373 ? 31.848 -11.629 -13.184 1.00 91.19 373 ALA A O 1
ATOM 2936 N N . ALA A 1 374 ? 30.631 -13.247 -12.205 1.00 91.31 374 ALA A N 1
ATOM 2937 C CA . ALA A 1 374 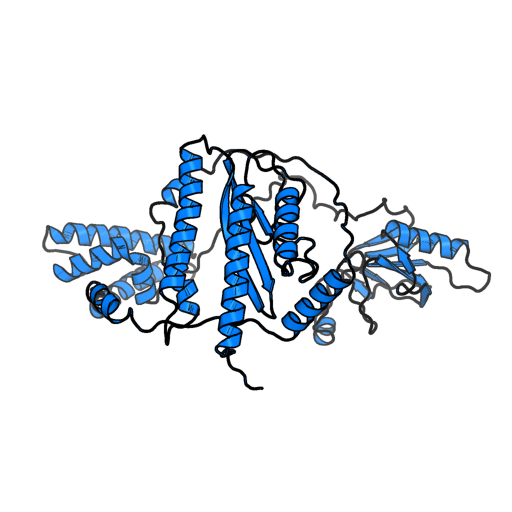? 31.495 -14.348 -12.623 1.00 91.31 374 ALA A CA 1
ATOM 2938 C C . ALA A 1 374 ? 31.537 -14.489 -14.153 1.00 91.31 374 ALA A C 1
ATOM 2940 O O . ALA A 1 374 ? 32.624 -14.585 -14.726 1.00 91.31 374 ALA A O 1
ATOM 2941 N N . ASP A 1 375 ? 30.389 -14.393 -14.831 1.00 92.88 375 ASP A N 1
ATOM 2942 C CA . ASP A 1 375 ? 30.320 -14.419 -16.298 1.00 92.88 375 ASP A CA 1
ATOM 2943 C C . ASP A 1 375 ? 30.975 -13.188 -16.941 1.00 92.88 375 ASP A C 1
ATOM 2945 O O . ASP A 1 375 ? 31.520 -13.274 -18.048 1.00 92.88 375 ASP A O 1
ATOM 2949 N N . CYS A 1 376 ? 30.939 -12.039 -16.256 1.00 94.75 376 CYS A N 1
ATOM 2950 C CA . CYS A 1 376 ? 31.616 -10.822 -16.694 1.00 94.75 376 CYS A CA 1
ATOM 2951 C C . CYS A 1 376 ? 33.143 -10.940 -16.589 1.00 94.75 376 CYS A C 1
ATOM 2953 O O . CYS A 1 376 ? 33.853 -10.674 -17.564 1.00 94.75 376 CYS A O 1
ATOM 2955 N N . CYS A 1 377 ? 33.663 -11.433 -15.462 1.00 94.94 377 CYS A N 1
ATOM 2956 C CA . CYS A 1 377 ? 35.090 -11.715 -15.342 1.00 94.94 377 CYS A CA 1
ATOM 2957 C C . CYS A 1 377 ? 35.548 -12.809 -16.324 1.00 94.94 377 CYS A C 1
ATOM 2959 O O . CYS A 1 377 ? 36.575 -12.654 -16.989 1.00 94.94 377 CYS A O 1
ATOM 2961 N N . GLN A 1 378 ? 34.771 -13.884 -16.495 1.00 93.81 378 GLN A N 1
ATOM 2962 C CA . GLN A 1 378 ? 35.093 -14.938 -17.460 1.00 93.81 378 GLN A CA 1
ATOM 2963 C C . GLN A 1 378 ? 35.164 -14.386 -18.892 1.00 93.81 378 GLN A C 1
ATOM 2965 O O . GLN A 1 378 ? 36.082 -14.728 -19.636 1.00 93.81 378 GLN A O 1
ATOM 2970 N N . ALA A 1 379 ? 34.278 -13.453 -19.257 1.00 94.12 379 ALA A N 1
ATOM 2971 C CA . ALA A 1 379 ? 34.342 -12.756 -20.539 1.00 94.12 379 ALA A CA 1
ATOM 2972 C C . ALA A 1 379 ? 35.604 -11.882 -20.700 1.00 94.12 379 ALA A C 1
ATOM 2974 O O . ALA A 1 379 ? 36.129 -11.785 -21.812 1.00 94.12 379 ALA A O 1
ATOM 2975 N N . CYS A 1 380 ? 36.132 -11.296 -19.617 1.00 95.44 380 CYS A N 1
ATOM 2976 C CA . CYS A 1 380 ? 37.428 -10.608 -19.627 1.00 95.44 380 CYS A CA 1
ATOM 2977 C C . CYS A 1 380 ? 38.572 -11.581 -19.943 1.00 95.44 380 CYS A C 1
ATOM 2979 O O . CYS A 1 380 ? 39.332 -11.356 -20.889 1.00 95.44 380 CYS A O 1
ATOM 2981 N N . LEU A 1 381 ? 38.643 -12.703 -19.216 1.00 94.56 381 LEU A N 1
ATOM 2982 C CA . LEU A 1 381 ? 39.642 -13.756 -19.429 1.00 94.56 381 LEU A CA 1
ATOM 2983 C C . LEU A 1 381 ? 39.556 -14.336 -20.853 1.00 94.56 381 LEU A C 1
ATOM 2985 O O . LEU A 1 381 ? 40.575 -14.551 -21.512 1.00 94.56 381 LEU A O 1
ATOM 2989 N N . ASP A 1 382 ? 38.346 -14.545 -21.372 1.00 93.94 382 ASP A N 1
ATOM 2990 C CA . ASP A 1 382 ? 38.122 -15.032 -22.735 1.00 93.94 382 ASP A CA 1
ATOM 2991 C C . ASP A 1 382 ? 38.537 -14.011 -23.796 1.00 93.94 382 ASP A C 1
ATOM 2993 O O . ASP A 1 382 ? 39.154 -14.391 -24.794 1.00 93.94 382 ASP A O 1
ATOM 2997 N N . GLN A 1 383 ? 38.262 -12.719 -23.595 1.00 94.62 383 GLN A N 1
ATOM 2998 C CA . GLN A 1 383 ? 38.734 -11.676 -24.505 1.00 94.62 383 GLN A CA 1
ATOM 2999 C C . GLN A 1 383 ? 40.267 -11.602 -24.494 1.00 94.62 383 GLN A C 1
ATOM 3001 O O . GLN A 1 383 ? 40.873 -11.590 -25.564 1.00 94.62 383 GLN A O 1
ATOM 3006 N N . ALA A 1 384 ? 40.903 -11.644 -23.320 1.00 93.38 384 ALA A N 1
ATOM 3007 C CA . ALA A 1 384 ? 42.357 -11.570 -23.182 1.00 93.38 384 ALA A CA 1
ATOM 3008 C C . ALA A 1 384 ? 43.087 -12.765 -23.827 1.00 93.38 384 ALA A C 1
ATOM 3010 O O . ALA A 1 384 ? 44.161 -12.592 -24.417 1.00 93.38 384 ALA A O 1
ATOM 3011 N N . ARG A 1 385 ? 42.494 -13.968 -23.750 1.00 92.12 385 ARG A N 1
ATOM 3012 C CA . ARG A 1 385 ? 42.998 -15.190 -24.403 1.00 92.12 385 ARG A CA 1
ATOM 3013 C C . ARG A 1 385 ? 42.847 -15.165 -25.925 1.00 92.12 385 ARG A C 1
ATOM 3015 O O . ARG A 1 385 ? 43.736 -15.654 -26.617 1.00 92.12 385 ARG A O 1
ATOM 3022 N N . ASN A 1 386 ? 41.753 -14.602 -26.441 1.00 91.88 386 ASN A N 1
ATOM 3023 C CA . ASN A 1 386 ? 41.424 -14.612 -27.874 1.00 91.88 386 ASN A CA 1
ATOM 3024 C C . ASN A 1 386 ? 41.827 -13.330 -28.635 1.00 91.88 386 ASN A C 1
ATOM 3026 O O . ASN A 1 386 ? 41.640 -13.263 -29.851 1.00 91.88 386 ASN A O 1
ATOM 3030 N N . ALA A 1 387 ? 42.368 -12.319 -27.947 1.00 90.38 387 ALA A N 1
ATOM 3031 C CA . ALA A 1 387 ? 42.829 -11.068 -28.547 1.00 90.38 387 ALA A CA 1
ATOM 3032 C C . ALA A 1 387 ? 43.930 -11.298 -29.596 1.00 90.38 387 ALA A C 1
ATOM 3034 O O . ALA A 1 387 ? 44.923 -11.993 -29.350 1.00 90.38 387 ALA A O 1
ATOM 3035 N N . LYS A 1 388 ? 43.776 -10.678 -30.768 1.00 90.31 388 LYS A N 1
ATOM 3036 C CA . LYS A 1 388 ? 44.736 -10.783 -31.876 1.00 90.31 388 LYS A CA 1
ATOM 3037 C C . LYS A 1 388 ? 46.014 -9.981 -31.593 1.00 90.31 388 LYS A C 1
ATOM 3039 O O . LYS A 1 388 ? 45.997 -9.056 -30.779 1.00 90.31 388 LYS A O 1
ATOM 3044 N N . PRO A 1 389 ? 47.129 -10.266 -32.294 1.00 86.69 389 PRO A N 1
ATOM 3045 C CA . PRO A 1 389 ? 48.331 -9.441 -32.213 1.00 86.69 389 PRO A CA 1
ATOM 3046 C C . PRO A 1 389 ? 48.024 -7.965 -32.522 1.00 86.69 389 PRO A C 1
ATOM 3048 O O . PRO A 1 389 ? 47.599 -7.639 -33.628 1.00 86.69 389 PRO A O 1
ATOM 3051 N N . GLY A 1 390 ? 48.236 -7.087 -31.536 1.00 84.81 390 GLY A N 1
ATOM 3052 C CA . GLY A 1 390 ? 47.951 -5.649 -31.622 1.00 84.81 390 GLY A CA 1
ATOM 3053 C C . GLY A 1 390 ? 46.605 -5.199 -31.034 1.00 84.81 390 GLY A C 1
ATOM 3054 O O . GLY A 1 390 ? 46.387 -3.997 -30.920 1.00 84.81 390 GLY A O 1
ATOM 3055 N N . GLU A 1 391 ? 45.719 -6.114 -30.626 1.00 88.75 391 GLU A N 1
ATOM 3056 C CA . GLU A 1 391 ? 44.499 -5.769 -29.881 1.00 88.75 391 GLU A CA 1
ATOM 3057 C C . GLU A 1 391 ? 44.794 -5.606 -28.378 1.00 88.75 391 GLU A C 1
ATOM 3059 O O . GLU A 1 391 ? 45.624 -6.319 -27.806 1.00 88.75 391 GLU A O 1
ATOM 3064 N N . LEU A 1 392 ? 44.088 -4.679 -27.719 1.00 91.88 392 LEU A N 1
ATOM 3065 C CA . LEU A 1 392 ? 44.147 -4.523 -26.264 1.00 91.88 392 LEU A CA 1
ATOM 3066 C C . LEU A 1 392 ? 43.528 -5.750 -25.577 1.00 91.88 392 LEU A C 1
ATOM 3068 O O . LEU A 1 392 ? 42.421 -6.178 -25.917 1.00 91.88 392 LEU A O 1
ATOM 3072 N N . LYS A 1 393 ? 44.241 -6.296 -24.590 1.00 94.06 393 LYS A N 1
ATOM 3073 C CA . LYS A 1 393 ? 43.792 -7.431 -23.777 1.00 94.06 393 LYS A CA 1
ATOM 3074 C C . LYS A 1 393 ? 43.088 -6.930 -22.528 1.00 94.06 393 LYS A C 1
ATOM 3076 O O . LYS A 1 393 ? 43.659 -6.125 -21.802 1.00 94.06 393 LYS A O 1
ATOM 3081 N N . CYS A 1 394 ? 41.884 -7.421 -22.266 1.00 95.19 394 CYS A N 1
ATOM 3082 C CA . CYS A 1 394 ? 41.165 -7.132 -21.036 1.00 95.19 394 CYS A CA 1
ATOM 3083 C C . CYS A 1 394 ? 42.013 -7.534 -19.827 1.00 95.19 394 CYS A C 1
ATOM 3085 O O . CYS A 1 394 ? 42.568 -8.632 -19.794 1.00 95.19 394 CYS A O 1
ATOM 3087 N N . ASN A 1 395 ? 42.104 -6.644 -18.844 1.00 94.75 395 ASN A N 1
ATOM 3088 C CA . ASN A 1 395 ? 42.625 -6.976 -17.519 1.00 94.75 395 ASN A CA 1
ATOM 3089 C C . ASN A 1 395 ? 41.778 -6.404 -16.375 1.00 94.75 395 ASN A C 1
ATOM 3091 O O . ASN A 1 395 ? 42.111 -6.591 -15.208 1.00 94.75 395 ASN A O 1
ATOM 3095 N N . ILE A 1 396 ? 40.687 -5.712 -16.707 1.00 95.56 396 ILE A N 1
ATOM 3096 C CA . ILE A 1 396 ? 39.751 -5.091 -15.777 1.00 95.56 396 ILE A CA 1
ATOM 3097 C C . ILE A 1 396 ? 38.342 -5.429 -16.252 1.00 95.56 396 ILE A C 1
ATOM 3099 O O . ILE A 1 396 ? 38.014 -5.228 -17.423 1.00 95.56 396 ILE A O 1
ATOM 3103 N N . TRP A 1 397 ? 37.490 -5.877 -15.343 1.00 94.75 397 TRP A N 1
ATOM 3104 C CA . TRP A 1 397 ? 36.066 -6.071 -15.598 1.00 94.75 397 TRP A CA 1
ATOM 3105 C C . TRP A 1 397 ? 35.252 -5.250 -14.600 1.00 94.75 397 TRP A C 1
ATOM 3107 O O . TRP A 1 397 ? 35.650 -5.083 -13.448 1.00 94.75 397 TRP A O 1
ATOM 3117 N N . VAL A 1 398 ? 34.130 -4.700 -15.057 1.00 93.50 398 VAL A N 1
ATOM 3118 C CA . VAL A 1 398 ? 33.205 -3.901 -14.244 1.00 93.50 398 VAL A CA 1
ATOM 3119 C C . VAL A 1 398 ? 31.782 -4.334 -14.596 1.00 93.50 398 VAL A C 1
ATOM 3121 O O . VAL A 1 398 ? 31.413 -4.358 -15.769 1.00 93.50 398 VAL A O 1
ATOM 3124 N N . TYR A 1 399 ? 31.003 -4.720 -13.593 1.00 93.88 399 TYR A N 1
ATOM 3125 C CA . TYR A 1 399 ? 29.693 -5.350 -13.715 1.00 93.88 399 TYR A CA 1
ATOM 3126 C C . TYR A 1 399 ? 28.642 -4.584 -12.911 1.00 93.88 399 TYR A C 1
ATOM 3128 O O . TYR A 1 399 ? 28.903 -4.207 -11.766 1.00 93.88 399 TYR A O 1
ATOM 3136 N N . CYS A 1 400 ? 27.455 -4.386 -13.490 1.00 91.81 400 CYS A N 1
ATOM 3137 C CA . CYS A 1 400 ? 26.322 -3.775 -12.798 1.00 91.81 400 CYS A CA 1
ATOM 3138 C C . CYS A 1 400 ? 25.356 -4.830 -12.211 1.00 91.81 400 CYS A C 1
ATOM 3140 O O . CYS A 1 400 ? 24.482 -5.315 -12.938 1.00 91.81 400 CYS A O 1
ATOM 3142 N N . PRO A 1 401 ? 25.455 -5.175 -10.908 1.00 88.69 401 PRO A N 1
ATOM 3143 C CA . PRO A 1 401 ? 24.505 -6.073 -10.248 1.00 88.69 401 PRO A CA 1
ATOM 3144 C C . PRO A 1 401 ? 23.143 -5.416 -9.968 1.00 88.69 401 PRO A C 1
ATOM 3146 O O . PRO A 1 401 ? 22.138 -6.113 -9.908 1.00 88.69 401 PRO A O 1
ATOM 3149 N N . SER A 1 402 ? 23.086 -4.089 -9.815 1.00 84.81 402 SER A N 1
ATOM 3150 C CA . SER A 1 402 ? 21.866 -3.353 -9.447 1.00 84.81 402 SER A CA 1
ATOM 3151 C C . SER A 1 402 ? 20.763 -3.478 -10.504 1.00 84.81 402 SER A C 1
ATOM 3153 O O . SER A 1 402 ? 20.973 -3.123 -11.665 1.00 84.81 402 SER A O 1
ATOM 3155 N N . GLU A 1 403 ? 19.570 -3.933 -10.108 1.00 81.06 403 GLU A N 1
ATOM 3156 C CA . GLU A 1 403 ? 18.372 -3.958 -10.969 1.00 81.06 403 GLU A CA 1
ATOM 3157 C C . GLU A 1 403 ? 17.914 -2.546 -11.371 1.00 81.06 403 GLU A C 1
ATOM 3159 O O . GLU A 1 403 ? 17.410 -2.333 -12.473 1.00 81.06 403 GLU A O 1
ATOM 3164 N N . PHE A 1 404 ? 18.179 -1.553 -10.516 1.00 79.00 404 PHE A N 1
ATOM 3165 C CA . PHE A 1 404 ? 17.893 -0.135 -10.760 1.00 79.00 404 PHE A CA 1
ATOM 3166 C C . PHE A 1 404 ? 18.955 0.559 -11.631 1.00 79.00 404 PHE A C 1
ATOM 3168 O O . PHE A 1 404 ? 18.886 1.769 -11.846 1.00 79.00 404 PHE A O 1
ATOM 3175 N N . GLY A 1 405 ? 19.939 -0.195 -12.133 1.00 81.50 405 GLY A N 1
ATOM 3176 C CA . GLY A 1 405 ? 21.079 0.331 -12.873 1.00 81.50 405 GLY A CA 1
ATOM 3177 C C . GLY A 1 405 ? 22.195 0.873 -11.977 1.00 81.50 405 GLY A C 1
ATOM 3178 O O . GLY A 1 405 ? 22.083 0.915 -10.747 1.00 81.50 405 GLY A O 1
ATOM 3179 N N . CYS A 1 406 ? 23.299 1.266 -12.609 1.00 84.19 406 CYS A N 1
ATOM 3180 C CA . CYS A 1 406 ? 24.525 1.695 -11.946 1.00 84.19 406 CYS A CA 1
ATOM 3181 C C . CYS A 1 406 ? 24.956 3.086 -12.416 1.00 84.19 406 CYS A C 1
ATOM 3183 O O . CYS A 1 406 ? 25.000 3.385 -13.611 1.00 84.19 406 CYS A O 1
ATOM 3185 N N . TYR A 1 407 ? 25.289 3.946 -11.454 1.00 78.69 407 TYR A N 1
ATOM 3186 C CA . TYR A 1 407 ? 25.729 5.312 -11.718 1.00 78.69 407 TYR A CA 1
ATOM 3187 C C . TYR A 1 407 ? 27.228 5.350 -12.035 1.00 78.69 407 TYR A C 1
ATOM 3189 O O . TYR A 1 407 ? 28.018 4.707 -11.348 1.00 78.69 407 TYR A O 1
ATOM 3197 N N . SER A 1 408 ? 27.648 6.110 -13.043 1.00 70.06 408 SER A N 1
ATOM 3198 C CA . SER A 1 408 ? 29.050 6.185 -13.478 1.00 70.06 408 SER A CA 1
ATOM 3199 C C . SER A 1 408 ? 29.484 7.637 -13.726 1.00 70.06 408 SER A C 1
ATOM 3201 O O . SER A 1 408 ? 28.630 8.506 -13.902 1.00 70.06 408 SER A O 1
ATOM 3203 N N . PRO A 1 409 ? 30.795 7.957 -13.711 1.00 62.12 409 PRO A N 1
ATOM 3204 C CA . PRO A 1 409 ? 31.303 9.297 -14.025 1.00 62.12 409 PRO A CA 1
ATOM 3205 C C . PRO A 1 409 ? 31.175 9.721 -15.491 1.00 62.12 409 PRO A C 1
ATOM 3207 O O . PRO A 1 409 ? 31.316 10.909 -15.782 1.00 62.12 409 PRO A O 1
ATOM 3210 N N . ASP A 1 410 ? 30.953 8.794 -16.424 1.00 59.69 410 ASP A N 1
ATOM 3211 C CA . ASP A 1 410 ? 30.532 9.150 -17.775 1.00 59.69 410 ASP A CA 1
ATOM 3212 C C . ASP A 1 410 ? 29.036 9.496 -17.815 1.00 59.69 410 ASP A C 1
ATOM 3214 O O . ASP A 1 410 ? 28.261 9.193 -16.916 1.00 59.69 410 ASP A O 1
ATOM 3218 N N . LYS A 1 411 ? 28.619 10.211 -18.864 1.00 56.44 411 LYS A N 1
ATOM 3219 C CA . LYS A 1 411 ? 27.297 10.858 -18.980 1.00 56.44 411 LYS A CA 1
ATOM 3220 C C . LYS A 1 411 ? 26.126 9.864 -19.164 1.00 56.44 411 LYS A C 1
ATOM 3222 O O . LYS A 1 411 ? 25.074 10.244 -19.679 1.00 56.44 411 LYS A O 1
ATOM 3227 N N . TYR A 1 412 ? 26.316 8.594 -18.829 1.00 63.16 412 TYR A N 1
ATOM 3228 C CA . TYR A 1 412 ? 25.412 7.497 -19.136 1.00 63.16 412 TYR A CA 1
ATOM 3229 C C . TYR A 1 412 ? 24.959 6.807 -17.847 1.00 63.16 412 TYR A C 1
ATOM 3231 O O . TYR A 1 412 ? 25.752 6.498 -16.965 1.00 63.16 412 TYR A O 1
ATOM 3239 N N . GLU A 1 413 ? 23.654 6.576 -17.743 1.00 70.12 413 GLU A N 1
ATOM 3240 C CA . GLU A 1 413 ? 23.068 5.737 -16.699 1.00 70.12 413 GLU A CA 1
ATOM 3241 C C . GLU A 1 413 ? 23.138 4.286 -17.200 1.00 70.12 413 GLU A C 1
ATOM 3243 O O . GLU A 1 413 ? 22.547 3.962 -18.235 1.00 70.12 413 GLU A O 1
ATOM 3248 N N . HIS A 1 414 ? 23.904 3.434 -16.516 1.00 82.69 414 HIS A N 1
ATOM 3249 C CA . HIS A 1 414 ? 24.139 2.055 -16.951 1.00 82.69 414 HIS A CA 1
ATOM 3250 C C . HIS A 1 414 ? 23.035 1.133 -16.472 1.00 82.69 414 HIS A C 1
ATOM 3252 O O . HIS A 1 414 ? 22.535 1.267 -15.356 1.00 82.69 414 HIS A O 1
ATOM 3258 N N . LYS A 1 415 ? 22.672 0.166 -17.305 1.00 86.94 415 LYS A N 1
ATOM 3259 C CA . LYS A 1 415 ? 21.604 -0.784 -17.008 1.00 86.94 415 LYS A CA 1
ATOM 3260 C C . LYS A 1 415 ? 22.113 -1.978 -16.206 1.00 86.94 415 LYS A C 1
ATOM 3262 O O . LYS A 1 415 ? 23.297 -2.316 -16.228 1.00 86.94 415 LYS A O 1
ATOM 3267 N N . HIS A 1 416 ? 21.175 -2.634 -15.528 1.00 89.06 416 HIS A N 1
ATOM 3268 C CA . HIS A 1 416 ? 21.375 -3.949 -14.929 1.00 89.06 416 HIS A CA 1
ATOM 3269 C C . HIS A 1 416 ? 22.039 -4.914 -15.926 1.00 89.06 416 HIS A C 1
ATOM 3271 O O . HIS A 1 416 ? 21.740 -4.873 -17.122 1.00 89.06 416 HIS A O 1
ATOM 3277 N N . GLN A 1 417 ? 22.932 -5.776 -15.434 1.00 91.31 417 GLN A N 1
ATOM 3278 C CA . GLN A 1 417 ? 23.684 -6.772 -16.212 1.00 91.31 417 GLN A CA 1
ATOM 3279 C C . GLN A 1 417 ? 24.696 -6.225 -17.235 1.00 91.31 417 GLN A C 1
ATOM 3281 O O . GLN A 1 417 ? 25.351 -7.023 -17.911 1.00 91.31 417 GLN A O 1
ATOM 3286 N N . GLU A 1 418 ? 24.901 -4.906 -17.354 1.00 93.06 418 GLU A N 1
ATOM 3287 C CA . GLU A 1 418 ? 25.988 -4.374 -18.186 1.00 93.06 418 GLU A CA 1
ATOM 3288 C C . GLU A 1 418 ? 27.360 -4.857 -17.686 1.00 93.06 418 GLU A C 1
ATOM 3290 O O . GLU A 1 418 ? 27.724 -4.675 -16.522 1.00 93.06 418 GLU A O 1
ATOM 3295 N N . CYS A 1 419 ? 28.141 -5.438 -18.600 1.00 93.94 419 CYS A N 1
ATOM 3296 C CA . CYS A 1 419 ? 29.494 -5.920 -18.361 1.00 93.94 419 CYS A CA 1
ATOM 3297 C C . CYS A 1 419 ? 30.501 -5.156 -19.226 1.00 93.94 419 CYS A C 1
ATOM 3299 O O . CYS A 1 419 ? 30.556 -5.282 -20.453 1.00 93.94 419 CYS A O 1
ATOM 3301 N N . TRP A 1 420 ? 31.341 -4.376 -18.562 1.00 93.00 420 TRP A N 1
ATOM 3302 C CA . TRP A 1 420 ? 32.375 -3.555 -19.164 1.00 93.00 420 TRP A CA 1
ATOM 3303 C C . TRP A 1 420 ? 33.721 -4.254 -19.065 1.00 93.00 420 TRP A C 1
ATOM 3305 O O . TRP A 1 420 ? 34.224 -4.511 -17.973 1.00 93.00 420 TRP A O 1
ATOM 3315 N N . LEU A 1 421 ? 34.327 -4.521 -20.220 1.00 94.88 421 LEU A N 1
ATOM 3316 C CA . LEU A 1 421 ? 35.675 -5.073 -20.302 1.00 94.88 421 LEU A CA 1
ATOM 3317 C C . LEU A 1 421 ? 36.627 -3.923 -20.617 1.00 94.88 421 LEU A C 1
ATOM 3319 O O . LEU A 1 421 ? 36.489 -3.284 -21.664 1.00 94.88 421 LEU A O 1
ATOM 3323 N N . LYS A 1 422 ? 37.577 -3.647 -19.724 1.00 94.31 422 LYS A N 1
ATOM 3324 C CA . LYS A 1 422 ? 38.525 -2.531 -19.817 1.00 94.31 422 LYS A CA 1
ATOM 3325 C C . LYS A 1 422 ? 39.975 -3.055 -19.829 1.00 94.31 422 LYS A C 1
ATOM 3327 O O . LYS A 1 422 ? 40.269 -4.157 -19.360 1.00 94.31 422 LYS A O 1
ATOM 3332 N N . GLN A 1 423 ? 40.886 -2.259 -20.382 1.00 94.25 423 GLN A N 1
ATOM 3333 C CA . GLN A 1 423 ? 42.333 -2.462 -20.315 1.00 94.25 423 GLN A CA 1
ATOM 3334 C C . GLN A 1 423 ? 43.005 -1.223 -19.718 1.00 94.25 423 GLN A C 1
ATOM 3336 O O . GLN A 1 423 ? 42.679 -0.095 -20.091 1.00 94.25 423 GLN A O 1
ATOM 3341 N N . ALA A 1 424 ? 43.956 -1.431 -18.810 1.00 93.44 424 ALA A N 1
ATOM 3342 C CA . ALA A 1 424 ? 44.918 -0.410 -18.407 1.00 93.44 424 ALA A CA 1
ATOM 3343 C C . ALA A 1 424 ? 46.248 -1.056 -18.002 1.00 93.44 424 ALA A C 1
ATOM 3345 O O . ALA A 1 424 ? 46.256 -2.049 -17.276 1.00 93.44 424 ALA A O 1
ATOM 3346 N N . ASP A 1 425 ? 47.374 -0.462 -18.400 1.00 90.31 425 ASP A N 1
ATOM 3347 C CA . ASP A 1 425 ? 48.714 -0.953 -18.026 1.00 90.31 425 ASP A CA 1
ATOM 3348 C C . ASP A 1 425 ? 48.952 -0.886 -16.507 1.00 90.31 425 ASP A C 1
ATOM 3350 O O . ASP A 1 425 ? 49.691 -1.686 -15.936 1.00 90.31 425 ASP A O 1
ATOM 3354 N N . GLN A 1 426 ? 48.290 0.069 -15.849 1.00 90.06 426 GLN A N 1
ATOM 3355 C CA . GLN A 1 426 ? 48.184 0.185 -14.399 1.00 90.06 426 GLN A CA 1
ATOM 3356 C C . GLN A 1 426 ? 46.712 0.445 -14.045 1.00 90.06 426 GLN A C 1
ATOM 3358 O O . GLN A 1 426 ? 46.266 1.591 -14.162 1.00 90.06 426 GLN A O 1
ATOM 3363 N N . PRO A 1 427 ? 45.946 -0.589 -13.650 1.00 90.19 427 PRO A N 1
ATOM 3364 C CA . PRO A 1 427 ? 44.578 -0.431 -13.167 1.00 90.19 427 PRO A CA 1
ATOM 3365 C C . PRO A 1 427 ? 44.510 0.576 -12.017 1.00 90.19 427 PRO A C 1
ATOM 3367 O O . PRO A 1 427 ? 45.286 0.497 -11.063 1.00 90.19 427 PRO A O 1
ATOM 3370 N N . LYS A 1 428 ? 43.591 1.540 -12.114 1.00 88.56 428 LYS A N 1
ATOM 3371 C CA . LYS A 1 428 ? 43.370 2.567 -11.089 1.00 88.56 428 LYS A CA 1
ATOM 3372 C C . LYS A 1 428 ? 41.915 2.570 -10.668 1.00 88.56 428 LYS A C 1
ATOM 3374 O O . LYS A 1 428 ? 41.029 2.622 -11.516 1.00 88.56 428 LYS A O 1
ATOM 3379 N N . LEU A 1 429 ? 41.703 2.522 -9.361 1.00 87.38 429 LEU A N 1
ATOM 3380 C CA . LEU A 1 429 ? 40.395 2.636 -8.739 1.00 87.38 429 LEU A CA 1
ATOM 3381 C C . LEU A 1 429 ? 39.934 4.100 -8.821 1.00 87.38 429 LEU A C 1
ATOM 3383 O O . LEU A 1 429 ? 40.675 5.001 -8.426 1.00 87.38 429 LEU A O 1
ATOM 3387 N N . ASN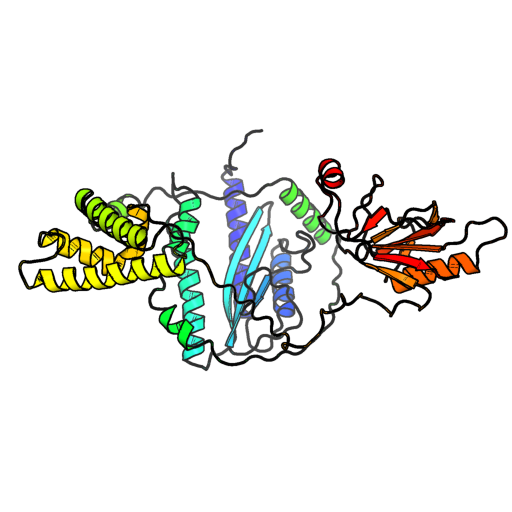 A 1 430 ? 38.743 4.331 -9.368 1.00 83.06 430 ASN A N 1
ATOM 3388 C CA . ASN A 1 430 ? 38.125 5.654 -9.463 1.00 83.06 430 ASN A CA 1
ATOM 3389 C C . ASN A 1 430 ? 37.298 5.954 -8.207 1.00 83.06 430 ASN A C 1
ATOM 3391 O O . ASN A 1 430 ? 37.417 7.027 -7.619 1.00 83.06 430 ASN A O 1
ATOM 3395 N N . PHE A 1 431 ? 36.465 4.989 -7.811 1.00 83.25 431 PHE A N 1
ATOM 3396 C CA . PHE A 1 431 ? 35.552 5.068 -6.674 1.00 83.25 431 PHE A CA 1
ATOM 3397 C C . PHE A 1 431 ? 35.597 3.760 -5.894 1.00 83.25 431 PHE A C 1
ATOM 3399 O O . PHE A 1 431 ? 35.718 2.691 -6.495 1.00 83.25 431 PHE A O 1
ATOM 3406 N N . LYS A 1 432 ? 35.468 3.868 -4.571 1.00 86.69 432 LYS A N 1
ATOM 3407 C CA . LYS A 1 432 ? 35.312 2.747 -3.648 1.00 86.69 432 LYS A CA 1
ATOM 3408 C C . LYS A 1 432 ? 34.303 3.122 -2.570 1.00 86.69 432 LYS A C 1
ATOM 3410 O O . LYS A 1 432 ? 34.325 4.262 -2.105 1.00 86.69 432 LYS A O 1
ATOM 3415 N N . ASP A 1 433 ? 33.467 2.171 -2.176 1.00 88.38 433 ASP A N 1
ATOM 3416 C CA . ASP A 1 433 ? 32.497 2.238 -1.081 1.00 88.38 433 ASP A CA 1
ATOM 3417 C C . ASP A 1 433 ? 31.415 3.315 -1.282 1.00 88.38 433 ASP A C 1
ATOM 3419 O O . ASP A 1 433 ? 30.260 2.996 -1.565 1.00 88.38 433 ASP A O 1
ATOM 3423 N N . LYS A 1 434 ? 31.763 4.602 -1.167 1.00 86.81 434 LYS A N 1
ATOM 3424 C CA . LYS A 1 434 ? 30.831 5.738 -1.227 1.00 86.81 434 LYS A CA 1
ATOM 3425 C C . LYS A 1 434 ? 31.303 6.819 -2.194 1.00 86.81 434 LYS A C 1
ATOM 3427 O O . LYS A 1 434 ? 32.490 7.129 -2.280 1.00 86.81 434 LYS A O 1
ATOM 3432 N N . TYR A 1 435 ? 30.357 7.454 -2.883 1.00 82.06 435 TYR A N 1
ATOM 3433 C CA . TYR A 1 435 ? 30.661 8.634 -3.693 1.00 82.06 435 TYR A CA 1
ATOM 3434 C C . TYR A 1 435 ? 31.018 9.824 -2.798 1.00 82.06 435 TYR A C 1
ATOM 3436 O O . TYR A 1 435 ? 30.340 10.096 -1.805 1.00 82.06 435 TYR A O 1
ATOM 3444 N N . SER A 1 436 ? 32.072 10.555 -3.169 1.00 82.62 436 SER A N 1
ATOM 3445 C CA . SER A 1 436 ? 32.495 11.751 -2.438 1.00 82.62 436 SER A CA 1
ATOM 3446 C C . SER A 1 436 ? 31.439 12.858 -2.507 1.00 82.62 436 SER A C 1
ATOM 3448 O O . SER A 1 436 ? 30.690 12.965 -3.479 1.00 82.62 436 SER A O 1
ATOM 3450 N N . GLU A 1 437 ? 31.405 13.711 -1.483 1.00 81.81 437 GLU A N 1
ATOM 3451 C CA . GLU A 1 437 ? 30.470 14.840 -1.380 1.00 81.81 437 GLU A CA 1
ATOM 3452 C C . GLU A 1 437 ? 30.524 15.731 -2.632 1.00 81.81 437 GLU A C 1
ATOM 3454 O O . GLU A 1 437 ? 29.528 15.856 -3.335 1.00 81.81 437 GLU A O 1
ATOM 3459 N N . SER A 1 438 ? 31.723 16.165 -3.038 1.00 83.94 438 SER A N 1
ATOM 3460 C CA . SER A 1 438 ? 31.943 16.944 -4.269 1.00 83.94 438 SER A CA 1
ATOM 3461 C C . SER A 1 438 ? 31.455 16.254 -5.559 1.00 83.94 438 SER A C 1
ATOM 3463 O O . SER A 1 438 ? 31.048 16.933 -6.511 1.00 83.94 438 SER A O 1
ATOM 3465 N N . TYR A 1 439 ? 31.471 14.918 -5.622 1.00 79.56 439 TYR A N 1
ATOM 3466 C CA . TYR A 1 439 ? 30.908 14.186 -6.757 1.00 79.56 439 TYR A CA 1
ATOM 3467 C C . TYR A 1 439 ? 29.374 14.167 -6.711 1.00 79.56 439 TYR A C 1
ATOM 3469 O O . TYR A 1 439 ? 28.735 14.337 -7.747 1.00 79.56 439 TYR A O 1
ATOM 3477 N N . ARG A 1 440 ? 28.772 14.022 -5.524 1.00 84.44 440 ARG A N 1
ATOM 3478 C CA . ARG A 1 440 ? 27.311 14.069 -5.334 1.00 84.44 440 ARG A CA 1
ATOM 3479 C C . ARG A 1 440 ? 26.739 15.481 -5.515 1.00 84.44 440 ARG A C 1
ATOM 3481 O O . ARG A 1 440 ? 25.661 15.612 -6.082 1.00 84.44 440 ARG A O 1
ATOM 3488 N N . ASP A 1 441 ? 27.485 16.525 -5.158 1.00 83.62 441 ASP A N 1
ATOM 3489 C CA . ASP A 1 441 ? 27.124 17.927 -5.425 1.00 83.62 441 ASP A CA 1
ATOM 3490 C C . ASP A 1 441 ? 27.034 18.220 -6.931 1.00 83.62 441 ASP A C 1
ATOM 3492 O O . ASP A 1 441 ? 26.149 18.941 -7.391 1.00 83.62 441 ASP A O 1
ATOM 3496 N N . SER A 1 442 ? 27.946 17.636 -7.716 1.00 80.06 442 SER A N 1
ATOM 3497 C CA . SER A 1 442 ? 27.935 17.735 -9.182 1.00 80.06 442 SER A CA 1
ATOM 3498 C C . SER A 1 442 ? 26.958 16.758 -9.850 1.00 80.06 442 SER A C 1
ATOM 3500 O O . SER A 1 442 ? 26.534 17.000 -10.981 1.00 80.06 442 SER A O 1
ATOM 3502 N N . HIS A 1 443 ? 26.541 15.701 -9.145 1.00 75.81 443 HIS A N 1
ATOM 3503 C CA . HIS A 1 443 ? 25.624 14.669 -9.629 1.00 75.81 443 HIS A CA 1
ATOM 3504 C C . HIS A 1 443 ? 24.534 14.354 -8.583 1.00 75.81 443 HIS A C 1
ATOM 3506 O O . HIS A 1 443 ? 24.572 13.291 -7.962 1.00 75.81 443 HIS A O 1
ATOM 3512 N N . PRO A 1 444 ? 23.509 15.217 -8.406 1.00 77.25 444 PRO A N 1
ATOM 3513 C CA . PRO A 1 444 ? 22.531 15.084 -7.312 1.00 77.25 444 PRO A CA 1
ATOM 3514 C C . PRO A 1 444 ? 21.669 13.810 -7.333 1.00 77.25 444 PRO A C 1
ATOM 3516 O O . PRO A 1 444 ? 20.965 13.529 -6.367 1.00 77.25 444 PRO A O 1
ATOM 3519 N N . ARG A 1 445 ? 21.697 13.052 -8.439 1.00 75.31 445 ARG A N 1
ATOM 3520 C CA . ARG A 1 445 ? 21.025 11.751 -8.600 1.00 75.31 445 ARG A CA 1
ATOM 3521 C C . ARG A 1 445 ? 21.931 10.544 -8.315 1.00 75.31 445 ARG A C 1
ATOM 3523 O O . ARG A 1 445 ? 21.445 9.419 -8.355 1.00 75.31 445 ARG A O 1
ATOM 3530 N N . ALA A 1 446 ? 23.217 10.751 -8.026 1.00 73.56 446 ALA A N 1
ATOM 3531 C CA . ALA A 1 446 ? 24.120 9.669 -7.655 1.00 73.56 446 ALA A CA 1
ATOM 3532 C C . ALA A 1 446 ? 23.744 9.097 -6.268 1.00 73.56 446 ALA A C 1
ATOM 3534 O O . ALA A 1 446 ? 23.520 9.874 -5.327 1.00 73.56 446 ALA A O 1
ATOM 3535 N N . PRO A 1 447 ? 23.692 7.759 -6.109 1.00 79.25 447 PRO A N 1
ATOM 3536 C CA . PRO A 1 447 ? 23.447 7.127 -4.815 1.00 79.25 447 PRO A CA 1
ATOM 3537 C C . PRO A 1 447 ? 24.579 7.431 -3.817 1.00 79.25 447 PRO A C 1
ATOM 3539 O O . PRO A 1 447 ? 25.607 8.014 -4.158 1.00 79.25 447 PRO A O 1
ATOM 3542 N N . VAL A 1 448 ? 24.396 7.059 -2.548 1.00 82.75 448 VAL A N 1
ATOM 3543 C CA . VAL A 1 448 ? 25.450 7.222 -1.527 1.00 82.75 448 VAL A CA 1
ATOM 3544 C C . VAL A 1 448 ? 26.573 6.200 -1.732 1.00 82.75 448 VAL A C 1
ATOM 3546 O O . VAL A 1 448 ? 27.747 6.554 -1.637 1.00 82.75 448 VAL A O 1
ATOM 3549 N N . VAL A 1 449 ? 26.202 4.951 -2.017 1.00 85.06 449 VAL A N 1
ATOM 3550 C CA . VAL A 1 449 ? 27.096 3.796 -2.194 1.00 85.06 449 VAL A CA 1
ATOM 3551 C C . VAL A 1 449 ? 27.366 3.566 -3.680 1.00 85.06 449 VAL A C 1
ATOM 3553 O O . VAL A 1 449 ? 26.489 3.801 -4.512 1.00 85.06 449 VAL A O 1
ATOM 3556 N N . VAL A 1 450 ? 28.569 3.105 -4.015 1.00 86.06 450 VAL A N 1
ATOM 3557 C CA . VAL A 1 450 ? 28.943 2.721 -5.384 1.00 86.06 450 VAL A CA 1
ATOM 3558 C C . VAL A 1 450 ? 28.241 1.397 -5.747 1.00 86.06 450 VAL A C 1
ATOM 3560 O O . VAL A 1 450 ? 28.494 0.383 -5.100 1.00 86.06 450 VAL A O 1
ATOM 3563 N N . PRO A 1 451 ? 27.367 1.348 -6.771 1.00 85.56 451 PRO A N 1
ATOM 3564 C CA . PRO A 1 451 ? 26.556 0.161 -7.079 1.00 85.56 451 PRO A CA 1
ATOM 3565 C C . PRO A 1 451 ? 27.284 -0.878 -7.952 1.00 85.56 451 PRO A C 1
ATOM 3567 O O . PRO A 1 451 ? 26.671 -1.842 -8.403 1.00 85.56 451 PRO A O 1
ATOM 3570 N N . TRP A 1 452 ? 28.569 -0.664 -8.241 1.00 88.06 452 TRP A N 1
ATOM 3571 C CA . TRP A 1 452 ? 29.374 -1.499 -9.131 1.00 88.06 452 TRP A CA 1
ATOM 3572 C C . TRP A 1 452 ? 30.081 -2.630 -8.395 1.00 88.06 452 TRP A C 1
ATOM 3574 O O . TRP A 1 452 ? 30.593 -2.446 -7.292 1.00 88.06 452 TRP A O 1
ATOM 3584 N N . MET A 1 453 ? 30.212 -3.763 -9.077 1.00 91.00 453 MET A N 1
ATOM 3585 C CA . MET A 1 453 ? 31.175 -4.800 -8.732 1.00 91.00 453 MET A CA 1
ATOM 3586 C C . MET A 1 453 ? 32.257 -4.826 -9.801 1.00 91.00 453 MET A C 1
ATOM 3588 O O . MET A 1 453 ? 31.944 -4.859 -10.991 1.00 91.00 453 MET A O 1
ATOM 3592 N N . SER A 1 454 ? 33.527 -4.805 -9.419 1.00 92.62 454 SER A N 1
ATOM 3593 C CA . SER A 1 454 ? 34.609 -4.807 -10.402 1.00 92.62 454 SER A CA 1
ATOM 3594 C C . SER A 1 454 ? 35.830 -5.560 -9.920 1.00 92.62 454 SER A C 1
ATOM 3596 O O . SER A 1 454 ? 35.926 -5.957 -8.764 1.00 92.62 454 SER A O 1
ATOM 3598 N N . GLY A 1 455 ? 36.774 -5.793 -10.821 1.00 93.69 455 GLY A N 1
ATOM 3599 C CA . GLY A 1 455 ? 38.001 -6.466 -10.453 1.00 93.69 455 GLY A CA 1
ATOM 3600 C C . GLY A 1 455 ? 39.083 -6.400 -11.509 1.00 93.69 455 GLY A C 1
ATOM 3601 O O . GLY A 1 455 ? 38.840 -6.124 -12.687 1.00 93.69 455 GLY A O 1
ATOM 3602 N N . VAL A 1 456 ? 40.297 -6.704 -11.064 1.00 94.56 456 VAL A N 1
ATOM 3603 C CA . VAL A 1 456 ? 41.480 -6.839 -11.913 1.00 94.56 456 VAL A CA 1
ATOM 3604 C C . VAL A 1 456 ? 41.772 -8.323 -12.089 1.00 94.56 456 VAL A C 1
ATOM 3606 O O . VAL A 1 456 ? 41.890 -9.060 -11.108 1.00 94.56 456 VAL A O 1
ATOM 3609 N N . THR A 1 457 ? 41.914 -8.788 -13.327 1.00 91.94 457 THR A N 1
ATOM 3610 C CA . THR A 1 457 ? 42.318 -10.177 -13.571 1.00 91.94 457 THR A CA 1
ATOM 3611 C C . THR A 1 457 ? 43.811 -10.341 -13.297 1.00 91.94 457 THR A C 1
ATOM 3613 O O . THR A 1 457 ? 44.616 -9.604 -13.873 1.00 91.94 457 THR A O 1
ATOM 3616 N N . SER A 1 458 ? 44.205 -11.314 -12.474 1.00 84.31 458 SER A N 1
ATOM 3617 C CA . SER A 1 458 ? 45.613 -11.718 -12.393 1.00 84.31 458 SER A CA 1
ATOM 3618 C C . SER A 1 458 ? 46.060 -12.381 -13.702 1.00 84.31 458 SER A C 1
ATOM 3620 O O . SER A 1 458 ? 45.275 -13.062 -14.368 1.00 84.31 458 SER A O 1
ATOM 3622 N N . ALA A 1 459 ? 47.314 -12.116 -14.081 1.00 59.88 459 ALA A N 1
ATOM 3623 C CA . ALA A 1 459 ? 47.946 -12.611 -15.306 1.00 59.88 459 ALA A CA 1
ATOM 3624 C C . ALA A 1 459 ? 48.319 -14.102 -15.228 1.00 59.88 459 ALA A C 1
ATOM 3626 O O . ALA A 1 459 ? 48.628 -14.571 -14.109 1.00 59.88 459 ALA A O 1
#

pLDDT: mean 72.27, std 20.44, range [24.56, 97.94]

InterPro domains:
  IPR000994 Peptidase M24 [PF00557] (14-159)
  IPR001714 Peptidase M24, methionine aminopeptidase [PR00599] (70-83)
  IPR001714 Peptidase M24, methionine aminopeptidase [PR00599] (92-108)
  IPR036005 Creatinase/aminopeptidase-like [G3DSA:3.90.230.10] (1-209)
  IPR036005 Creatinase/aminopeptidase-like [SSF55920] (6-158)

Secondary structure (DSSP, 8-state):
---S-----HHHHHHHHHHHHHHHHHHHHHHHH--TT-BHHHHHHHHHHHHHHTT-EETTTTGGG--SSSEEEETT--S-PPP-SPBPPTT-EEEEEEEEEETTEEEEEEEEEE-S---SHHHHHHHHHHHHHHHHHHHHHHHT--TT--THHHHHHHHTS--TTTHHHHTTT--S--------PPPPPP--HHHHHHHHHHHHHHHH----------STHHHHHHHGGG--PPPHHHHHHHHHHHHHHHHTT-TT--HHHHHHHHHHHHHHHHHHHHHTTTSS--TT---HHHHHHHHHHHHH-HHHHHHHTT--------------S-TTPPPPP---SSSPPPTTEEEEETEEEEEEEEE-GGG-B-SSHHHHHHHHHHHHHHPPTTSPPP-EEEE---TT-B--SSS--BPTTBEEEEEEEEEEEEEESB--HHHHHH-TT--SB---EEEEEP-

Sequence (459 aa):
MNDGPEIHDEKGIECMRASGKLAAQVLKFAGTLVNPGITTDEIDKAVHQMIIDNGAYPSPLGYCGFPKSVCTSVNECICHGIPDSRPLEDGDIINIDVTVYLNGYHGDTSATFLCGDVDDEAKKLVQVISVLVTKESLDKAISICAPGVEINRIGRTIHLFPPQFLWATLEKLFLHKLQPKRTGRVEVVQYTEEQIRRVEESIRIRREAEPVELVQVKKLRKVFAREEKRRKELPLELKLRVSYELVGRLNGLGDNGSAIQQREALESWRVETLKEAKSASTQNSSNLGLSSEEARLLKRALEFNWHALLEDIGLWISPEIPHTEHDDKPENEPEEEEIIAGPPLHPQCNTELHADYGGAAVRWGLTHHKESAADCCQACLDQARNAKPGELKCNIWVYCPSEFGCYSPDKYEHKHQECWLKQADQPKLNFKDKYSESYRDSHPRAPVVVPWMSGVTSA

Radius of gyration: 30.99 Å; chains: 1; bounding box: 74×53×85 Å